Protein AF-A0A817GBL3-F1 (afdb_monomer_lite)

Radius of gyration: 27.26 Å; chains: 1; bounding box: 68×47×98 Å

Foldseek 3Di:
DLVPDLALAQVVLLVVLVVCVVCVVVDDDQLVSLLLSCLRQVNLVSSLVSLVVNLVVVVVVVVVCVVPPDPDDDPDDDVVVLVVLLSNLSSLLSSLVSCVSLVVLVVNLVSQVPRPPDDPLLNVLSVCVNVVVLVVSLVSLVVLCVVDPDDPPDDPNSSVVSVNVVSLLSNLVSCLQLVVLVVLQCVLCPDNDAVVNCVVDPVSVSRNVVSNLVSLLLCCLPNDPVSVVVSCSSVVVVVVLVVVVVVVDDDPCVVVSPVVNVSCLLPPLQSQLLVLLSDDPPPPCPVVSLVSSLVSLVVVVVSLVSSCVSDDPPSPSSNLVSVLVVLLSVLSNLLSVLCVVCVVLLVVLVVCVVVVPPPCPPSVVVNVVCCVPRRVVVNDQDDLASHRLSSLSSSLSSLSSSLVVVQVSNQADPDDPDPPRDHDDGDQVSLQVSLVSLLSSLSSCLNVLVLSSSVVSLVVNVVSLVSHPCSLVSLVSSLVSVLSSVVVVVVPDPDDDDPPVSVPPDNVVSVVVSVVVVVVVVVVVVVVD

Secondary structure (DSSP, 8-state):
-TTT-SS--HHHHHHHHHHHHHSTTT----HHHHHHHHHHHT-HHHHHHHHHHHHHHHHHHHHHHHHHS-S----S--HHHHHHHHHHHHHHHHHHHHHHHTT-HHHHHHHHHHSTT--HHHHHHHHHHHTT-HHHHHHHHHHHHHHS---TTT---HHHHHHHHHHHHHHHHHHHHHT-HHHHHHHHT-TT--HHHHHH-HHHHHHHHHHHHHHHHHHHHHS-HHHHHHTHHHHHHHHHHHHTTS--SS-TTHHHHHHHHHHHHHH-HHHHHHHHHH----TTTHHHHHHHHHHHHHHHHHHHHHHHHHS-TT-HHHHHHHHHTHHHHHHHHHHHHHHHHHHHHHHHHHHHHHHT-TT-HHHHHHHHHHIIIIIITT-PPPPTTTS-HHHHHHHHHHHHHHHHHHHHHTT-SSS-S-TT---PPPPHHHHHHHHHHHHHHHHHHHHTT-HHHHHHHHHHHGGGGGGSSSHHHHHHHHHHHHHHHHHHHHHH--SSS-HHHHIIIIIHHHHHHHHHHHHHHHHHHHH--

Sequence (529 aa):
MLSQSEIFYPSFVAALLDIVLAKPEQIQISAQYIIASTIASHLESVGILTVECFIRLNQQNEYKQLLNGPLKKKLKSDPDLNNQLYKKIDQWLELAKCYRSLANYDDVRGIFSQTPGLKSITLRAIEEESHTDFLLALNSYVTALEQYPLTDETSNDSILELEHEFWTQSMLNCCNQLNNWTIMSKHIFIDNTTFDTLWSNAHQLNYLMPYAIRAKLKLLISGNEKEQLEQNDLCQFFNNLSTNSNNIIITGNSETTFVKRSYIEKQYPFELATFFLYQKDFDLYLFCLFVGAKYYIQYAKEQFLLRWSTLSRLSEYGRKITIQLIQPYYELDQFLIFIEQNLPLIKSLENRYLTNNKNDTTTRDLFLERVRNDLLSQWQLPDVVRSSIQTWDDIVTNRSLFLDILDELIGGPRMTFTSRLKATEFDPLLVDYKVQSLLDMSYCALRQRNFKLALTKLNETRHRLDLCQNPLIKSIYWNEIYCDVHLKRHQIQSSTSTLSSLLSTSVAKELKKMEIKIHSLKIIDQQTA

Structure (mmCIF, N/CA/C/O backbone):
data_AF-A0A817GBL3-F1
#
_entry.id   AF-A0A817GBL3-F1
#
loop_
_atom_site.group_PDB
_atom_site.id
_atom_site.type_symbol
_atom_site.label_atom_id
_atom_site.label_alt_id
_atom_site.label_comp_id
_atom_site.label_asym_id
_atom_site.label_entity_id
_atom_site.label_seq_id
_atom_site.pdbx_PDB_ins_code
_atom_site.Cartn_x
_atom_site.Cartn_y
_atom_site.Cartn_z
_atom_site.occupancy
_atom_site.B_iso_or_equiv
_atom_site.auth_seq_id
_atom_site.auth_comp_id
_atom_site.auth_asym_id
_atom_site.auth_atom_id
_atom_site.pdbx_PDB_model_num
ATOM 1 N N . MET A 1 1 ? 1.099 -9.822 29.070 1.00 64.94 1 MET A N 1
ATOM 2 C CA . MET A 1 1 ? 1.202 -10.724 27.900 1.00 64.94 1 MET A CA 1
ATOM 3 C C . MET A 1 1 ? 1.003 -9.949 26.611 1.00 64.94 1 MET A C 1
ATOM 5 O O . MET A 1 1 ? 1.996 -9.744 25.938 1.00 64.94 1 MET A O 1
ATOM 9 N N . LEU A 1 2 ? -0.198 -9.432 26.318 1.00 68.31 2 LEU A N 1
ATOM 10 C CA . LEU A 1 2 ? -0.444 -8.642 25.095 1.00 68.31 2 LEU A CA 1
ATOM 11 C C . LEU A 1 2 ? 0.422 -7.371 24.978 1.00 68.31 2 LEU A C 1
ATOM 13 O O . LEU A 1 2 ? 0.804 -6.996 23.880 1.00 68.31 2 LEU A O 1
ATOM 17 N N . SER A 1 3 ? 0.778 -6.737 26.099 1.00 63.94 3 SER A N 1
ATOM 18 C CA . SER A 1 3 ? 1.646 -5.547 26.119 1.00 63.94 3 SER A CA 1
ATOM 19 C C . SER A 1 3 ? 3.137 -5.833 25.899 1.00 63.94 3 SER A C 1
ATOM 21 O O . SER A 1 3 ? 3.898 -4.909 25.651 1.00 63.94 3 SER A O 1
ATOM 23 N N . GLN A 1 4 ? 3.568 -7.090 26.036 1.00 65.06 4 GLN A N 1
ATOM 24 C CA . GLN A 1 4 ? 4.980 -7.499 25.963 1.00 65.06 4 GLN A CA 1
ATOM 25 C C . GLN A 1 4 ? 5.267 -8.393 24.750 1.00 65.06 4 GLN A C 1
ATOM 27 O O . GLN A 1 4 ? 6.410 -8.780 24.530 1.00 65.06 4 GLN A O 1
ATOM 32 N N . SER A 1 5 ? 4.241 -8.782 23.991 1.00 65.25 5 SER A N 1
ATOM 33 C CA . SER A 1 5 ? 4.398 -9.658 22.835 1.00 65.25 5 SER A CA 1
ATOM 34 C C . SER A 1 5 ? 4.829 -8.864 21.608 1.00 65.25 5 SER A C 1
ATOM 36 O O . SER A 1 5 ? 4.083 -8.020 21.124 1.00 65.25 5 SER A O 1
ATOM 38 N N . GLU A 1 6 ? 6.002 -9.194 21.073 1.00 60.22 6 GLU A N 1
ATOM 39 C CA . GLU A 1 6 ? 6.521 -8.637 19.815 1.00 60.22 6 GLU A CA 1
ATOM 40 C C . GLU A 1 6 ? 5.925 -9.324 18.574 1.00 60.22 6 GLU A C 1
ATOM 42 O O . GLU A 1 6 ? 5.891 -8.746 17.490 1.00 60.22 6 GLU A O 1
ATOM 47 N N . ILE A 1 7 ? 5.458 -10.571 18.727 1.00 64.19 7 ILE A N 1
ATOM 48 C CA . ILE A 1 7 ? 4.860 -11.377 17.658 1.00 64.19 7 ILE A CA 1
ATOM 49 C C . ILE A 1 7 ? 3.465 -11.816 18.097 1.00 64.19 7 ILE A C 1
ATOM 51 O O . ILE A 1 7 ? 3.302 -12.576 19.055 1.00 64.19 7 ILE A O 1
ATOM 55 N N . PHE A 1 8 ? 2.455 -11.368 17.359 1.00 70.06 8 PHE A N 1
ATOM 56 C CA . PHE A 1 8 ? 1.060 -11.716 17.600 1.00 70.06 8 PHE A CA 1
ATOM 57 C C . PHE A 1 8 ? 0.684 -12.961 16.797 1.00 70.06 8 PHE A C 1
ATOM 59 O O . PHE A 1 8 ? 0.144 -12.873 15.696 1.00 70.06 8 PHE A O 1
ATOM 66 N N . TYR A 1 9 ? 0.996 -14.141 17.342 1.00 76.50 9 TYR A N 1
ATOM 67 C CA . TYR A 1 9 ? 0.588 -15.401 16.721 1.00 76.50 9 TYR A CA 1
ATOM 68 C C . TYR A 1 9 ? -0.944 -15.558 16.795 1.00 76.50 9 TYR A C 1
ATOM 70 O O . TYR A 1 9 ? -1.479 -15.608 17.908 1.00 76.50 9 TYR A O 1
ATOM 78 N N . PRO A 1 10 ? -1.663 -15.678 15.660 1.00 77.38 10 PRO A N 1
ATOM 79 C CA . PRO A 1 10 ? -3.124 -15.594 15.655 1.00 77.38 10 PRO A CA 1
ATOM 80 C C . PRO A 1 10 ? -3.807 -16.626 16.553 1.00 77.38 10 PRO A C 1
ATOM 82 O O . PRO A 1 10 ? -4.653 -16.257 17.359 1.00 77.38 10 PRO A O 1
ATOM 85 N N . SER A 1 11 ? -3.406 -17.902 16.518 1.00 80.19 11 SER A N 1
ATOM 86 C CA . SER A 1 11 ? -4.053 -18.923 17.360 1.00 80.19 11 SER A CA 1
ATOM 87 C C . SER A 1 11 ? -3.857 -18.666 18.858 1.00 80.19 11 SER A C 1
ATOM 89 O O . SER A 1 11 ? -4.728 -18.999 19.655 1.00 80.19 11 SER A O 1
ATOM 91 N N . PHE A 1 12 ? -2.726 -18.071 19.247 1.00 84.50 12 PHE A N 1
ATOM 92 C CA . PHE A 1 12 ? -2.463 -17.724 20.642 1.00 84.50 12 PHE A CA 1
ATOM 93 C C . PHE A 1 12 ? -3.307 -16.524 21.083 1.00 84.50 12 PHE A C 1
ATOM 95 O O . PHE A 1 12 ? -3.921 -16.567 22.147 1.00 84.50 12 PHE A O 1
ATOM 102 N N . VAL A 1 13 ? -3.377 -15.481 20.248 1.00 84.62 13 VAL A N 1
ATOM 103 C CA . VAL A 1 13 ? -4.215 -14.301 20.510 1.00 84.62 13 VAL A CA 1
ATOM 104 C C . VAL A 1 13 ? -5.691 -14.696 20.571 1.00 84.62 13 VAL A C 1
ATOM 106 O O . VAL A 1 13 ? -6.369 -14.319 21.521 1.00 84.62 13 VAL A O 1
ATOM 109 N N . ALA A 1 14 ? -6.167 -15.520 19.634 1.00 84.62 14 ALA A N 1
ATOM 110 C CA . ALA A 1 14 ? -7.529 -16.048 19.636 1.00 84.62 14 ALA A CA 1
ATOM 111 C C . ALA A 1 14 ? -7.844 -16.798 20.939 1.00 84.62 14 ALA A C 1
ATOM 113 O O . ALA A 1 14 ? -8.805 -16.454 21.615 1.00 84.62 14 ALA A O 1
ATOM 114 N N . ALA A 1 15 ? -6.989 -17.741 21.353 1.00 87.38 15 ALA A N 1
ATOM 115 C CA . ALA A 1 15 ? -7.196 -18.497 22.588 1.00 87.38 15 ALA A CA 1
ATOM 116 C C . ALA A 1 15 ? -7.226 -17.599 23.838 1.00 87.38 15 ALA A C 1
ATOM 118 O O . ALA A 1 15 ? -8.017 -17.824 24.754 1.00 87.38 15 ALA A O 1
ATOM 119 N N . LEU A 1 16 ? -6.377 -16.568 23.885 1.00 87.81 16 LEU A N 1
ATOM 120 C CA . LEU A 1 16 ? -6.367 -15.609 24.988 1.00 87.81 16 LEU A CA 1
ATOM 121 C C . LEU A 1 16 ? -7.670 -14.800 25.018 1.00 87.81 16 LEU A C 1
ATOM 123 O O . LEU A 1 16 ? -8.269 -14.653 26.083 1.00 87.81 16 LEU A O 1
ATOM 127 N N . LEU A 1 17 ? -8.129 -14.314 23.864 1.00 86.12 17 LEU A N 1
ATOM 128 C CA . LEU A 1 17 ? -9.381 -13.566 23.754 1.00 86.12 17 LEU A CA 1
ATOM 129 C C . LEU A 1 17 ? -10.609 -14.437 24.038 1.00 86.12 17 LEU A C 1
ATOM 131 O O . LEU A 1 17 ? -11.543 -13.954 24.671 1.00 86.12 17 LEU A O 1
ATOM 135 N N . ASP A 1 18 ? -10.587 -15.721 23.684 1.00 87.69 18 ASP A N 1
ATOM 136 C CA . ASP A 1 18 ? -11.649 -16.670 24.029 1.00 87.69 18 ASP A CA 1
ATOM 137 C C . ASP A 1 18 ? -11.778 -16.846 25.551 1.00 87.69 18 ASP A C 1
ATOM 139 O O . ASP A 1 18 ? -12.886 -16.865 26.090 1.00 87.69 18 ASP A O 1
ATOM 143 N N . ILE A 1 19 ? -10.655 -16.908 26.281 1.00 87.31 19 ILE A N 1
ATOM 144 C CA . ILE A 1 19 ? -10.660 -16.959 27.755 1.00 87.31 19 ILE A CA 1
ATOM 145 C C . ILE A 1 19 ? -11.257 -15.673 28.340 1.00 87.31 19 ILE A C 1
ATOM 147 O O . ILE A 1 19 ? -12.038 -15.727 29.295 1.00 87.31 19 ILE A O 1
ATOM 151 N N . VAL A 1 20 ? -10.905 -14.522 27.763 1.00 87.19 20 VAL A N 1
ATOM 152 C CA . VAL A 1 20 ? -11.434 -13.214 28.171 1.00 87.19 20 VAL A CA 1
ATOM 153 C C . VAL A 1 20 ? -12.944 -13.140 27.922 1.00 87.19 20 VAL A C 1
ATOM 155 O O . VAL A 1 20 ? -13.692 -12.744 28.815 1.00 87.19 20 VAL A O 1
ATOM 158 N N . LEU A 1 21 ? -13.408 -13.597 26.756 1.00 86.25 21 LEU A N 1
ATOM 159 C CA . LEU A 1 21 ? -14.826 -13.665 26.393 1.00 86.25 21 LEU A CA 1
ATOM 160 C C . LEU A 1 21 ? -15.623 -14.639 27.266 1.00 86.25 21 LEU A C 1
ATOM 162 O O . LEU A 1 21 ? -16.797 -14.390 27.526 1.00 86.25 21 LEU A O 1
ATOM 166 N N . ALA A 1 22 ? -15.010 -15.729 27.736 1.00 86.75 22 ALA A N 1
ATOM 167 C CA . ALA A 1 22 ? -15.669 -16.693 28.615 1.00 86.75 22 ALA A CA 1
ATOM 168 C C . ALA A 1 22 ? -15.910 -16.143 30.033 1.00 86.75 22 ALA A C 1
ATOM 170 O O . ALA A 1 22 ? -16.838 -16.582 30.715 1.00 86.75 22 ALA A O 1
ATOM 171 N N . LYS A 1 23 ? -15.080 -15.198 30.498 1.00 85.00 23 LYS A N 1
ATOM 172 C CA . LYS A 1 23 ? -15.187 -14.584 31.835 1.00 85.00 23 LYS A CA 1
ATOM 173 C C . LYS A 1 23 ? -15.034 -13.057 31.789 1.00 85.00 23 LYS A C 1
ATOM 175 O O . LYS A 1 23 ? -14.144 -12.503 32.443 1.00 85.00 23 LYS A O 1
ATOM 180 N N . PRO A 1 24 ? -15.934 -12.351 31.088 1.00 76.94 24 PRO A N 1
ATOM 181 C CA . PRO A 1 24 ? -15.749 -10.936 30.798 1.00 76.94 24 PRO A CA 1
ATOM 182 C C . PRO A 1 24 ? -16.036 -10.040 32.018 1.00 76.94 24 PRO A C 1
ATOM 184 O O . PRO A 1 24 ? -15.572 -8.907 32.077 1.00 76.94 24 PRO A O 1
ATOM 187 N N . GLU A 1 25 ? -16.741 -10.551 33.036 1.00 74.25 25 GLU A N 1
ATOM 188 C CA . GLU A 1 25 ? -16.962 -9.853 34.314 1.00 74.25 25 GLU A CA 1
ATOM 189 C C . GLU A 1 25 ? -15.719 -9.838 35.222 1.00 74.25 25 GLU A C 1
ATOM 191 O O . GLU A 1 25 ? -15.603 -8.978 36.092 1.00 74.25 25 GLU A O 1
ATOM 196 N N . GLN A 1 26 ? -14.795 -10.791 35.046 1.00 75.06 26 GLN A N 1
ATOM 197 C CA . GLN A 1 26 ? -13.634 -10.977 35.928 1.00 75.06 26 GLN A CA 1
ATOM 198 C C . GLN A 1 26 ? -12.338 -10.428 35.326 1.00 75.06 26 GLN A C 1
ATOM 200 O O . GLN A 1 26 ? -11.418 -10.083 36.066 1.00 75.06 26 GLN A O 1
ATOM 205 N N . ILE A 1 27 ? -12.246 -10.365 33.995 1.00 75.38 27 ILE A N 1
ATOM 206 C CA . ILE A 1 27 ? -11.024 -10.004 33.275 1.00 75.38 27 ILE A CA 1
ATOM 207 C C . ILE A 1 27 ? -11.324 -8.809 32.371 1.00 75.38 27 ILE A C 1
ATOM 209 O O . ILE A 1 27 ? -11.826 -8.971 31.263 1.00 75.38 27 ILE A O 1
ATOM 213 N N . GLN A 1 28 ? -10.989 -7.605 32.838 1.00 75.00 28 GLN A N 1
ATOM 214 C CA . GLN A 1 28 ? -10.999 -6.398 32.012 1.00 75.00 28 GLN A CA 1
ATOM 215 C C . GLN A 1 28 ? -9.565 -6.030 31.624 1.00 75.00 28 GLN A C 1
ATOM 217 O O . GLN A 1 28 ? -8.729 -5.735 32.478 1.00 75.00 28 GLN A O 1
ATOM 222 N N . ILE A 1 29 ? -9.289 -6.064 30.323 1.00 79.75 29 ILE A N 1
ATOM 223 C CA . ILE A 1 29 ? -8.023 -5.634 29.715 1.00 79.75 29 ILE A CA 1
ATOM 224 C C . ILE A 1 29 ? -8.287 -4.294 29.014 1.00 79.75 29 ILE A C 1
ATOM 226 O O . ILE A 1 29 ? -9.420 -4.031 28.607 1.00 79.75 29 ILE A O 1
ATOM 230 N N . SER A 1 30 ? -7.277 -3.428 28.879 1.00 81.94 30 SER A N 1
ATOM 231 C CA . SER A 1 30 ? -7.446 -2.189 28.110 1.00 81.94 30 SER A CA 1
ATOM 232 C C . SER A 1 30 ? -7.744 -2.485 26.636 1.00 81.94 30 SER A C 1
ATOM 234 O O . SER A 1 30 ? -7.173 -3.406 26.040 1.00 81.94 30 SER A O 1
ATOM 236 N N . ALA A 1 31 ? -8.642 -1.689 26.050 1.00 83.00 31 ALA A N 1
ATOM 237 C CA . ALA A 1 31 ? -9.082 -1.858 24.667 1.00 83.00 31 ALA A CA 1
ATOM 238 C C . ALA A 1 31 ? -7.917 -1.704 23.683 1.00 83.00 31 ALA A C 1
ATOM 240 O O . ALA A 1 31 ? -7.783 -2.505 22.765 1.00 83.00 31 ALA A O 1
ATOM 241 N N . GLN A 1 32 ? -7.011 -0.768 23.955 1.00 83.19 32 GLN A N 1
ATOM 242 C CA . GLN A 1 32 ? -5.816 -0.504 23.159 1.00 83.19 32 GLN A CA 1
ATOM 243 C C . GLN A 1 32 ? -4.960 -1.755 22.897 1.00 83.19 32 GLN A C 1
ATOM 245 O O . GLN A 1 32 ? -4.591 -2.027 21.758 1.00 83.19 32 GLN A O 1
ATOM 250 N N . TYR A 1 33 ? -4.665 -2.574 23.918 1.00 82.94 33 TYR A N 1
ATOM 251 C CA . TYR A 1 33 ? -3.847 -3.780 23.712 1.00 82.94 33 TYR A CA 1
ATOM 252 C C . TYR A 1 33 ? -4.609 -4.880 22.968 1.00 82.94 33 TYR A C 1
ATOM 254 O O . TYR A 1 33 ? -4.011 -5.645 22.208 1.00 82.94 33 TYR A O 1
ATOM 262 N N . ILE A 1 34 ? -5.926 -4.971 23.167 1.00 85.12 34 ILE A N 1
ATOM 263 C CA . ILE A 1 34 ? -6.778 -5.909 22.430 1.00 85.12 34 ILE A CA 1
ATOM 264 C C . ILE A 1 34 ? -6.803 -5.523 20.951 1.00 85.12 34 ILE A C 1
ATOM 266 O O . ILE A 1 34 ? -6.543 -6.363 20.092 1.00 85.12 34 ILE A O 1
ATOM 270 N N . ILE A 1 35 ? -7.063 -4.256 20.639 1.00 82.94 35 ILE A N 1
ATOM 271 C CA . ILE A 1 35 ? -7.160 -3.789 19.258 1.00 82.94 35 ILE A CA 1
ATOM 272 C C . ILE A 1 35 ? -5.797 -3.829 18.564 1.00 82.94 35 ILE A C 1
ATOM 274 O O . ILE A 1 35 ? -5.694 -4.394 17.477 1.00 82.94 35 ILE A O 1
ATOM 278 N N . ALA A 1 36 ? -4.722 -3.377 19.213 1.00 79.81 36 ALA A N 1
ATOM 279 C CA . ALA A 1 36 ? -3.376 -3.475 18.646 1.00 79.81 36 ALA A CA 1
ATOM 280 C C . ALA A 1 36 ? -2.985 -4.929 18.315 1.00 79.81 36 ALA A C 1
ATOM 282 O O . ALA A 1 36 ? -2.492 -5.211 17.222 1.00 79.81 36 ALA A O 1
ATOM 283 N N . SER A 1 37 ? -3.256 -5.873 19.225 1.00 80.25 37 SER A N 1
ATOM 284 C CA . SER A 1 37 ? -2.933 -7.291 19.008 1.00 80.25 37 SER A CA 1
ATOM 285 C C . SER A 1 37 ? -3.803 -7.959 17.940 1.00 80.25 37 SER A C 1
ATOM 287 O O . SER A 1 37 ? -3.315 -8.805 17.186 1.00 80.25 37 SER A O 1
ATOM 289 N N . THR A 1 38 ? -5.077 -7.582 17.838 1.00 83.00 38 THR A N 1
ATOM 290 C CA . THR A 1 38 ? -6.023 -8.157 16.867 1.00 83.00 38 THR A CA 1
ATOM 291 C C . THR A 1 38 ? -5.820 -7.613 15.461 1.00 83.00 38 THR A C 1
ATOM 293 O O . THR A 1 38 ? -5.866 -8.397 14.517 1.00 83.00 38 THR A O 1
ATOM 296 N N . ILE A 1 39 ? -5.484 -6.328 15.313 1.00 79.81 39 ILE A N 1
ATOM 297 C CA . ILE A 1 39 ? -5.071 -5.748 14.026 1.00 79.81 39 ILE A CA 1
ATOM 298 C C . ILE A 1 39 ? -3.759 -6.388 13.556 1.00 79.81 39 ILE A C 1
ATOM 300 O O . ILE A 1 39 ? -3.644 -6.793 12.400 1.00 79.81 39 ILE A O 1
ATOM 304 N N . ALA A 1 40 ? -2.776 -6.548 14.447 1.00 77.44 40 ALA A N 1
ATOM 305 C CA . ALA A 1 40 ? -1.507 -7.177 14.084 1.00 77.44 40 ALA A CA 1
ATOM 306 C C . ALA A 1 40 ? -1.671 -8.652 13.663 1.00 77.44 40 ALA A C 1
ATOM 308 O O . ALA A 1 40 ? -0.970 -9.123 12.766 1.00 77.44 40 ALA A O 1
ATOM 309 N N . SER A 1 41 ? -2.613 -9.376 14.278 1.00 76.25 41 SER A N 1
ATOM 310 C CA . SER A 1 41 ? -2.884 -10.794 13.994 1.00 76.25 41 SER A CA 1
ATOM 311 C C . SER A 1 41 ? -3.968 -11.055 12.936 1.00 76.25 41 SER A C 1
ATOM 313 O O . SER A 1 41 ? -4.187 -12.219 12.601 1.00 76.25 41 SER A O 1
ATOM 315 N N . HIS A 1 42 ? -4.603 -10.019 12.368 1.00 74.25 42 HIS A N 1
ATOM 316 C CA . HIS A 1 42 ? -5.735 -10.126 11.420 1.00 74.25 42 HIS A CA 1
ATOM 317 C C . HIS A 1 42 ? -6.935 -10.899 11.999 1.00 74.25 42 HIS A C 1
ATOM 319 O O . HIS A 1 42 ? -7.567 -11.726 11.333 1.00 74.25 42 HIS A O 1
ATOM 325 N N . LEU A 1 43 ? -7.205 -10.664 13.287 1.00 80.88 43 LEU A N 1
ATOM 326 C CA . LEU A 1 43 ? -8.318 -11.221 14.061 1.00 80.88 43 LEU A CA 1
ATOM 327 C C . LEU A 1 43 ? -9.267 -10.116 14.543 1.00 80.88 43 LEU A C 1
ATOM 329 O O . LEU A 1 43 ? -9.782 -10.157 15.663 1.00 80.88 43 LEU A O 1
ATOM 333 N N . GLU A 1 44 ? -9.512 -9.123 13.692 1.00 82.44 44 GLU A N 1
ATOM 334 C CA . GLU A 1 44 ? -10.286 -7.921 14.011 1.00 82.44 44 GLU A CA 1
ATOM 335 C C . GLU A 1 44 ? -11.694 -8.267 14.504 1.00 82.44 44 GLU A C 1
ATOM 337 O O . GLU A 1 44 ? -12.169 -7.689 15.473 1.00 82.44 44 GLU A O 1
ATOM 342 N N . SER A 1 45 ? -12.333 -9.281 13.908 1.00 84.94 45 SER A N 1
ATOM 343 C CA . SER A 1 45 ? -13.668 -9.752 14.315 1.00 84.94 45 SER A CA 1
ATOM 344 C C . SER A 1 45 ? -13.744 -10.201 15.781 1.00 84.94 45 SER A C 1
ATOM 346 O O . SER A 1 45 ? -14.691 -9.848 16.482 1.00 84.94 45 SER A O 1
ATOM 348 N N . VAL A 1 46 ? -12.743 -10.936 16.275 1.00 84.81 46 VAL A N 1
ATOM 349 C CA . VAL A 1 46 ? -12.692 -11.376 17.680 1.00 84.81 46 VAL A CA 1
ATOM 350 C C . VAL A 1 46 ? -12.403 -10.181 18.590 1.00 84.81 46 VAL A C 1
ATOM 352 O O . VAL A 1 46 ? -13.036 -10.039 19.635 1.00 84.81 46 VAL A O 1
ATOM 355 N N . GLY A 1 47 ? -11.515 -9.277 18.162 1.00 86.19 47 GLY A N 1
ATOM 356 C CA . GLY A 1 47 ? -11.245 -8.018 18.861 1.00 86.19 47 GLY A CA 1
ATOM 357 C C . GLY A 1 47 ? -12.495 -7.159 19.035 1.00 86.19 47 GLY A C 1
ATOM 358 O O . GLY A 1 47 ? -12.820 -6.770 20.156 1.00 86.19 47 GLY A O 1
ATOM 359 N N . ILE A 1 48 ? -13.250 -6.948 17.958 1.00 88.69 48 ILE A N 1
ATOM 360 C CA . ILE A 1 48 ? -14.520 -6.210 17.959 1.00 88.69 48 ILE A CA 1
ATOM 361 C C . ILE A 1 48 ? -15.494 -6.832 18.961 1.00 88.69 48 ILE A C 1
ATOM 363 O O . ILE A 1 48 ? -15.981 -6.138 19.851 1.00 88.69 48 ILE A O 1
ATOM 367 N N . LEU A 1 49 ? -15.709 -8.149 18.889 1.00 89.00 49 LEU A N 1
ATOM 368 C CA . LEU A 1 49 ? -16.609 -8.852 19.807 1.00 89.00 49 LEU A CA 1
ATOM 369 C C . LEU A 1 49 ? -16.190 -8.692 21.274 1.00 89.00 49 LEU A C 1
ATOM 371 O O . LEU A 1 49 ? -17.042 -8.483 22.139 1.00 89.00 49 LEU A O 1
ATOM 375 N N . THR A 1 50 ? -14.890 -8.774 21.572 1.00 87.75 50 THR A N 1
ATOM 376 C CA . THR A 1 50 ? -14.392 -8.614 22.948 1.00 87.75 50 THR A CA 1
ATOM 377 C C . THR A 1 50 ? -14.650 -7.210 23.494 1.00 87.75 50 THR A C 1
ATOM 379 O O . THR A 1 50 ? -15.148 -7.070 24.613 1.00 87.75 50 THR A O 1
ATOM 382 N N . VAL A 1 51 ? -14.394 -6.172 22.693 1.00 87.94 51 VAL A N 1
ATOM 383 C CA . VAL A 1 51 ? -14.586 -4.776 23.104 1.00 87.94 51 VAL A CA 1
ATOM 384 C C . VAL A 1 51 ? -16.073 -4.432 23.205 1.00 87.94 51 VAL A C 1
ATOM 386 O O . VAL A 1 51 ? -16.486 -3.814 24.185 1.00 87.94 51 VAL A O 1
ATOM 389 N N . GLU A 1 52 ? -16.913 -4.896 22.277 1.00 88.81 52 GLU A N 1
ATOM 390 C CA . GLU A 1 52 ? -18.368 -4.722 22.371 1.00 88.81 52 GLU A CA 1
ATOM 391 C C . GLU A 1 52 ? -18.953 -5.380 23.623 1.00 88.81 52 GLU A C 1
ATOM 393 O O . GLU A 1 52 ? -19.798 -4.787 24.300 1.00 88.81 52 GLU A O 1
ATOM 398 N N . CYS A 1 53 ? -18.488 -6.585 23.968 1.00 85.06 53 CYS A N 1
ATOM 399 C CA . CYS A 1 53 ? -18.866 -7.249 25.212 1.00 85.06 53 CYS A CA 1
ATOM 400 C C . CYS A 1 53 ? -18.488 -6.401 26.433 1.00 85.06 53 CYS A C 1
ATOM 402 O O . CYS A 1 53 ? -19.317 -6.219 27.327 1.00 85.06 53 CYS A O 1
ATOM 404 N N . PHE A 1 54 ? -17.282 -5.828 26.464 1.00 85.19 54 PHE A N 1
ATOM 405 C CA . PHE A 1 54 ? -16.858 -4.943 27.551 1.00 85.19 54 PHE A CA 1
ATOM 406 C C . PHE A 1 54 ? -17.707 -3.676 27.652 1.00 85.19 54 PHE A C 1
ATOM 408 O O . PHE A 1 54 ? -18.144 -3.325 28.750 1.00 85.19 54 PHE A O 1
ATOM 415 N N . ILE A 1 55 ? -18.009 -3.030 26.526 1.00 84.88 55 ILE A N 1
ATOM 416 C CA . ILE A 1 55 ? -18.869 -1.842 26.490 1.00 84.88 55 ILE A CA 1
ATOM 417 C C . ILE A 1 55 ? -20.267 -2.178 27.024 1.00 84.88 55 ILE A C 1
ATOM 419 O O . ILE A 1 55 ? -20.790 -1.459 27.880 1.00 84.88 55 ILE A O 1
ATOM 423 N N . ARG A 1 56 ? -20.866 -3.291 26.579 1.00 85.06 56 ARG A N 1
ATOM 424 C CA . ARG A 1 56 ? -22.196 -3.732 27.037 1.00 85.06 56 ARG A CA 1
ATOM 425 C C . ARG A 1 56 ? -22.218 -4.043 28.532 1.00 85.06 56 ARG A C 1
ATOM 427 O O . ARG A 1 56 ? -23.159 -3.649 29.218 1.00 85.06 56 ARG A O 1
ATOM 434 N N . LEU A 1 57 ? -21.191 -4.712 29.053 1.00 81.31 57 LEU A N 1
ATOM 435 C CA . LEU A 1 57 ? -21.091 -5.016 30.484 1.00 81.31 57 LEU A CA 1
ATOM 436 C C . LEU A 1 57 ? -20.927 -3.752 31.327 1.00 81.31 57 LEU A C 1
ATOM 438 O O . LEU A 1 57 ? -21.582 -3.622 32.360 1.00 81.31 57 LEU A O 1
ATOM 442 N N . ASN A 1 58 ? -20.117 -2.796 30.870 1.00 77.81 58 ASN A N 1
ATOM 443 C CA . ASN A 1 58 ? -19.956 -1.513 31.551 1.00 77.81 58 ASN A CA 1
ATOM 444 C C . ASN A 1 58 ? -21.290 -0.747 31.609 1.00 77.81 58 ASN A C 1
ATOM 446 O O . ASN A 1 58 ? -21.675 -0.286 32.682 1.00 77.81 58 ASN A O 1
ATOM 450 N N . GLN A 1 59 ? -22.056 -0.717 30.512 1.00 77.19 59 GLN A N 1
ATOM 451 C CA . GLN A 1 59 ? -23.399 -0.119 30.486 1.00 77.19 59 GLN A CA 1
ATOM 452 C C . GLN A 1 59 ? -24.385 -0.827 31.433 1.00 77.19 59 GLN A C 1
ATOM 454 O O . GLN A 1 59 ? -25.153 -0.178 32.144 1.00 77.19 59 GLN A O 1
ATOM 459 N N . GLN A 1 60 ? -24.369 -2.163 31.480 1.00 73.31 60 GLN A N 1
ATOM 460 C CA . GLN A 1 60 ? -25.228 -2.930 32.389 1.00 73.31 60 GLN A CA 1
ATOM 461 C C . GLN A 1 60 ? -24.866 -2.704 33.862 1.00 73.31 60 GLN A C 1
ATOM 463 O O . GLN A 1 60 ? -25.756 -2.642 34.711 1.00 73.31 60 GLN A O 1
ATOM 468 N N . ASN A 1 61 ? -23.578 -2.563 34.173 1.00 68.31 61 ASN A N 1
ATOM 469 C CA . ASN A 1 61 ? -23.105 -2.270 35.521 1.00 68.31 61 ASN A CA 1
ATOM 470 C C . ASN A 1 61 ? -23.487 -0.850 35.960 1.00 68.31 61 ASN A C 1
ATOM 472 O O . ASN A 1 61 ? -23.954 -0.688 37.087 1.00 68.31 61 ASN A O 1
ATOM 476 N N . GLU A 1 62 ? -23.390 0.149 35.075 1.00 66.38 62 GLU A N 1
ATOM 477 C CA . GLU A 1 62 ? -23.907 1.507 35.320 1.00 66.38 62 GLU A CA 1
ATOM 478 C C . GLU A 1 62 ? -25.415 1.477 35.629 1.00 66.38 62 GLU A C 1
ATOM 480 O O . GLU A 1 62 ? -25.867 2.053 36.620 1.00 66.38 62 GLU A O 1
ATOM 485 N N . TYR A 1 63 ? -26.201 0.731 34.845 1.00 61.81 63 TYR A N 1
ATOM 486 C CA . TYR A 1 63 ? -27.648 0.611 35.052 1.00 61.81 63 TYR A CA 1
ATOM 487 C C . TYR A 1 63 ? -28.009 -0.099 36.372 1.00 61.81 63 TYR A C 1
ATOM 489 O O . TYR A 1 63 ? -28.892 0.347 37.106 1.00 61.81 63 TYR A O 1
ATOM 497 N N . LYS A 1 64 ? -27.291 -1.172 36.732 1.00 62.25 64 LYS A N 1
ATOM 498 C CA . LYS A 1 64 ? -27.464 -1.875 38.019 1.00 62.25 64 LYS A CA 1
ATOM 499 C C . LYS A 1 64 ? -27.066 -1.003 39.217 1.00 62.25 64 LYS A C 1
ATOM 501 O O . LYS A 1 64 ? -27.716 -1.078 40.258 1.00 62.25 64 LYS A O 1
ATOM 506 N N . GLN A 1 65 ? -26.039 -0.162 39.084 1.00 58.94 65 GLN A N 1
ATOM 507 C CA . GLN A 1 65 ? -25.641 0.797 40.122 1.00 58.94 65 GLN A CA 1
ATOM 508 C C . GLN A 1 65 ? -26.679 1.912 40.309 1.00 58.94 65 GLN A C 1
ATOM 510 O O . GLN A 1 65 ? -26.948 2.301 41.444 1.00 58.94 65 GLN A O 1
ATOM 515 N N . LEU A 1 66 ? -27.316 2.370 39.226 1.00 57.72 66 LEU A N 1
ATOM 516 C CA . LEU A 1 66 ? -28.416 3.342 39.278 1.00 57.72 66 LEU A CA 1
ATOM 517 C C . LEU A 1 66 ? -29.679 2.785 39.959 1.00 57.72 66 LEU A C 1
ATOM 519 O O . LEU A 1 66 ? -30.408 3.541 40.595 1.00 57.72 66 LEU A O 1
ATOM 523 N N . LEU A 1 67 ? -29.924 1.475 39.857 1.00 55.84 67 LEU A N 1
ATOM 524 C CA . LEU A 1 67 ? -31.057 0.795 40.501 1.00 55.84 67 LEU A CA 1
ATOM 525 C C . LEU A 1 67 ? -30.809 0.437 41.978 1.00 55.84 67 LEU A C 1
ATOM 527 O O . LEU A 1 67 ? -31.752 0.458 42.765 1.00 55.84 67 LEU A O 1
ATOM 531 N N . ASN A 1 68 ? -29.564 0.126 42.364 1.00 49.59 68 ASN A N 1
ATOM 532 C CA . ASN A 1 68 ? -29.232 -0.406 43.698 1.00 49.59 68 ASN A CA 1
ATOM 533 C C . ASN A 1 68 ? -28.493 0.582 44.631 1.00 49.59 68 ASN A C 1
ATOM 535 O O . ASN A 1 68 ? -28.263 0.253 45.795 1.00 49.59 68 ASN A O 1
ATOM 539 N N . GLY A 1 69 ? -28.097 1.770 44.160 1.00 41.28 69 GLY A N 1
ATOM 540 C CA . GLY A 1 69 ? -27.371 2.774 44.952 1.00 41.28 69 GLY A CA 1
ATOM 541 C C . GLY A 1 69 ? -28.266 3.901 45.497 1.00 41.28 69 GLY A C 1
ATOM 542 O O . GLY A 1 69 ? -29.196 4.332 44.813 1.00 41.28 69 GLY A O 1
ATOM 543 N N . PRO A 1 70 ? -28.011 4.444 46.707 1.00 40.09 70 PRO A N 1
ATOM 544 C CA . PRO A 1 70 ? -28.783 5.568 47.224 1.00 40.09 70 PRO A CA 1
ATOM 545 C C . PRO A 1 70 ? -28.560 6.813 46.349 1.00 40.09 70 PRO A C 1
ATOM 547 O O . PRO A 1 70 ? -27.445 7.309 46.209 1.00 40.09 70 PRO A O 1
ATOM 550 N N . LEU A 1 71 ? -29.659 7.340 45.804 1.00 48.44 71 LEU A N 1
ATOM 551 C CA . LEU A 1 71 ? -29.787 8.460 44.855 1.00 48.44 71 LEU A CA 1
ATOM 552 C C . LEU A 1 71 ? -29.251 9.839 45.315 1.00 48.44 71 LEU A C 1
ATOM 554 O O . LEU A 1 71 ? -29.667 10.868 44.783 1.00 48.44 71 LEU A O 1
ATOM 558 N N . LYS A 1 72 ? -28.357 9.941 46.307 1.00 45.78 72 LYS A N 1
ATOM 559 C CA . LYS A 1 72 ? -27.913 11.245 46.828 1.00 45.78 72 LYS A CA 1
ATOM 560 C C . LYS A 1 72 ? -26.410 11.309 47.114 1.00 45.78 72 LYS A C 1
ATOM 562 O O . LYS A 1 72 ? -25.928 10.673 48.042 1.00 45.78 72 LYS A O 1
ATOM 567 N N . LYS A 1 73 ? -25.767 12.249 46.401 1.00 39.22 73 LYS A N 1
ATOM 568 C CA . LYS A 1 73 ? -24.431 12.863 46.592 1.00 39.22 73 LYS A CA 1
ATOM 569 C C . LYS A 1 73 ? -23.238 12.222 45.865 1.00 39.22 73 LYS A C 1
ATOM 571 O O . LYS A 1 73 ? -22.329 11.722 46.509 1.00 39.22 73 LYS A O 1
ATOM 576 N N . LYS A 1 74 ? -23.154 12.433 44.548 1.00 42.53 74 LYS A N 1
ATOM 577 C CA . LYS A 1 74 ? -21.883 12.728 43.849 1.00 42.53 74 LYS A CA 1
ATOM 578 C C . LYS A 1 74 ? -22.114 13.775 42.751 1.00 42.53 74 LYS A C 1
ATOM 580 O O . LYS A 1 74 ? -21.950 13.538 41.567 1.00 42.53 74 LYS A O 1
ATOM 585 N N . LEU A 1 75 ? -22.585 14.948 43.170 1.00 42.44 75 LEU A N 1
ATOM 586 C CA . LEU A 1 75 ? -22.627 16.167 42.359 1.00 42.44 75 LEU A CA 1
ATOM 587 C C . LEU A 1 75 ? -21.626 17.129 42.992 1.00 42.44 75 LEU A C 1
ATOM 589 O O . LEU A 1 75 ? -22.005 17.915 43.858 1.00 42.44 75 LEU A O 1
ATOM 593 N N . LYS A 1 76 ? -20.344 16.952 42.652 1.00 37.62 76 LYS A N 1
ATOM 594 C CA . LYS A 1 76 ? -19.234 17.909 42.814 1.00 37.62 76 LYS A CA 1
ATOM 595 C C . LYS A 1 76 ? -17.940 17.232 42.349 1.00 37.62 76 LYS A C 1
ATOM 597 O O . LYS A 1 76 ? -17.428 16.389 43.066 1.00 37.62 76 LYS A O 1
ATOM 602 N N . SER A 1 77 ? -17.478 17.589 41.146 1.00 42.59 77 SER A N 1
ATOM 603 C CA . SER A 1 77 ? -16.063 17.560 40.726 1.00 42.59 77 SER A CA 1
ATOM 604 C C . SER A 1 77 ? -15.212 16.398 41.274 1.00 42.59 77 SER A C 1
ATOM 6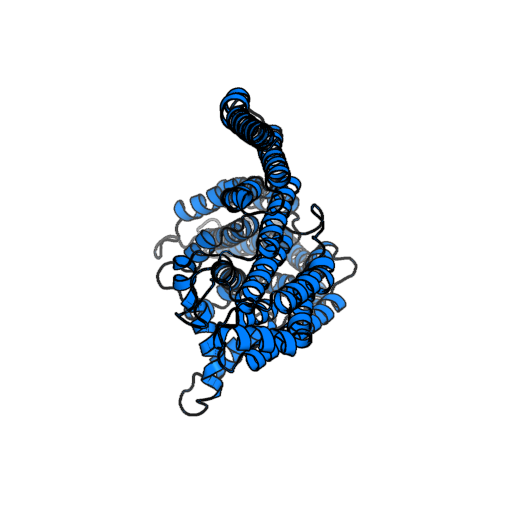06 O O . SER A 1 77 ? -14.274 16.639 42.030 1.00 42.59 77 SER A O 1
ATOM 608 N N . ASP A 1 78 ? -15.538 15.156 40.902 1.00 41.44 78 ASP A N 1
ATOM 609 C CA . ASP A 1 78 ? -14.688 13.991 41.182 1.00 41.44 78 ASP A CA 1
ATOM 610 C C . ASP A 1 78 ? -13.801 13.717 39.944 1.00 41.44 78 ASP A C 1
ATOM 612 O O . ASP A 1 78 ? -14.349 13.513 38.855 1.00 41.44 78 ASP A O 1
ATOM 616 N N . PRO A 1 79 ? -12.458 13.656 40.070 1.00 51.94 79 PRO A N 1
ATOM 617 C CA . PRO A 1 79 ? -11.553 13.257 38.979 1.00 51.94 79 PRO A CA 1
ATOM 618 C C . PRO A 1 79 ? -11.845 11.841 38.440 1.00 51.94 79 PRO A C 1
ATOM 620 O O . PRO A 1 79 ? -11.492 11.515 37.308 1.00 51.94 79 PRO A O 1
ATOM 623 N N . ASP A 1 80 ? -12.570 11.022 39.206 1.00 55.62 80 ASP A N 1
ATOM 624 C CA . ASP A 1 80 ? -13.046 9.701 38.792 1.00 55.62 80 ASP A CA 1
ATOM 625 C C . ASP A 1 80 ? -14.064 9.745 37.639 1.00 55.62 80 ASP A C 1
ATOM 627 O O . ASP A 1 80 ? -14.099 8.811 36.840 1.00 55.62 80 ASP A O 1
ATOM 631 N N . LEU A 1 81 ? -14.865 10.813 37.500 1.00 57.50 81 LEU A N 1
ATOM 632 C CA . LEU A 1 81 ? -15.860 10.919 36.422 1.00 57.50 81 LEU A CA 1
ATOM 633 C C . LEU A 1 81 ? -15.191 11.180 35.064 1.00 57.50 81 LEU A C 1
ATOM 635 O O . LEU A 1 81 ? -15.556 10.563 34.065 1.00 57.50 81 LEU A O 1
ATOM 639 N N . ASN A 1 82 ? -14.167 12.040 35.040 1.00 60.28 82 ASN A N 1
ATOM 640 C CA . ASN A 1 82 ? -13.352 12.270 33.844 1.00 60.28 82 ASN A CA 1
ATOM 641 C C . ASN A 1 82 ? -12.570 11.009 33.463 1.00 60.28 82 ASN A C 1
ATOM 643 O O . ASN A 1 82 ? -12.503 10.673 32.287 1.00 60.28 82 ASN A O 1
ATOM 647 N N . ASN A 1 83 ? -12.067 10.252 34.442 1.00 65.69 83 ASN A N 1
ATOM 648 C CA . ASN A 1 83 ? -11.413 8.967 34.186 1.00 65.69 83 ASN A CA 1
ATOM 649 C C . ASN A 1 83 ? -12.381 7.893 33.655 1.00 65.69 83 ASN A C 1
ATOM 651 O O . ASN A 1 83 ? -11.993 7.070 32.826 1.00 65.69 83 ASN A O 1
ATOM 655 N N . GLN A 1 84 ? -13.639 7.879 34.107 1.00 68.25 84 GLN A N 1
ATOM 656 C CA . GLN A 1 84 ? -14.674 6.980 33.579 1.00 68.25 84 GLN A CA 1
ATOM 657 C C . GLN A 1 84 ? -15.095 7.363 32.155 1.00 68.25 84 GLN A C 1
ATOM 659 O O . GLN A 1 84 ? -15.194 6.489 31.293 1.00 68.25 84 GLN A O 1
ATOM 664 N N . LEU A 1 85 ? -15.283 8.659 31.886 1.00 67.75 85 LEU A N 1
ATOM 665 C CA . LEU A 1 85 ? -15.556 9.175 30.542 1.00 67.75 85 LEU A CA 1
ATOM 666 C C . LEU A 1 85 ? -14.395 8.891 29.587 1.00 67.75 85 LEU A C 1
ATOM 668 O O . LEU A 1 85 ? -14.630 8.392 28.491 1.00 67.75 85 LEU A O 1
ATOM 672 N N . TYR A 1 86 ? -13.158 9.111 30.029 1.00 71.69 86 TYR A N 1
ATOM 673 C CA . TYR A 1 86 ? -11.954 8.788 29.271 1.00 71.69 86 TYR A CA 1
ATOM 674 C C . TYR A 1 86 ? -11.897 7.304 28.899 1.00 71.69 86 TYR A C 1
ATOM 676 O O . TYR A 1 86 ? -11.777 6.983 27.726 1.00 71.69 86 TYR A O 1
ATOM 684 N N . LYS A 1 87 ? -12.083 6.386 29.860 1.00 75.69 87 LYS A N 1
ATOM 685 C CA . LYS A 1 87 ? -12.096 4.936 29.580 1.00 75.69 87 LYS A CA 1
ATOM 686 C C . LYS A 1 87 ? -13.198 4.525 28.606 1.00 75.69 87 LYS A C 1
ATOM 688 O O . LYS A 1 87 ? -13.003 3.613 27.809 1.00 75.69 87 LYS A O 1
ATOM 693 N N . LYS A 1 88 ? -14.364 5.171 28.683 1.00 78.38 88 LYS A N 1
ATOM 694 C CA . LYS A 1 88 ? -15.472 4.920 27.759 1.00 78.38 88 LYS A CA 1
ATOM 695 C C . LYS A 1 88 ? -15.115 5.393 26.352 1.00 78.38 88 LYS A C 1
ATOM 697 O O . LYS A 1 88 ? -15.318 4.646 25.403 1.00 78.38 88 LYS A O 1
ATOM 702 N N . ILE A 1 89 ? -14.572 6.601 26.226 1.00 78.69 89 ILE A N 1
ATOM 703 C CA . ILE A 1 89 ? -14.165 7.179 24.942 1.00 78.69 89 ILE A CA 1
ATOM 704 C C . ILE A 1 89 ? -13.005 6.387 24.334 1.00 78.69 89 ILE A C 1
ATOM 706 O O . ILE A 1 89 ? -13.074 6.074 23.155 1.00 78.69 89 ILE A O 1
ATOM 710 N N . ASP A 1 90 ? -12.018 5.975 25.130 1.00 82.06 90 ASP A N 1
ATOM 711 C CA . ASP A 1 90 ? -10.920 5.091 24.719 1.00 82.06 90 ASP A CA 1
ATOM 712 C C . ASP A 1 90 ? -11.450 3.777 24.122 1.00 82.06 90 ASP A C 1
ATOM 714 O O . ASP A 1 90 ? -11.119 3.425 22.995 1.00 82.06 90 ASP A O 1
ATOM 718 N N . GLN A 1 91 ? -12.381 3.096 24.805 1.00 85.62 91 GLN A N 1
ATOM 719 C CA . GLN A 1 91 ? -13.005 1.868 24.290 1.00 85.62 91 GLN A CA 1
ATOM 720 C C . GLN A 1 91 ? -13.732 2.081 22.955 1.00 85.62 91 GLN A C 1
ATOM 722 O O . GLN A 1 91 ? -13.612 1.249 22.056 1.00 85.62 91 GLN A O 1
ATOM 727 N N . TRP A 1 92 ? -14.481 3.179 22.815 1.00 87.81 92 TRP A N 1
ATOM 728 C CA . TRP A 1 92 ? -15.186 3.507 21.573 1.00 87.81 92 TRP A CA 1
ATOM 729 C C . TRP A 1 92 ? -14.238 3.913 20.445 1.00 87.81 92 TRP A C 1
ATOM 731 O O . TRP A 1 92 ? -14.454 3.521 19.301 1.00 87.81 92 TRP A O 1
ATOM 741 N N . LEU A 1 93 ? -13.183 4.665 20.753 1.00 83.81 93 LEU A N 1
ATOM 742 C CA . LEU A 1 93 ? -12.192 5.109 19.781 1.00 83.81 93 LEU A CA 1
ATOM 743 C C . LEU A 1 93 ? -11.364 3.926 19.268 1.00 83.81 93 LEU A C 1
ATOM 745 O O . LEU A 1 93 ? -11.186 3.783 18.062 1.00 83.81 93 LEU A O 1
ATOM 749 N N . GLU A 1 94 ? -10.933 3.032 20.157 1.00 83.88 94 GLU A N 1
ATOM 750 C CA . GLU A 1 94 ? -10.254 1.786 19.793 1.00 83.88 94 GLU A CA 1
ATOM 751 C C . GLU A 1 94 ? -11.168 0.860 18.975 1.00 83.88 94 GLU A C 1
ATOM 753 O O . GLU A 1 94 ? -10.749 0.298 17.959 1.00 83.88 94 GLU A O 1
ATOM 758 N N . LEU A 1 95 ? -12.454 0.767 19.329 1.00 88.44 95 LEU A N 1
ATOM 759 C CA . LEU A 1 95 ? -13.437 0.051 18.514 1.00 88.44 95 LEU A CA 1
ATOM 760 C C . LEU A 1 95 ? -13.573 0.674 17.115 1.00 88.44 95 LEU A C 1
ATOM 762 O O . LEU A 1 95 ? -13.592 -0.045 16.115 1.00 88.44 95 LEU A O 1
ATOM 766 N N . ALA A 1 96 ? -13.606 2.006 17.023 1.00 86.06 96 ALA A N 1
ATOM 767 C CA . ALA A 1 96 ? -13.655 2.715 15.752 1.00 86.06 96 ALA A CA 1
ATOM 768 C C . ALA A 1 96 ? -12.378 2.510 14.917 1.00 86.06 96 ALA A C 1
ATOM 770 O O . ALA A 1 96 ? -12.478 2.344 13.700 1.00 86.06 96 ALA A O 1
ATOM 771 N N . LYS A 1 97 ? -11.190 2.446 15.540 1.00 85.12 97 LYS A N 1
ATOM 772 C CA . LYS A 1 97 ? -9.929 2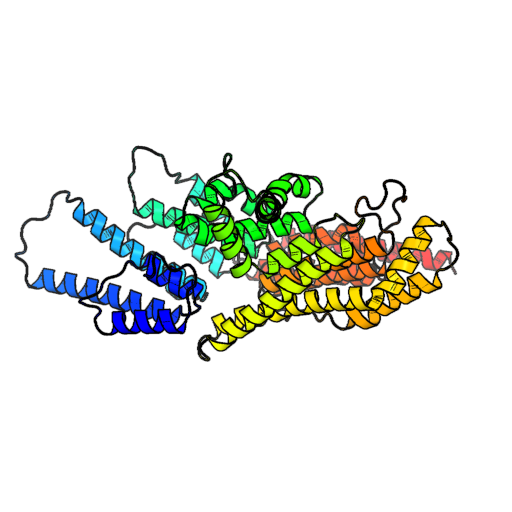.081 14.861 1.00 85.12 97 LYS A CA 1
ATOM 773 C C . LYS A 1 97 ? -10.031 0.687 14.226 1.00 85.12 97 LYS A C 1
ATOM 775 O O . LYS A 1 97 ? -9.612 0.511 13.083 1.00 85.12 97 LYS A O 1
ATOM 780 N N . CYS A 1 98 ? -10.638 -0.274 14.923 1.00 85.31 98 CYS A N 1
ATOM 781 C CA . CYS A 1 98 ? -10.832 -1.636 14.419 1.00 85.31 98 CYS A CA 1
ATOM 782 C C . CYS A 1 98 ? -11.883 -1.719 13.294 1.00 85.31 98 CYS A C 1
ATOM 784 O O . CYS A 1 98 ? -11.646 -2.331 12.258 1.00 85.31 98 CYS A O 1
ATOM 786 N N . TYR A 1 99 ? -13.026 -1.041 13.421 1.00 86.12 99 TYR A N 1
ATOM 787 C CA . TYR A 1 99 ? -14.010 -0.988 12.328 1.00 86.12 99 TYR A CA 1
ATOM 788 C C . TYR A 1 99 ? -13.465 -0.295 11.080 1.00 86.12 99 TYR A C 1
ATOM 790 O O . TYR A 1 99 ? -13.723 -0.714 9.948 1.00 86.12 99 TYR A O 1
ATOM 798 N N . 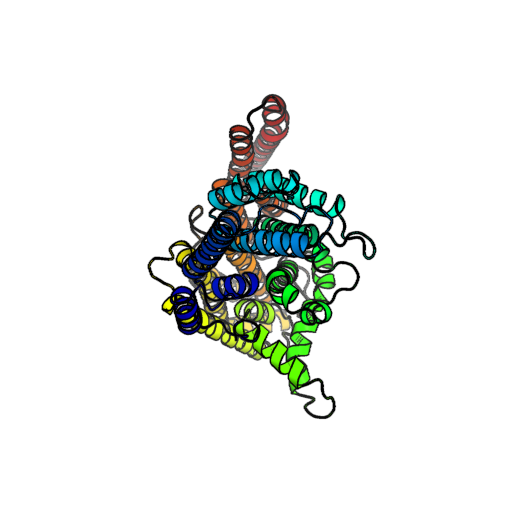ARG A 1 100 ? -12.648 0.739 11.282 1.00 83.31 100 ARG A N 1
ATOM 799 C CA . ARG A 1 100 ? -11.956 1.413 10.194 1.00 83.31 100 ARG A CA 1
ATOM 800 C C . ARG A 1 100 ? -10.935 0.513 9.511 1.00 83.31 100 ARG A C 1
ATOM 802 O O . ARG A 1 100 ? -10.819 0.593 8.291 1.00 83.31 100 ARG A O 1
ATOM 809 N N . SER A 1 101 ? -10.209 -0.333 10.248 1.00 80.25 101 SER A N 1
ATOM 810 C CA . SER A 1 101 ? -9.258 -1.255 9.618 1.00 80.25 101 SER A CA 1
ATOM 811 C C . SER A 1 101 ? -9.966 -2.205 8.652 1.00 80.25 101 SER A C 1
ATOM 813 O O . SER A 1 101 ? -9.394 -2.480 7.607 1.00 80.25 101 SER A O 1
ATOM 815 N N . LEU A 1 102 ? -11.221 -2.589 8.925 1.00 79.56 102 LEU A N 1
ATOM 816 C CA . LEU A 1 102 ? -12.098 -3.370 8.037 1.00 79.56 102 LEU A CA 1
ATOM 817 C C . LEU A 1 102 ? -12.785 -2.555 6.921 1.00 79.56 102 LEU A C 1
ATOM 819 O O . LEU A 1 102 ? -13.533 -3.123 6.129 1.00 79.56 102 LEU A O 1
ATOM 823 N N . ALA A 1 103 ? -12.539 -1.243 6.846 1.00 75.00 103 ALA A N 1
ATOM 824 C CA . ALA A 1 103 ? -13.209 -0.291 5.956 1.00 75.00 103 ALA A CA 1
ATOM 825 C C . ALA A 1 103 ? -14.738 -0.166 6.163 1.00 75.00 103 ALA A C 1
ATOM 827 O O . ALA A 1 103 ? -15.451 0.301 5.270 1.00 75.00 103 ALA A O 1
ATOM 828 N N . ASN A 1 104 ? -15.246 -0.508 7.353 1.00 80.88 104 ASN A N 1
ATOM 829 C CA . ASN A 1 104 ? -16.653 -0.330 7.726 1.00 80.88 104 ASN A CA 1
ATOM 830 C C . ASN A 1 104 ? -16.898 1.095 8.244 1.00 80.88 104 ASN A C 1
ATOM 832 O O . ASN A 1 104 ? -17.054 1.336 9.441 1.00 80.88 104 ASN A O 1
ATOM 836 N N . TYR A 1 105 ? -16.913 2.068 7.333 1.00 79.88 105 TYR A N 1
ATOM 837 C CA . TYR A 1 105 ? -17.060 3.480 7.700 1.00 79.88 105 TYR A CA 1
ATOM 838 C C . TYR A 1 105 ? -18.448 3.847 8.251 1.00 79.88 105 TYR A C 1
ATOM 840 O O . TYR A 1 105 ? -18.558 4.846 8.960 1.00 79.88 105 TYR A O 1
ATOM 848 N N . ASP A 1 106 ? -19.487 3.054 7.975 1.00 83.69 106 ASP A N 1
ATOM 849 C CA . ASP A 1 106 ? -20.836 3.279 8.513 1.00 83.69 106 ASP A CA 1
ATOM 850 C C . ASP A 1 106 ? -20.867 3.108 10.039 1.00 83.69 106 ASP A C 1
ATOM 852 O O . ASP A 1 106 ? -21.381 3.973 10.752 1.00 83.69 106 ASP A O 1
ATOM 856 N N . ASP A 1 107 ? -20.228 2.051 10.549 1.00 86.19 107 ASP A N 1
ATOM 857 C CA . ASP A 1 107 ? -20.111 1.794 11.988 1.00 86.19 107 ASP A CA 1
ATOM 858 C C . ASP A 1 107 ? -19.237 2.857 12.665 1.00 86.19 107 ASP A C 1
ATOM 860 O O . ASP A 1 107 ? -19.588 3.378 13.725 1.00 86.19 107 ASP A O 1
ATOM 864 N N . VAL A 1 108 ? -18.138 3.262 12.015 1.00 84.81 108 VAL A N 1
ATOM 865 C CA . VAL A 1 108 ? -17.272 4.354 12.491 1.00 84.81 108 VAL A CA 1
ATOM 866 C C . VAL A 1 108 ? -18.073 5.654 12.617 1.00 84.81 108 VAL A C 1
ATOM 868 O O . VAL A 1 108 ? -18.075 6.273 13.679 1.00 84.81 108 VAL A O 1
ATOM 871 N N . ARG A 1 109 ? -18.820 6.048 11.578 1.00 83.19 109 ARG A N 1
ATOM 872 C CA . ARG A 1 109 ? -19.711 7.224 11.614 1.00 83.19 109 ARG A CA 1
ATOM 873 C C . ARG A 1 109 ? -20.726 7.112 12.758 1.00 83.19 109 ARG A C 1
ATOM 875 O O . ARG A 1 109 ? -20.925 8.080 13.492 1.00 83.19 109 ARG A O 1
ATOM 882 N N . GLY A 1 110 ? -21.319 5.931 12.947 1.00 84.81 110 GLY A N 1
ATOM 883 C CA . GLY A 1 110 ? -22.226 5.638 14.056 1.00 84.81 110 GLY A CA 1
ATOM 884 C C . GLY A 1 110 ? -21.594 5.921 15.421 1.00 84.81 110 GLY A C 1
ATOM 885 O O . GLY A 1 110 ? -22.159 6.681 16.209 1.00 84.81 110 GLY A O 1
ATOM 886 N N . ILE A 1 111 ? -20.389 5.400 15.666 1.00 85.25 111 ILE A N 1
ATOM 887 C CA . ILE A 1 111 ? -19.652 5.586 16.925 1.00 85.25 111 ILE A CA 1
ATOM 888 C C . ILE A 1 111 ? -19.344 7.067 17.175 1.00 85.25 111 ILE A C 1
ATOM 890 O O . ILE A 1 111 ? -19.657 7.592 18.248 1.00 85.25 111 ILE A O 1
ATOM 894 N N . PHE A 1 112 ? -18.782 7.767 16.187 1.00 82.38 112 PHE A N 1
ATOM 895 C CA . PHE A 1 112 ? -18.418 9.180 16.334 1.00 82.38 112 PHE A CA 1
ATOM 896 C C . PHE A 1 112 ? -19.648 10.089 16.502 1.00 82.38 112 PHE A C 1
ATOM 898 O O . PHE A 1 112 ? -19.568 11.095 17.200 1.00 82.38 112 PHE A O 1
ATOM 905 N N . SER A 1 113 ? -20.803 9.730 15.927 1.00 80.50 113 SER A N 1
ATOM 906 C CA . SER A 1 113 ? -22.048 10.500 16.090 1.00 80.50 113 SER A CA 1
ATOM 907 C C . SER A 1 113 ? -22.664 10.379 17.490 1.00 80.50 113 SER A C 1
ATOM 909 O O . SER A 1 113 ? -23.341 11.295 17.954 1.00 80.50 113 SER A O 1
ATOM 911 N N . GLN A 1 114 ? -22.434 9.250 18.166 1.00 80.56 114 GLN A N 1
ATOM 912 C CA . GLN A 1 114 ? -23.026 8.934 19.468 1.00 80.56 114 GLN A CA 1
ATOM 913 C C . GLN A 1 114 ? -22.096 9.244 20.646 1.00 80.56 114 GLN A C 1
ATOM 915 O O . GLN A 1 114 ? -22.554 9.286 21.789 1.00 80.56 114 GLN A O 1
ATOM 920 N N . THR A 1 115 ? -20.803 9.456 20.392 1.00 75.75 115 THR A N 1
ATOM 921 C CA . THR A 1 115 ? -19.806 9.685 21.442 1.00 75.75 115 THR A CA 1
ATOM 922 C C . THR A 1 115 ? -19.775 11.168 21.842 1.00 75.75 115 THR A C 1
ATOM 924 O O . THR A 1 115 ? -19.389 12.015 21.035 1.00 75.75 115 THR A O 1
ATOM 927 N N . PRO A 1 116 ? -20.175 11.526 23.078 1.00 65.75 116 PRO A N 1
ATOM 928 C CA . PRO A 1 116 ? -20.179 12.917 23.519 1.00 65.75 116 PRO A CA 1
ATOM 929 C C . PRO A 1 116 ? -18.748 13.424 23.752 1.00 65.75 116 PRO A C 1
ATOM 931 O O . PRO A 1 116 ? -17.938 12.731 24.362 1.00 65.75 116 PRO A O 1
ATOM 934 N N . GLY A 1 117 ? -18.458 14.657 23.323 1.00 68.50 117 GLY A N 1
ATOM 935 C CA . GLY A 1 117 ? -17.185 15.348 23.593 1.00 68.50 117 GLY A CA 1
ATOM 936 C C . GLY A 1 117 ? -16.247 15.508 22.391 1.00 68.50 117 GLY A C 1
ATOM 937 O O . GLY A 1 117 ? -15.311 16.297 22.478 1.00 68.50 117 GLY A O 1
ATOM 938 N N . LEU A 1 118 ? -16.523 14.834 21.271 1.00 75.94 118 LEU A N 1
ATOM 939 C CA . LEU A 1 118 ? -15.712 14.912 20.050 1.00 75.94 118 LEU A CA 1
ATOM 940 C C . LEU A 1 118 ? -16.025 16.171 19.229 1.00 75.94 118 LEU A C 1
ATOM 942 O O . LEU A 1 118 ? -17.147 16.691 19.244 1.00 75.94 118 LEU A O 1
ATOM 946 N N . LYS A 1 119 ? -15.030 16.678 18.498 1.00 83.06 119 LYS A N 1
ATOM 947 C CA . LYS A 1 119 ? -15.176 17.872 17.655 1.00 83.06 119 LYS A CA 1
ATOM 948 C C . LYS A 1 119 ? -15.961 17.542 16.387 1.00 83.06 119 LYS A C 1
ATOM 950 O O . LYS A 1 119 ? -15.772 16.497 15.771 1.00 83.06 119 LYS A O 1
ATOM 955 N N . SER A 1 120 ? -16.774 18.485 15.910 1.00 83.50 120 SER A N 1
ATOM 956 C CA . SER A 1 120 ? -17.548 18.329 14.666 1.00 83.50 120 SER A CA 1
ATOM 957 C C . SER A 1 120 ? -16.676 18.198 13.411 1.00 83.50 120 SER A C 1
ATOM 959 O O . SER A 1 120 ? -17.108 17.612 12.419 1.00 83.50 120 SER A O 1
ATOM 961 N N . ILE A 1 121 ? -15.436 18.700 13.456 1.00 87.25 121 ILE A N 1
ATOM 962 C CA . ILE A 1 121 ? -14.473 18.573 12.355 1.00 87.25 121 ILE A CA 1
ATOM 963 C C . ILE A 1 121 ? -14.106 17.110 12.073 1.00 87.25 121 ILE A C 1
ATOM 965 O O . ILE A 1 121 ? -13.836 16.758 10.929 1.00 87.25 121 ILE A O 1
ATOM 969 N N . THR A 1 122 ? -14.167 16.243 13.088 1.00 86.44 122 THR A N 1
ATOM 970 C CA . THR A 1 122 ? -13.835 14.816 12.957 1.00 86.44 122 THR A CA 1
ATOM 971 C C . THR A 1 122 ? -14.869 14.072 12.135 1.00 86.44 122 THR A C 1
ATOM 973 O O . THR A 1 122 ? -14.513 13.364 11.198 1.00 86.44 122 THR A O 1
ATOM 976 N N . LEU A 1 123 ? -16.150 14.309 12.426 1.00 86.62 123 LEU A N 1
ATOM 977 C CA . LEU A 1 123 ? -17.274 13.759 11.678 1.00 86.62 123 LEU A CA 1
ATOM 978 C C . LEU A 1 123 ? -17.216 14.199 10.220 1.00 86.62 123 LEU A C 1
ATOM 980 O O . LEU A 1 123 ? -17.300 13.360 9.328 1.00 86.62 123 LEU A O 1
ATOM 984 N N . ARG A 1 124 ? -16.969 15.491 9.981 1.00 88.88 124 ARG A N 1
ATOM 985 C CA . ARG A 1 124 ? -16.789 16.016 8.627 1.00 88.88 124 ARG A CA 1
ATOM 986 C C . ARG A 1 124 ? -15.635 15.328 7.888 1.00 88.88 124 ARG A C 1
ATOM 988 O O . ARG A 1 124 ? -15.799 14.937 6.738 1.00 88.88 124 ARG A O 1
ATOM 995 N N . ALA A 1 125 ? -14.483 15.153 8.534 1.00 89.94 125 ALA A N 1
ATOM 996 C CA . ALA A 1 125 ? -13.332 14.507 7.907 1.00 89.94 125 ALA A CA 1
ATOM 997 C C . ALA A 1 125 ? -13.602 13.022 7.580 1.00 89.94 125 ALA A C 1
ATOM 999 O O . ALA A 1 125 ? -13.224 12.545 6.510 1.00 89.94 125 ALA A O 1
ATOM 1000 N N . ILE A 1 126 ? -14.322 12.305 8.452 1.00 88.25 126 ILE A N 1
ATOM 1001 C CA . ILE A 1 126 ? -14.744 10.911 8.218 1.00 88.25 126 ILE A CA 1
ATOM 1002 C C . ILE A 1 126 ? -15.755 10.826 7.062 1.00 88.25 126 ILE A C 1
ATOM 1004 O O . ILE A 1 126 ? -15.715 9.885 6.260 1.00 88.25 126 ILE A O 1
ATOM 1008 N N . GLU A 1 127 ? -16.664 11.797 6.945 1.00 88.00 127 GLU A N 1
ATOM 1009 C CA . GLU A 1 127 ? -17.591 11.893 5.814 1.00 88.00 127 GLU A CA 1
ATOM 1010 C C . GLU A 1 127 ? -16.842 12.066 4.490 1.00 88.00 127 GLU A C 1
ATOM 1012 O O . GLU A 1 127 ? -17.111 11.346 3.528 1.00 88.00 127 GLU A O 1
ATOM 1017 N N . GLU A 1 128 ? -15.859 12.963 4.461 1.00 88.69 128 GLU A N 1
ATOM 1018 C CA . GLU A 1 128 ? -15.003 13.198 3.296 1.00 88.69 128 GLU A CA 1
ATOM 1019 C C . GLU A 1 128 ? -14.193 11.934 2.922 1.00 88.69 128 GLU A C 1
ATOM 1021 O O . GLU A 1 128 ? -14.162 11.549 1.749 1.00 88.69 128 GLU A O 1
ATOM 1026 N N . GLU A 1 129 ? -13.620 11.223 3.905 1.00 88.12 129 GLU A N 1
ATOM 1027 C CA . GLU A 1 129 ? -12.852 9.984 3.684 1.00 88.12 129 GLU A CA 1
ATOM 1028 C C . GLU A 1 129 ? -13.713 8.856 3.098 1.00 88.12 129 GLU A C 1
ATOM 1030 O O . GLU A 1 129 ? -13.330 8.198 2.130 1.00 88.12 129 GLU A O 1
ATOM 1035 N N . SER A 1 130 ? -14.909 8.651 3.644 1.00 86.25 130 SER A N 1
ATOM 1036 C CA . SER A 1 130 ? -15.839 7.617 3.167 1.00 86.25 130 SER A CA 1
ATOM 1037 C C . SER A 1 130 ? -16.438 7.929 1.790 1.00 86.25 130 SER A C 1
ATOM 1039 O O . SER A 1 130 ? -16.794 7.010 1.052 1.00 86.25 130 SER A O 1
ATOM 1041 N N . HIS A 1 131 ? -16.475 9.201 1.382 1.00 85.12 131 HIS A N 1
ATOM 1042 C CA . HIS A 1 131 ? -16.758 9.597 -0.000 1.00 85.12 131 HIS A CA 1
ATOM 1043 C C . HIS A 1 131 ? -15.554 9.463 -0.945 1.00 85.12 131 HIS A C 1
ATOM 1045 O O . HIS A 1 131 ? -15.672 9.818 -2.120 1.00 85.12 131 HIS A O 1
ATOM 1051 N N . THR A 1 132 ? -14.423 8.912 -0.486 1.00 84.06 132 THR A N 1
ATOM 1052 C CA . THR A 1 132 ? -13.158 8.751 -1.230 1.00 84.06 132 THR A CA 1
ATOM 1053 C C . THR A 1 132 ? -12.493 10.069 -1.654 1.00 84.06 132 THR A C 1
ATOM 1055 O O . THR A 1 132 ? -11.565 10.061 -2.466 1.00 84.06 132 THR A O 1
ATOM 1058 N N . ASP A 1 133 ? -12.906 11.211 -1.083 1.00 87.38 133 ASP A N 1
ATOM 1059 C CA . ASP A 1 133 ? -12.225 12.497 -1.282 1.00 87.38 133 ASP A CA 1
ATOM 1060 C C . ASP A 1 133 ? -11.130 12.686 -0.227 1.00 87.38 133 ASP A C 1
ATOM 1062 O O . ASP A 1 133 ? -11.223 13.485 0.708 1.00 87.38 133 ASP A O 1
ATOM 1066 N N . PHE A 1 134 ? -10.051 11.920 -0.396 1.00 89.75 134 PHE A N 1
ATOM 1067 C CA . PHE A 1 134 ? -8.917 11.931 0.525 1.00 89.75 134 PHE A CA 1
ATOM 1068 C C . PHE A 1 134 ? -8.207 13.288 0.602 1.00 89.75 134 PHE A C 1
ATOM 1070 O O . PHE A 1 134 ? -7.509 13.545 1.577 1.00 89.75 134 PHE A O 1
ATOM 1077 N N . LEU A 1 135 ? -8.351 14.164 -0.403 1.00 89.62 135 LEU A N 1
ATOM 1078 C CA . LEU A 1 135 ? -7.722 15.488 -0.377 1.00 89.62 135 LEU A CA 1
ATOM 1079 C C . LEU A 1 135 ? -8.452 16.427 0.582 1.00 89.62 135 LEU A C 1
ATOM 1081 O O . LEU A 1 135 ? -7.800 17.132 1.349 1.00 89.62 135 LEU A O 1
ATOM 1085 N N . LEU A 1 136 ? -9.786 16.455 0.518 1.00 90.00 136 LEU A N 1
ATOM 1086 C CA . LEU A 1 136 ? -10.578 17.236 1.465 1.00 90.00 136 LEU A CA 1
ATOM 1087 C C . LEU A 1 136 ? -10.401 16.692 2.881 1.00 90.00 136 LEU A C 1
ATOM 1089 O O . LEU A 1 136 ? -10.059 17.472 3.767 1.00 90.00 136 LEU A O 1
ATOM 1093 N N . ALA A 1 137 ? -10.472 15.366 3.048 1.00 91.38 137 ALA A N 1
ATOM 1094 C CA . ALA A 1 137 ? -10.258 14.723 4.341 1.00 91.38 137 ALA A CA 1
ATOM 1095 C C . ALA A 1 137 ? -8.880 15.067 4.932 1.00 91.38 137 ALA A C 1
ATOM 1097 O O . ALA A 1 137 ? -8.788 15.458 6.094 1.00 91.38 137 ALA A O 1
ATOM 1098 N N . LEU A 1 138 ? -7.811 15.003 4.124 1.00 91.62 138 LEU A N 1
ATOM 1099 C CA . LEU A 1 138 ? -6.462 15.397 4.543 1.00 91.62 138 LEU A CA 1
ATOM 1100 C C . LEU A 1 138 ? -6.433 16.841 5.054 1.00 91.62 138 LEU A C 1
ATOM 1102 O O . LEU A 1 138 ? -5.907 17.093 6.134 1.00 91.62 138 LEU A O 1
ATOM 1106 N N . ASN A 1 139 ? -7.004 17.777 4.293 1.00 92.50 139 ASN A N 1
ATOM 1107 C CA . ASN A 1 139 ? -7.037 19.182 4.689 1.00 92.50 139 ASN A CA 1
ATOM 1108 C C . ASN A 1 139 ? -7.823 19.362 5.991 1.00 92.50 139 ASN A C 1
ATOM 1110 O O . ASN A 1 139 ? -7.356 20.070 6.874 1.00 92.50 139 ASN A O 1
ATOM 1114 N N . SER A 1 140 ? -8.966 18.689 6.137 1.00 92.38 140 SER A N 1
ATOM 1115 C CA . SER A 1 140 ? -9.773 18.716 7.357 1.00 92.38 140 SER A CA 1
ATOM 1116 C C . SER A 1 140 ? -8.985 18.199 8.568 1.00 92.38 140 SER A C 1
ATOM 1118 O O . SER A 1 140 ? -8.969 18.867 9.602 1.00 92.38 140 SER A O 1
ATOM 1120 N N . TYR A 1 141 ? -8.247 17.089 8.443 1.00 91.88 141 TYR A N 1
ATOM 1121 C CA . TYR A 1 141 ? -7.395 16.576 9.525 1.00 91.88 141 TYR A CA 1
ATOM 1122 C C . TYR A 1 141 ? -6.226 17.506 9.861 1.00 91.88 141 TYR A C 1
ATOM 1124 O O . TYR A 1 141 ? -5.978 17.757 11.036 1.00 91.88 141 TYR A O 1
ATOM 1132 N N . VAL A 1 142 ? -5.540 18.064 8.860 1.00 89.81 142 VAL A N 1
ATOM 1133 C CA . VAL A 1 142 ? -4.460 19.040 9.091 1.00 89.81 142 VAL A CA 1
ATOM 1134 C C . VAL A 1 142 ? -5.009 20.287 9.781 1.00 89.81 142 VAL A C 1
ATOM 1136 O O . VAL A 1 142 ? -4.447 20.727 10.778 1.00 89.81 142 VAL A O 1
ATOM 1139 N N . THR A 1 143 ? -6.159 20.805 9.339 1.00 89.94 143 THR A N 1
ATOM 1140 C CA . THR A 1 143 ? -6.790 21.952 10.005 1.00 89.94 143 THR A CA 1
ATOM 1141 C C . THR A 1 143 ? -7.220 21.636 11.436 1.00 89.94 143 THR A C 1
ATOM 1143 O O . THR A 1 143 ? -7.151 22.518 12.283 1.00 89.94 143 THR A O 1
ATOM 1146 N N . ALA A 1 144 ? -7.618 20.395 11.736 1.00 88.44 144 ALA A N 1
ATOM 1147 C CA . ALA A 1 144 ? -7.931 19.979 13.100 1.00 88.44 144 ALA A CA 1
ATOM 1148 C C . ALA A 1 144 ? -6.678 19.989 13.994 1.00 88.44 144 ALA A C 1
ATOM 1150 O O . ALA A 1 144 ? -6.727 20.528 15.098 1.00 88.44 144 ALA A O 1
ATOM 1151 N N . LEU A 1 145 ? -5.552 19.475 13.486 1.00 86.94 145 LEU A N 1
ATOM 1152 C CA . LEU A 1 145 ? -4.260 19.481 14.183 1.00 86.94 145 LEU A CA 1
ATOM 1153 C C . LEU A 1 145 ? -3.739 20.910 14.428 1.00 86.94 145 LEU A C 1
ATOM 1155 O O . LEU A 1 145 ? -3.226 21.204 15.502 1.00 86.94 145 LEU A O 1
ATOM 1159 N N . GLU A 1 146 ? -3.906 21.816 13.461 1.00 87.31 146 GLU A N 1
ATOM 1160 C CA . GLU A 1 146 ? -3.483 23.220 13.586 1.00 87.31 146 GLU A CA 1
ATOM 1161 C C . GLU A 1 146 ? -4.382 24.044 14.521 1.00 87.31 146 GLU A C 1
ATOM 1163 O O . GLU A 1 146 ? -3.900 24.924 15.233 1.00 87.31 146 GLU A O 1
ATOM 1168 N N . GLN A 1 147 ? -5.695 23.792 14.514 1.00 86.31 147 GLN A N 1
ATOM 1169 C CA . GLN A 1 147 ? -6.658 24.527 15.341 1.00 86.31 147 GLN A CA 1
ATOM 1170 C C . GLN A 1 147 ? -6.635 24.096 16.809 1.00 86.31 147 GLN A C 1
ATOM 1172 O O . GLN A 1 147 ? -6.964 24.901 17.681 1.00 86.31 147 GLN A O 1
ATOM 1177 N N . TYR A 1 148 ? -6.262 22.844 17.079 1.00 83.12 148 TYR A N 1
ATOM 1178 C CA . TYR A 1 148 ? -6.240 22.264 18.419 1.00 83.12 148 TYR A CA 1
ATOM 1179 C C . TYR A 1 148 ? -4.868 21.642 18.741 1.00 83.12 148 TYR A C 1
ATOM 1181 O O . TYR A 1 148 ? -4.779 20.423 18.910 1.00 83.12 148 TYR A O 1
ATOM 1189 N N . PRO A 1 149 ? -3.791 22.448 18.836 1.00 78.31 149 PRO A N 1
ATOM 1190 C CA . PRO A 1 149 ? -2.482 21.939 19.220 1.00 78.31 149 PRO A CA 1
ATOM 1191 C C . PRO A 1 149 ? -2.480 21.498 20.689 1.00 78.31 149 PRO A C 1
ATOM 1193 O O . PRO A 1 149 ? -3.086 22.143 21.550 1.00 78.31 149 PRO A O 1
ATOM 1196 N N . LEU A 1 150 ? -1.754 20.419 20.983 1.00 73.81 150 LEU A N 1
ATOM 1197 C CA . LEU A 1 150 ? -1.460 19.997 22.352 1.00 73.81 150 LEU A CA 1
ATOM 1198 C C . LEU A 1 150 ? -0.513 21.036 22.980 1.00 73.81 150 LEU A C 1
ATOM 1200 O O . LEU A 1 150 ? 0.669 21.075 22.657 1.00 73.81 150 LEU A O 1
ATOM 1204 N N . THR A 1 151 ? -1.029 21.935 23.823 1.00 57.47 151 THR A N 1
ATOM 1205 C CA . THR A 1 151 ? -0.189 22.866 24.596 1.00 57.47 151 THR A CA 1
ATOM 1206 C C . THR A 1 151 ? 0.274 22.208 25.892 1.00 57.47 151 THR A C 1
ATOM 1208 O O . THR A 1 151 ? -0.567 21.761 26.672 1.00 57.47 151 THR A O 1
ATOM 1211 N N . ASP A 1 152 ? 1.585 22.225 26.144 1.00 54.38 152 ASP A N 1
ATOM 1212 C CA . ASP A 1 152 ? 2.266 21.372 27.132 1.00 54.38 152 ASP A CA 1
ATOM 1213 C C . ASP A 1 152 ? 1.873 21.536 28.614 1.00 54.38 152 ASP A C 1
ATOM 1215 O O . ASP A 1 152 ? 2.245 20.672 29.399 1.00 54.38 152 ASP A O 1
ATOM 1219 N N . GLU A 1 153 ? 1.131 22.563 29.061 1.00 49.38 153 GLU A N 1
ATOM 1220 C CA . GLU A 1 153 ? 1.034 22.797 30.521 1.00 49.38 153 GLU A CA 1
ATOM 1221 C C . GLU A 1 153 ? -0.335 23.132 31.145 1.00 49.38 153 GLU A C 1
ATOM 1223 O O . GLU A 1 153 ? -0.392 23.280 32.365 1.00 49.38 153 GLU A O 1
ATOM 1228 N N . THR A 1 154 ? -1.467 23.225 30.425 1.00 47.34 154 THR A N 1
ATOM 1229 C CA . THR A 1 154 ? -2.730 23.659 31.099 1.00 47.34 154 THR A CA 1
ATOM 1230 C C . THR A 1 154 ? -4.052 23.001 30.696 1.00 47.34 154 THR A C 1
ATOM 1232 O O . THR A 1 154 ? -5.069 23.282 31.333 1.00 47.34 154 THR A O 1
ATOM 1235 N N . SER A 1 155 ? -4.084 22.066 29.748 1.00 45.84 155 SER A N 1
ATOM 1236 C CA . SER A 1 155 ? -5.323 21.364 29.379 1.00 45.84 155 SER A CA 1
ATOM 1237 C C . SER A 1 155 ? -5.096 19.860 29.266 1.00 45.84 155 SER A C 1
ATOM 1239 O O . SER A 1 155 ? -4.917 19.334 28.173 1.00 45.84 155 SER A O 1
ATOM 1241 N N . ASN A 1 156 ? -5.145 19.172 30.412 1.00 50.88 156 ASN A N 1
ATOM 1242 C CA . ASN A 1 156 ? -5.232 17.709 30.527 1.00 50.88 156 ASN A CA 1
ATOM 1243 C C . ASN A 1 156 ? -6.592 17.183 30.012 1.00 50.88 156 ASN A C 1
ATOM 1245 O O . ASN A 1 156 ? -7.291 16.453 30.719 1.00 50.88 156 ASN A O 1
ATOM 1249 N N . ASP A 1 157 ? -7.011 17.575 28.809 1.00 64.56 157 ASP A N 1
ATOM 1250 C CA . ASP A 1 157 ? -8.122 16.915 28.131 1.00 64.56 157 ASP A CA 1
ATOM 1251 C C . ASP A 1 157 ? -7.569 15.639 27.502 1.00 64.56 157 ASP A C 1
ATOM 1253 O O . ASP A 1 157 ? -7.211 15.589 26.331 1.00 64.56 157 ASP A O 1
ATOM 1257 N N . SER A 1 158 ? -7.521 14.576 28.298 1.00 70.19 158 SER A N 1
ATOM 1258 C CA . SER A 1 158 ? -7.106 13.242 27.854 1.00 70.19 158 SER A CA 1
ATOM 1259 C C . SER A 1 158 ? -7.932 12.731 26.656 1.00 70.19 158 SER A C 1
ATOM 1261 O O . SER A 1 158 ? -7.467 11.930 25.852 1.00 70.19 158 SER A O 1
ATOM 1263 N N . ILE A 1 159 ? -9.149 13.253 26.473 1.00 75.44 159 ILE A N 1
ATOM 1264 C CA . ILE A 1 159 ? -9.999 13.022 25.295 1.00 75.44 159 ILE A CA 1
ATOM 1265 C C . ILE A 1 159 ? -9.396 13.647 24.026 1.00 75.44 159 ILE A C 1
ATOM 1267 O O . ILE A 1 159 ? -9.459 13.037 22.960 1.00 75.44 159 ILE A O 1
ATOM 1271 N N . LEU A 1 160 ? -8.798 14.837 24.134 1.00 79.38 160 LEU A N 1
ATOM 1272 C CA . LEU A 1 160 ? -8.165 15.525 23.010 1.00 79.38 160 LEU A CA 1
ATOM 1273 C C . LEU A 1 160 ? -6.912 14.778 22.538 1.00 79.38 160 LEU A C 1
ATOM 1275 O O . LEU A 1 160 ? -6.673 14.709 21.339 1.00 79.38 160 LEU A O 1
ATOM 1279 N N . GLU A 1 161 ? -6.148 14.169 23.448 1.00 80.12 161 GLU A N 1
ATOM 1280 C CA . GLU A 1 161 ? -4.990 13.334 23.091 1.00 80.12 161 GLU A CA 1
ATOM 1281 C C . GLU A 1 161 ? -5.398 12.133 22.222 1.00 80.12 161 GLU A C 1
ATOM 1283 O O . GLU A 1 161 ? -4.787 11.877 21.182 1.00 80.12 161 GLU A O 1
ATOM 1288 N N . LEU A 1 162 ? -6.474 11.438 22.607 1.00 77.44 162 LEU A N 1
ATOM 1289 C CA . LEU A 1 162 ? -7.040 10.318 21.846 1.00 77.44 162 LEU A CA 1
ATOM 1290 C C . LEU A 1 162 ? -7.542 10.758 20.462 1.00 77.44 162 LEU A C 1
ATOM 1292 O O . LEU A 1 162 ? -7.339 10.072 19.457 1.00 77.44 162 LEU A O 1
ATOM 1296 N N . GLU A 1 163 ? -8.187 11.922 20.400 1.00 83.62 163 GLU A N 1
ATOM 1297 C CA . GLU A 1 163 ? -8.695 12.500 19.157 1.00 83.62 163 GLU A CA 1
ATOM 1298 C C . GLU A 1 163 ? -7.549 12.945 18.228 1.00 83.62 163 GLU A C 1
ATOM 1300 O O . GLU A 1 163 ? -7.588 12.691 17.024 1.00 83.62 163 GLU A O 1
ATOM 1305 N N . HIS A 1 164 ? -6.482 13.517 18.788 1.00 86.06 164 HIS A N 1
ATOM 1306 C CA . HIS A 1 164 ? -5.281 13.930 18.065 1.00 86.06 164 HIS A CA 1
ATOM 1307 C C . HIS A 1 164 ? -4.502 12.732 17.501 1.00 86.06 164 HIS A C 1
ATOM 1309 O O . HIS A 1 164 ? -4.009 12.775 16.367 1.00 86.06 164 HIS A O 1
ATOM 1315 N N . GLU A 1 165 ? -4.414 11.631 18.251 1.00 82.94 165 GLU A N 1
ATOM 1316 C CA . GLU A 1 165 ? -3.858 10.374 17.745 1.00 82.94 165 GLU A CA 1
ATOM 1317 C C . GLU A 1 165 ? -4.689 9.848 16.568 1.00 82.94 165 GLU A C 1
ATOM 1319 O O . GLU A 1 165 ? -4.144 9.508 15.513 1.00 82.94 165 GLU A O 1
ATOM 1324 N N . PHE A 1 166 ? -6.019 9.856 16.709 1.00 84.88 166 PHE A N 1
ATOM 1325 C CA . PHE A 1 166 ? -6.920 9.474 15.630 1.00 84.88 166 PHE A CA 1
ATOM 1326 C C . PHE A 1 166 ? -6.737 10.364 14.392 1.00 84.88 166 PHE A C 1
ATOM 1328 O O . PHE A 1 166 ? -6.656 9.838 13.278 1.00 84.88 166 PHE A O 1
ATOM 1335 N N . TRP A 1 167 ? -6.612 11.687 14.540 1.00 89.50 167 TRP A N 1
ATOM 1336 C CA . TRP A 1 167 ? -6.335 12.599 13.419 1.00 89.50 167 TRP A CA 1
ATOM 1337 C C . TRP A 1 167 ? -5.006 12.298 12.751 1.00 89.50 167 TRP A C 1
ATOM 1339 O O . TRP A 1 167 ? -4.957 12.198 11.527 1.00 89.50 167 TRP A O 1
ATOM 1349 N N . THR A 1 168 ? -3.956 12.079 13.540 1.00 88.38 168 THR A N 1
ATOM 1350 C CA . THR A 1 168 ? -2.629 11.726 13.027 1.00 88.38 168 THR A CA 1
ATOM 1351 C C . THR A 1 168 ? -2.700 10.448 12.195 1.00 88.38 168 THR A C 1
ATOM 1353 O O . THR A 1 168 ? -2.318 10.453 11.026 1.00 88.38 168 THR A O 1
ATOM 1356 N N . GLN A 1 169 ? -3.266 9.366 12.735 1.00 87.38 169 GLN A N 1
ATOM 1357 C CA . GLN A 1 169 ? -3.404 8.103 12.003 1.00 87.38 169 GLN A CA 1
ATOM 1358 C C . GLN A 1 169 ? -4.261 8.266 10.736 1.00 87.38 169 GLN A C 1
ATOM 1360 O O . GLN A 1 169 ? -3.948 7.693 9.689 1.00 87.38 169 GLN A O 1
ATOM 1365 N N . SER A 1 170 ? -5.317 9.081 10.809 1.00 87.38 170 SER A N 1
ATOM 1366 C CA . SER A 1 170 ? -6.202 9.349 9.673 1.00 87.38 170 SER A CA 1
ATOM 1367 C C . SER A 1 170 ? -5.516 10.105 8.549 1.00 87.38 170 SER A C 1
ATOM 1369 O O . SER A 1 170 ? -5.641 9.745 7.377 1.00 87.38 170 SER A O 1
ATOM 1371 N N . MET A 1 171 ? -4.771 11.141 8.914 1.00 91.06 171 MET A N 1
ATOM 1372 C CA . MET A 1 171 ? -3.988 11.953 8.001 1.00 91.06 171 MET A CA 1
ATOM 1373 C C . MET A 1 171 ? -2.932 11.095 7.297 1.00 91.06 171 MET A C 1
ATOM 1375 O O . MET A 1 171 ? -2.804 11.172 6.076 1.00 91.06 171 MET A O 1
ATOM 1379 N N . LEU A 1 172 ? -2.225 10.229 8.032 1.00 91.00 172 LEU A N 1
ATOM 1380 C CA . LEU A 1 172 ? -1.236 9.310 7.457 1.00 91.00 172 LEU A CA 1
ATOM 1381 C C . LEU A 1 172 ? -1.872 8.331 6.461 1.00 91.00 172 LEU A C 1
ATOM 1383 O O . LEU A 1 172 ? -1.342 8.145 5.364 1.00 91.00 172 LEU A O 1
ATOM 1387 N N . ASN A 1 173 ? -3.043 7.771 6.784 1.00 89.12 173 ASN A N 1
ATOM 1388 C CA . ASN A 1 173 ? -3.785 6.937 5.839 1.00 89.12 173 ASN A CA 1
ATOM 1389 C C . ASN A 1 173 ? -4.170 7.730 4.577 1.00 89.12 173 ASN A C 1
ATOM 1391 O O . ASN A 1 173 ? -3.909 7.268 3.469 1.00 89.12 173 ASN A O 1
ATOM 1395 N N . CYS A 1 174 ? -4.701 8.951 4.713 1.00 91.88 174 CYS A N 1
ATOM 1396 C CA . CYS A 1 174 ? -5.041 9.806 3.567 1.00 91.88 174 CYS A CA 1
ATOM 1397 C C . CYS A 1 174 ? -3.815 10.116 2.692 1.00 91.88 174 CYS A C 1
ATOM 1399 O O . CYS A 1 174 ? -3.891 10.026 1.465 1.00 91.88 174 CYS A O 1
ATOM 1401 N N . CYS A 1 175 ? -2.662 10.415 3.298 1.00 91.50 175 CYS A N 1
ATOM 1402 C CA . CYS A 1 175 ? -1.400 10.595 2.578 1.00 91.50 175 CYS A CA 1
ATOM 1403 C C . CYS A 1 175 ? -0.995 9.338 1.797 1.00 91.50 175 CYS A C 1
ATOM 1405 O O . CYS A 1 175 ? -0.596 9.450 0.636 1.00 91.50 175 CYS A O 1
ATOM 1407 N N . ASN A 1 176 ? -1.139 8.155 2.401 1.00 91.94 176 ASN A N 1
ATOM 1408 C CA . ASN A 1 176 ? -0.851 6.871 1.763 1.00 91.94 176 ASN A CA 1
ATOM 1409 C C . ASN A 1 176 ? -1.825 6.550 0.612 1.00 91.94 176 ASN A C 1
ATOM 1411 O O . ASN A 1 176 ? -1.423 5.931 -0.364 1.00 91.94 176 ASN A O 1
ATOM 1415 N N . GLN A 1 177 ? -3.087 6.988 0.684 1.00 91.00 177 GLN A N 1
ATOM 1416 C CA . GLN A 1 177 ? -4.057 6.864 -0.419 1.00 91.00 177 GLN A CA 1
ATOM 1417 C C . GLN A 1 177 ? -3.778 7.851 -1.569 1.00 91.00 177 GLN A C 1
ATOM 1419 O O . GLN A 1 177 ? -4.148 7.598 -2.713 1.00 91.00 177 GLN A O 1
ATOM 1424 N N . LEU A 1 178 ? -3.157 9.000 -1.283 1.00 91.38 178 LEU A N 1
ATOM 1425 C CA . LEU A 1 178 ? -2.829 10.047 -2.263 1.00 91.38 178 LEU A CA 1
ATOM 1426 C C . LEU A 1 178 ? -1.398 9.952 -2.819 1.00 91.38 178 LEU A C 1
ATOM 1428 O O . LEU A 1 178 ? -1.021 10.777 -3.655 1.00 91.38 178 LEU A O 1
ATOM 1432 N N . ASN A 1 179 ? -0.601 8.992 -2.344 1.00 90.62 179 ASN A N 1
ATOM 1433 C CA . ASN A 1 179 ? 0.840 8.857 -2.588 1.00 90.62 179 ASN A CA 1
ATOM 1434 C C . ASN A 1 179 ? 1.615 10.152 -2.301 1.00 90.62 179 ASN A C 1
ATOM 1436 O O . ASN A 1 179 ? 2.567 10.504 -3.001 1.00 90.62 179 ASN A O 1
ATOM 1440 N N . ASN A 1 180 ? 1.187 10.891 -1.274 1.00 88.88 180 ASN A N 1
ATOM 1441 C CA . ASN A 1 180 ? 1.819 12.142 -0.881 1.00 88.88 180 ASN A CA 1
ATOM 1442 C C . ASN A 1 180 ? 2.882 11.900 0.193 1.00 88.88 180 ASN A C 1
ATOM 1444 O O . ASN A 1 180 ? 2.691 12.171 1.381 1.00 88.88 180 ASN A O 1
ATOM 1448 N N . TRP A 1 181 ? 4.012 11.356 -0.247 1.00 89.38 181 TRP A N 1
ATOM 1449 C CA . TRP A 1 181 ? 5.086 10.924 0.642 1.00 89.38 181 TRP A CA 1
ATOM 1450 C C . TRP A 1 181 ? 5.813 12.090 1.326 1.00 89.38 181 TRP A C 1
ATOM 1452 O O . TRP A 1 181 ? 6.281 11.938 2.452 1.00 89.38 181 TRP A O 1
ATOM 1462 N N . THR A 1 182 ? 5.872 13.267 0.691 1.00 86.31 182 THR A N 1
ATOM 1463 C CA . THR A 1 182 ? 6.571 14.445 1.237 1.00 86.31 182 THR A CA 1
ATOM 1464 C C . THR A 1 182 ? 5.842 15.031 2.441 1.00 86.31 182 THR A C 1
ATOM 1466 O O . THR A 1 182 ? 6.470 15.278 3.468 1.00 86.31 182 THR A O 1
ATOM 1469 N N . ILE A 1 183 ? 4.519 15.209 2.350 1.00 85.19 183 ILE A N 1
ATOM 1470 C CA . ILE A 1 183 ? 3.699 15.662 3.483 1.00 85.19 183 ILE A CA 1
ATOM 1471 C C . ILE A 1 183 ? 3.750 14.624 4.606 1.00 85.19 183 ILE A C 1
ATOM 1473 O O . ILE A 1 183 ? 3.974 14.983 5.759 1.00 85.19 183 ILE A O 1
ATOM 1477 N N . MET A 1 184 ? 3.638 13.335 4.266 1.00 87.50 184 MET A N 1
ATOM 1478 C CA . MET A 1 184 ? 3.705 12.257 5.253 1.00 87.50 184 MET A CA 1
ATOM 1479 C C . MET A 1 184 ? 5.027 12.260 6.028 1.00 87.50 184 MET A C 1
ATOM 1481 O O . MET A 1 184 ? 5.018 12.244 7.255 1.00 87.50 184 MET A O 1
ATOM 1485 N N . SER A 1 185 ? 6.162 12.348 5.327 1.00 84.25 185 SER A N 1
ATOM 1486 C CA . SER A 1 185 ? 7.478 12.403 5.968 1.00 84.25 185 SER A CA 1
ATOM 1487 C C . SER A 1 185 ? 7.638 13.650 6.837 1.00 84.25 185 SER A C 1
ATOM 1489 O O . SER A 1 185 ? 8.161 13.551 7.941 1.00 84.25 185 SER A O 1
ATOM 1491 N N . LYS A 1 186 ? 7.179 14.820 6.375 1.00 85.44 186 LYS A N 1
ATOM 1492 C CA . LYS A 1 186 ? 7.291 16.070 7.141 1.00 85.44 186 LYS A CA 1
ATOM 1493 C C . LYS A 1 186 ? 6.514 16.030 8.454 1.00 85.44 186 LYS A C 1
ATOM 1495 O O . LYS A 1 186 ? 7.031 16.503 9.453 1.00 85.44 186 LYS A O 1
ATOM 1500 N N . HIS A 1 187 ? 5.310 15.455 8.460 1.00 82.62 187 HIS A N 1
ATOM 1501 C CA . HIS A 1 187 ? 4.506 15.356 9.680 1.00 82.62 187 HIS A CA 1
ATOM 1502 C C . HIS A 1 187 ? 5.007 14.297 10.668 1.00 82.62 187 HIS A C 1
ATOM 1504 O O . HIS A 1 187 ? 4.812 14.458 11.867 1.00 82.62 187 HIS A O 1
ATOM 1510 N N . ILE A 1 188 ? 5.628 13.213 10.193 1.00 80.81 188 ILE A N 1
ATOM 1511 C CA . ILE A 1 188 ? 6.215 12.204 11.089 1.00 80.81 188 ILE A CA 1
ATOM 1512 C C . ILE A 1 188 ? 7.502 12.739 11.723 1.00 80.81 188 ILE A C 1
ATOM 1514 O O . ILE A 1 188 ? 7.736 12.520 12.907 1.00 80.81 188 ILE A O 1
ATOM 1518 N N . PHE A 1 189 ? 8.322 13.435 10.932 1.00 77.75 189 PHE A N 1
ATOM 1519 C CA . PHE A 1 189 ? 9.647 13.903 11.332 1.00 77.75 189 PHE A CA 1
ATOM 1520 C C . PHE A 1 189 ? 9.671 15.405 11.671 1.00 77.75 189 PHE A C 1
ATOM 1522 O O . PHE A 1 189 ? 10.540 16.141 11.199 1.00 77.75 189 PHE A O 1
ATOM 1529 N N . ILE A 1 190 ? 8.696 15.879 12.456 1.00 72.06 190 ILE A N 1
ATOM 1530 C CA . ILE A 1 190 ? 8.667 17.269 12.947 1.00 72.06 190 ILE A CA 1
ATOM 1531 C C . ILE A 1 190 ? 9.809 17.457 13.968 1.00 72.06 190 ILE A C 1
ATOM 1533 O O . ILE A 1 190 ? 10.038 16.582 14.805 1.00 72.06 190 ILE A O 1
ATOM 1537 N N . ASP A 1 191 ? 10.542 18.571 13.865 1.00 52.31 191 ASP A N 1
ATOM 1538 C CA . ASP A 1 191 ? 11.539 19.075 14.826 1.00 52.31 191 ASP A CA 1
ATOM 1539 C C . ASP A 1 191 ? 12.542 18.039 15.387 1.00 52.31 191 ASP A C 1
ATOM 1541 O O . ASP A 1 191 ? 12.517 17.680 16.562 1.00 52.31 191 ASP A O 1
ATOM 1545 N N . ASN A 1 192 ? 13.497 17.600 14.553 1.00 55.25 192 ASN A N 1
ATOM 1546 C CA . ASN A 1 192 ? 14.645 16.743 14.922 1.00 55.25 192 ASN A CA 1
ATOM 1547 C C . ASN A 1 192 ? 14.304 15.340 15.455 1.00 55.25 192 ASN A C 1
ATOM 1549 O O . ASN A 1 192 ? 15.170 14.661 16.017 1.00 55.25 192 ASN A O 1
ATOM 1553 N N . THR A 1 193 ? 13.076 14.869 15.261 1.00 64.56 193 THR A N 1
ATOM 1554 C CA . THR A 1 193 ? 12.740 13.467 15.514 1.00 64.56 193 THR A CA 1
ATOM 1555 C C . THR A 1 193 ? 13.517 12.563 14.552 1.00 64.56 193 THR A C 1
ATOM 1557 O O . THR A 1 193 ? 13.555 12.778 13.342 1.00 64.56 193 THR A O 1
ATOM 1560 N N . THR A 1 194 ? 14.187 11.549 15.094 1.00 73.00 194 THR A N 1
ATOM 1561 C CA . THR A 1 194 ? 14.937 10.543 14.333 1.00 73.00 194 THR A CA 1
ATOM 1562 C C . THR A 1 194 ? 14.262 9.181 14.473 1.00 73.00 194 THR A C 1
ATOM 1564 O O . THR A 1 194 ? 13.383 8.976 15.313 1.00 73.00 194 THR A O 1
ATOM 1567 N N . PHE A 1 195 ? 14.682 8.192 13.682 1.00 76.19 195 PHE A N 1
ATOM 1568 C CA . PHE A 1 195 ? 14.208 6.816 13.875 1.00 76.19 195 PHE A CA 1
ATOM 1569 C C . PHE A 1 195 ? 14.467 6.289 15.298 1.00 76.19 195 PHE A C 1
ATOM 1571 O O . PHE A 1 195 ? 13.695 5.473 15.797 1.00 76.19 195 PHE A O 1
ATOM 1578 N N . ASP A 1 196 ? 15.494 6.790 15.989 1.00 74.88 196 ASP A N 1
ATOM 1579 C CA . ASP A 1 196 ? 15.786 6.412 17.373 1.00 74.88 196 ASP A CA 1
ATOM 1580 C C . ASP A 1 196 ? 14.830 7.051 18.392 1.00 74.88 196 ASP A C 1
ATOM 1582 O O . ASP A 1 196 ? 14.463 6.402 19.378 1.00 74.88 196 ASP A O 1
ATOM 1586 N N . THR A 1 197 ? 14.358 8.281 18.153 1.00 77.88 197 THR A N 1
ATOM 1587 C CA . THR A 1 197 ? 13.320 8.887 19.005 1.00 77.88 197 THR A CA 1
ATOM 1588 C C . THR A 1 197 ? 11.981 8.178 18.815 1.00 77.88 197 THR A C 1
ATOM 1590 O O . THR A 1 197 ? 11.302 7.898 19.799 1.00 77.88 197 THR A O 1
ATOM 1593 N N . LEU A 1 198 ? 11.645 7.793 17.576 1.00 77.19 198 LEU A N 1
ATOM 1594 C CA . LEU A 1 198 ? 10.458 6.979 17.279 1.00 77.19 198 LEU A CA 1
ATOM 1595 C C . LEU A 1 198 ? 10.525 5.600 17.948 1.00 77.19 198 LEU A C 1
ATOM 1597 O O . LEU A 1 198 ? 9.518 5.105 18.446 1.00 77.19 198 LEU A O 1
ATOM 1601 N N . TRP A 1 199 ? 11.716 4.999 18.010 1.00 75.00 199 TRP A N 1
ATOM 1602 C CA . TRP A 1 199 ? 11.922 3.720 18.691 1.00 75.00 199 TRP A CA 1
ATOM 1603 C C . TRP A 1 199 ? 11.697 3.794 20.203 1.00 75.00 199 TRP A C 1
ATOM 1605 O O . TRP A 1 199 ? 11.298 2.813 20.828 1.00 75.00 199 TRP A O 1
ATOM 1615 N N . SER A 1 200 ? 11.961 4.954 20.801 1.00 75.31 200 SER A N 1
ATOM 1616 C CA . SER A 1 200 ? 11.887 5.133 22.252 1.00 75.31 200 SER A CA 1
ATOM 1617 C C . SER A 1 200 ? 10.448 5.108 22.780 1.00 75.31 200 SER A C 1
ATOM 1619 O O . SER A 1 200 ? 10.234 4.797 23.951 1.00 75.31 200 SER A O 1
ATOM 1621 N N . ASN A 1 201 ? 9.451 5.381 21.931 1.00 76.12 201 ASN A N 1
ATOM 1622 C CA . ASN A 1 201 ? 8.041 5.346 22.302 1.00 76.12 201 ASN A CA 1
ATOM 1623 C C . ASN A 1 201 ? 7.327 4.144 21.660 1.00 76.12 201 ASN A C 1
ATOM 1625 O O . ASN A 1 201 ? 6.940 4.179 20.494 1.00 76.12 201 ASN A O 1
ATOM 1629 N N . ALA A 1 202 ? 7.098 3.092 22.453 1.00 69.75 202 ALA A N 1
ATOM 1630 C CA . ALA A 1 202 ? 6.472 1.846 21.997 1.00 69.75 202 ALA A CA 1
ATOM 1631 C C . ALA A 1 202 ? 5.068 2.040 21.395 1.00 69.75 202 ALA A C 1
ATOM 1633 O O . ALA A 1 202 ? 4.672 1.301 20.496 1.00 69.75 202 ALA A O 1
ATOM 1634 N N . HIS A 1 203 ? 4.314 3.035 21.869 1.00 68.50 203 HIS A N 1
ATOM 1635 C CA . HIS A 1 203 ? 2.981 3.313 21.347 1.00 68.50 203 HIS A CA 1
ATOM 1636 C C . HIS A 1 203 ? 3.047 3.932 19.944 1.00 68.50 203 HIS A C 1
ATOM 1638 O O . HIS A 1 203 ? 2.397 3.456 19.015 1.00 68.50 203 HIS A O 1
ATOM 1644 N N . GLN A 1 204 ? 3.903 4.942 19.776 1.00 72.62 204 GLN A N 1
ATOM 1645 C CA . GLN A 1 204 ? 4.158 5.599 18.491 1.00 72.62 204 GLN A CA 1
ATOM 1646 C C . GLN A 1 204 ? 4.805 4.661 17.470 1.00 72.62 204 GLN A C 1
ATOM 1648 O O . GLN A 1 204 ? 4.485 4.731 16.284 1.00 72.62 204 GLN A O 1
ATOM 1653 N N . LEU A 1 205 ? 5.658 3.741 17.926 1.00 76.62 205 LEU A N 1
ATOM 1654 C CA . LEU A 1 205 ? 6.325 2.760 17.075 1.00 76.62 205 LEU A CA 1
ATOM 1655 C C . LEU A 1 205 ? 5.328 1.930 16.251 1.00 76.62 205 LEU A C 1
ATOM 1657 O O . LEU A 1 205 ? 5.560 1.701 15.067 1.00 76.62 205 LEU A O 1
ATOM 1661 N N . ASN A 1 206 ? 4.205 1.511 16.839 1.00 74.56 206 ASN A N 1
ATOM 1662 C CA . ASN A 1 206 ? 3.262 0.616 16.166 1.00 74.56 206 ASN A CA 1
ATOM 1663 C C . ASN A 1 206 ? 2.516 1.286 15.008 1.00 74.56 206 ASN A C 1
ATOM 1665 O O . ASN A 1 206 ? 2.321 0.657 13.969 1.00 74.56 206 ASN A O 1
ATOM 1669 N N . TYR A 1 207 ? 2.102 2.547 15.166 1.00 76.81 207 TYR A N 1
ATOM 1670 C CA . TYR A 1 207 ? 1.306 3.226 14.143 1.00 76.81 207 TYR A CA 1
ATOM 1671 C C . TYR A 1 207 ? 2.121 4.160 13.245 1.00 76.81 207 TYR A C 1
ATOM 1673 O O . TYR A 1 207 ? 1.756 4.296 12.085 1.00 76.81 207 TYR A O 1
ATOM 1681 N N . LEU A 1 208 ? 3.221 4.773 13.707 1.00 83.81 208 LEU A N 1
ATOM 1682 C CA . LEU A 1 208 ? 4.038 5.679 12.881 1.00 83.81 208 LEU A CA 1
ATOM 1683 C C . LEU A 1 208 ? 5.073 4.940 12.033 1.00 83.81 208 LEU A C 1
ATOM 1685 O O . LEU A 1 208 ? 5.283 5.310 10.878 1.00 83.81 208 LEU A O 1
ATOM 1689 N N . MET A 1 209 ? 5.720 3.901 12.574 1.00 86.19 209 MET A N 1
ATOM 1690 C CA . MET A 1 209 ? 6.850 3.238 11.908 1.00 86.19 209 MET A CA 1
ATOM 1691 C C . MET A 1 209 ? 6.511 2.651 10.527 1.00 86.19 209 MET A C 1
ATOM 1693 O O . MET A 1 209 ? 7.302 2.876 9.605 1.00 86.19 209 MET A O 1
ATOM 1697 N N . PRO A 1 210 ? 5.352 1.982 10.319 1.00 87.19 210 PRO A N 1
ATOM 1698 C CA . PRO A 1 210 ? 4.984 1.487 8.993 1.00 87.19 210 PRO A CA 1
ATOM 1699 C C . PRO A 1 210 ? 4.918 2.611 7.949 1.00 87.19 210 PRO A C 1
ATOM 1701 O O . PRO A 1 210 ? 5.442 2.473 6.843 1.00 87.19 210 PRO A O 1
ATOM 1704 N N . TYR A 1 211 ? 4.323 3.757 8.305 1.00 87.88 211 TYR A N 1
ATOM 1705 C CA . TYR A 1 211 ? 4.237 4.913 7.411 1.00 87.88 211 TYR A CA 1
ATOM 1706 C C . TYR A 1 211 ? 5.594 5.601 7.236 1.00 87.88 211 TYR A C 1
ATOM 1708 O O . TYR A 1 211 ? 5.915 6.019 6.127 1.00 87.88 211 TYR A O 1
ATOM 1716 N N . ALA A 1 212 ? 6.415 5.685 8.284 1.00 87.44 212 ALA A N 1
ATOM 1717 C CA . ALA A 1 212 ? 7.731 6.316 8.231 1.00 87.44 212 ALA A CA 1
ATOM 1718 C C . ALA A 1 212 ? 8.668 5.602 7.246 1.00 87.44 212 ALA A C 1
ATOM 1720 O O . ALA A 1 212 ? 9.226 6.238 6.346 1.00 87.44 212 ALA A O 1
ATOM 1721 N N . ILE A 1 213 ? 8.794 4.275 7.378 1.00 88.75 213 ILE A N 1
ATOM 1722 C CA . ILE A 1 213 ? 9.613 3.449 6.479 1.00 88.75 213 ILE A CA 1
ATOM 1723 C C . ILE A 1 213 ? 9.070 3.546 5.054 1.00 88.75 213 ILE A C 1
ATOM 1725 O O . ILE A 1 213 ? 9.830 3.828 4.127 1.00 88.75 213 ILE A O 1
ATOM 1729 N N . ARG A 1 214 ? 7.752 3.379 4.875 1.00 90.81 214 ARG A N 1
ATOM 1730 C CA . ARG A 1 214 ? 7.116 3.436 3.555 1.00 90.81 214 ARG A CA 1
ATOM 1731 C C . ARG A 1 214 ? 7.317 4.793 2.876 1.00 90.81 214 ARG A C 1
ATOM 1733 O O . ARG A 1 214 ? 7.735 4.817 1.724 1.00 90.81 214 ARG A O 1
ATOM 1740 N N . ALA A 1 215 ? 7.084 5.912 3.568 1.00 88.75 215 ALA A N 1
ATOM 1741 C CA . ALA A 1 215 ? 7.288 7.259 3.025 1.00 88.75 215 ALA A CA 1
ATOM 1742 C C . ALA A 1 215 ? 8.724 7.467 2.543 1.00 88.75 215 ALA A C 1
ATOM 1744 O O . ALA A 1 215 ? 8.938 7.846 1.390 1.00 88.75 215 ALA A O 1
ATOM 1745 N N . LYS A 1 216 ? 9.703 7.208 3.421 1.00 87.88 216 LYS A N 1
ATOM 1746 C CA . LYS A 1 216 ? 11.113 7.437 3.102 1.00 87.88 216 LYS A CA 1
ATOM 1747 C C . LYS A 1 216 ? 11.587 6.514 1.982 1.00 87.88 216 LYS A C 1
ATOM 1749 O O . LYS A 1 216 ? 12.236 6.991 1.058 1.00 87.88 216 LYS A O 1
ATOM 1754 N N . LEU A 1 217 ? 11.205 5.233 1.994 1.00 88.06 217 LEU A N 1
ATOM 1755 C CA . LEU A 1 217 ? 11.554 4.291 0.926 1.00 88.06 217 LEU A CA 1
ATOM 1756 C C . LEU A 1 217 ? 10.961 4.717 -0.425 1.00 88.06 217 LEU A C 1
ATOM 1758 O O . LEU A 1 217 ? 11.655 4.720 -1.439 1.00 88.06 217 LEU A O 1
ATOM 1762 N N . LYS A 1 218 ? 9.693 5.138 -0.452 1.00 89.69 218 LYS A N 1
ATOM 1763 C CA . LYS A 1 218 ? 9.038 5.599 -1.684 1.00 89.69 218 LYS A CA 1
ATOM 1764 C C . LYS A 1 218 ? 9.653 6.888 -2.222 1.00 89.69 218 LYS A C 1
ATOM 1766 O O . LYS A 1 218 ? 9.816 7.008 -3.435 1.00 89.69 218 LYS A O 1
ATOM 1771 N N 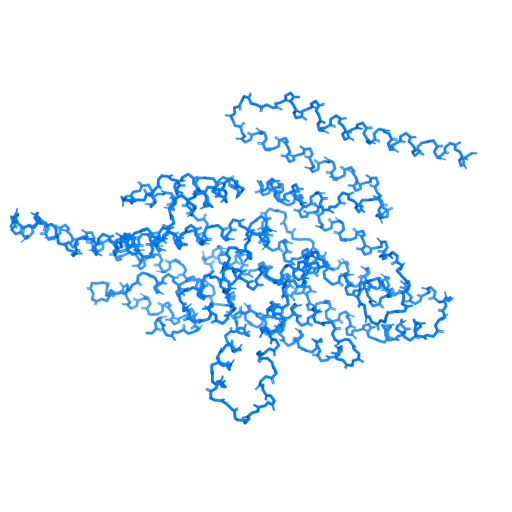. LEU A 1 219 ? 10.046 7.815 -1.345 1.00 86.94 219 LEU A N 1
ATOM 1772 C CA . LEU A 1 219 ? 10.802 9.015 -1.721 1.00 86.94 219 LEU A CA 1
ATOM 1773 C C . LEU A 1 219 ? 12.212 8.686 -2.223 1.00 86.94 219 LEU A C 1
ATOM 1775 O O . LEU A 1 219 ? 12.666 9.320 -3.167 1.00 86.94 219 LEU A O 1
ATOM 1779 N N . LEU A 1 220 ? 12.889 7.679 -1.669 1.00 83.12 220 LEU A N 1
ATOM 1780 C CA . LEU A 1 220 ? 14.181 7.230 -2.200 1.00 83.12 220 LEU A CA 1
ATOM 1781 C C . LEU A 1 220 ? 14.044 6.694 -3.632 1.00 83.12 220 LEU A C 1
ATOM 1783 O O . LEU A 1 220 ? 14.840 7.042 -4.502 1.00 83.12 220 LEU A O 1
ATOM 1787 N N . ILE A 1 221 ? 13.003 5.901 -3.897 1.00 81.44 221 ILE A N 1
ATOM 1788 C CA . ILE A 1 221 ? 12.783 5.287 -5.213 1.00 81.44 221 ILE A CA 1
ATOM 1789 C C . ILE A 1 221 ? 12.280 6.310 -6.244 1.00 81.44 221 ILE A C 1
ATOM 1791 O O . ILE A 1 221 ? 12.786 6.367 -7.362 1.00 81.44 221 ILE A O 1
ATOM 1795 N N . SER A 1 222 ? 11.267 7.107 -5.889 1.00 79.19 222 SER A N 1
ATOM 1796 C CA . SER A 1 222 ? 10.526 7.959 -6.838 1.00 79.19 222 SER A CA 1
ATOM 1797 C C . SER A 1 222 ? 10.832 9.455 -6.728 1.00 79.19 222 SER A C 1
ATOM 1799 O O . SER A 1 222 ? 10.404 10.217 -7.593 1.00 79.19 222 SER A O 1
ATOM 1801 N N . GLY A 1 223 ? 11.511 9.890 -5.666 1.00 68.25 223 GLY A N 1
ATOM 1802 C CA . GLY A 1 223 ? 11.745 11.301 -5.373 1.00 68.25 223 GLY A CA 1
ATOM 1803 C C . GLY A 1 223 ? 12.780 11.960 -6.280 1.00 68.25 223 GLY A C 1
ATOM 1804 O O . GLY A 1 223 ? 13.566 11.312 -6.974 1.00 68.25 223 GLY A O 1
ATOM 1805 N N . ASN A 1 224 ? 12.775 13.290 -6.257 1.00 67.75 224 ASN A N 1
ATOM 1806 C CA . ASN A 1 224 ? 13.783 14.108 -6.930 1.00 67.75 224 ASN A CA 1
ATOM 1807 C C . ASN A 1 224 ? 15.152 13.960 -6.243 1.00 67.75 224 ASN A C 1
ATOM 1809 O O . ASN A 1 224 ? 15.211 13.635 -5.064 1.00 67.75 224 ASN A O 1
ATOM 1813 N N . GLU A 1 225 ? 16.259 14.288 -6.921 1.00 65.94 225 GLU A N 1
ATOM 1814 C CA . GLU A 1 225 ? 17.620 14.153 -6.353 1.00 65.94 225 GLU A CA 1
ATOM 1815 C C . GLU A 1 225 ? 17.771 14.811 -4.969 1.00 65.94 225 GLU A C 1
ATOM 1817 O O . GLU A 1 225 ? 18.402 14.255 -4.074 1.00 65.94 225 GLU A O 1
ATOM 1822 N N . LYS A 1 226 ? 17.135 15.970 -4.756 1.00 68.50 226 LYS A N 1
ATOM 1823 C CA . LYS A 1 226 ? 17.112 16.651 -3.451 1.00 68.50 226 LYS A CA 1
ATOM 1824 C C . LYS A 1 226 ? 16.362 15.852 -2.384 1.00 68.50 226 LYS A C 1
ATOM 1826 O O . LYS A 1 226 ? 16.863 15.688 -1.281 1.00 68.50 226 LYS A O 1
ATOM 1831 N N . GLU A 1 227 ? 15.190 15.328 -2.730 1.00 68.94 227 GLU A N 1
ATOM 1832 C CA . GLU A 1 227 ? 14.366 14.522 -1.823 1.00 68.94 227 GLU A CA 1
ATOM 1833 C C . GLU A 1 227 ? 15.066 13.201 -1.483 1.00 68.94 227 GLU A C 1
ATOM 1835 O O . GLU A 1 227 ? 15.020 12.765 -0.339 1.00 68.94 227 GLU A O 1
ATOM 1840 N N . GLN A 1 228 ? 15.774 12.600 -2.445 1.00 70.62 228 GLN A N 1
ATOM 1841 C CA . GLN A 1 228 ? 16.596 11.408 -2.229 1.00 70.62 228 GLN A CA 1
ATOM 1842 C C . GLN A 1 228 ? 17.739 11.678 -1.242 1.00 70.62 228 GLN A C 1
ATOM 1844 O O . GLN A 1 228 ? 17.965 10.871 -0.342 1.00 70.62 228 GLN A O 1
ATOM 1849 N N . LEU A 1 229 ? 18.430 12.818 -1.372 1.00 68.00 229 LEU A N 1
ATOM 1850 C CA . LEU A 1 229 ? 19.501 13.217 -0.451 1.00 68.00 229 LEU A CA 1
ATOM 1851 C C . LEU A 1 229 ? 18.987 13.446 0.977 1.00 68.00 229 LEU A C 1
ATOM 1853 O O . LEU A 1 229 ? 19.640 13.029 1.932 1.00 68.00 229 LEU A O 1
ATOM 1857 N N . GLU A 1 230 ? 17.810 14.058 1.123 1.00 71.00 230 GLU A N 1
ATOM 1858 C CA . GLU A 1 230 ? 17.151 14.274 2.420 1.00 71.00 230 GLU A CA 1
ATOM 1859 C C . GLU A 1 230 ? 16.725 12.961 3.103 1.00 71.00 230 GLU A C 1
ATOM 1861 O O . GLU A 1 230 ? 16.543 12.925 4.316 1.00 71.00 230 GLU A O 1
ATOM 1866 N N . GLN A 1 231 ? 16.582 11.862 2.355 1.00 71.25 231 GLN A N 1
ATOM 1867 C CA . GLN A 1 231 ? 16.206 10.557 2.911 1.00 71.25 231 GLN A CA 1
ATOM 1868 C C . GLN A 1 231 ? 17.394 9.647 3.257 1.00 71.25 231 GLN A C 1
ATOM 1870 O O . GLN A 1 231 ? 17.181 8.496 3.651 1.00 71.25 231 GLN A O 1
ATOM 1875 N N . ASN A 1 232 ? 18.633 10.149 3.194 1.00 71.62 232 ASN A N 1
ATOM 1876 C CA . ASN A 1 232 ? 19.824 9.388 3.587 1.00 71.62 232 ASN A CA 1
ATOM 1877 C C . ASN A 1 232 ? 19.784 8.885 5.041 1.00 71.62 232 ASN A C 1
ATOM 1879 O O . ASN A 1 232 ? 20.443 7.891 5.346 1.00 71.62 232 ASN A O 1
ATOM 1883 N N . ASP A 1 233 ? 18.971 9.487 5.912 1.00 77.69 233 ASP A N 1
ATOM 1884 C CA . ASP A 1 233 ? 18.744 8.999 7.277 1.00 77.69 233 ASP A CA 1
ATOM 1885 C C . ASP A 1 233 ? 18.226 7.554 7.311 1.00 77.69 233 ASP A C 1
ATOM 1887 O O . ASP A 1 233 ? 18.610 6.787 8.190 1.00 77.69 233 ASP A O 1
ATOM 1891 N N . LEU A 1 234 ? 17.371 7.154 6.356 1.00 81.00 234 LEU A N 1
ATOM 1892 C CA . LEU A 1 234 ? 16.876 5.773 6.277 1.00 81.00 234 LEU A CA 1
ATOM 1893 C C . LEU A 1 234 ? 18.015 4.818 5.902 1.00 81.00 234 LEU A C 1
ATOM 1895 O O . LEU A 1 234 ? 18.151 3.748 6.493 1.00 81.00 234 LEU A O 1
ATOM 1899 N N . CYS A 1 235 ? 18.859 5.226 4.950 1.00 78.06 235 CYS A N 1
ATOM 1900 C CA . CYS A 1 235 ? 20.028 4.455 4.545 1.00 78.06 235 CYS A CA 1
ATOM 1901 C C . CYS A 1 235 ? 21.005 4.280 5.711 1.00 78.06 235 CYS A C 1
ATOM 1903 O O . CYS A 1 235 ? 21.482 3.174 5.952 1.00 78.06 235 CYS A O 1
ATOM 1905 N N . GLN A 1 236 ? 21.269 5.353 6.462 1.00 79.62 236 GLN A N 1
ATOM 1906 C CA . GLN A 1 236 ? 22.092 5.302 7.670 1.00 79.62 236 GLN A CA 1
ATOM 1907 C C . GLN A 1 236 ? 21.461 4.406 8.736 1.00 79.62 236 GLN A C 1
ATOM 1909 O O . GLN A 1 236 ? 22.159 3.579 9.315 1.00 79.62 236 GLN A O 1
ATOM 1914 N N . PHE A 1 237 ? 20.149 4.508 8.957 1.00 81.50 237 PHE A N 1
ATOM 1915 C CA . PHE A 1 237 ? 19.431 3.670 9.912 1.00 81.50 237 PHE A CA 1
ATOM 1916 C C . PHE A 1 237 ? 19.570 2.177 9.581 1.00 81.50 237 PHE A C 1
ATOM 1918 O O . PHE A 1 237 ? 20.020 1.408 10.429 1.00 81.50 237 PHE A O 1
ATOM 1925 N N . PHE A 1 238 ? 19.279 1.760 8.344 1.00 80.44 238 PHE A N 1
ATOM 1926 C CA . PHE A 1 238 ? 19.426 0.358 7.938 1.00 80.44 238 PHE A CA 1
ATOM 1927 C C . PHE A 1 238 ? 20.887 -0.112 7.917 1.00 80.44 238 PHE A C 1
ATOM 1929 O O . PHE A 1 238 ? 21.175 -1.228 8.351 1.00 80.44 238 PHE A O 1
ATOM 1936 N N . ASN A 1 239 ? 21.830 0.742 7.510 1.00 76.56 239 ASN A N 1
ATOM 1937 C CA . ASN A 1 239 ? 23.253 0.405 7.553 1.00 76.56 239 ASN A CA 1
ATOM 1938 C C . ASN A 1 239 ? 23.759 0.230 8.986 1.00 76.56 239 ASN A C 1
ATOM 1940 O O . ASN A 1 239 ? 24.481 -0.726 9.250 1.00 76.56 239 ASN A O 1
ATOM 1944 N N . ASN A 1 240 ? 23.336 1.073 9.928 1.00 75.62 240 ASN A N 1
ATOM 1945 C CA . ASN A 1 240 ? 23.701 0.955 11.342 1.00 75.62 240 ASN A CA 1
ATOM 1946 C C . ASN A 1 240 ? 23.163 -0.337 11.982 1.00 75.62 240 ASN A C 1
ATOM 1948 O O . ASN A 1 240 ? 23.798 -0.882 12.888 1.00 75.62 240 ASN A O 1
ATOM 1952 N N . LEU A 1 241 ? 22.033 -0.865 11.494 1.00 68.75 241 LEU A N 1
ATOM 1953 C CA . LEU A 1 241 ? 21.539 -2.193 11.883 1.00 68.75 241 LEU A CA 1
ATOM 1954 C C . LEU A 1 241 ? 22.431 -3.327 11.341 1.00 68.75 241 LEU A C 1
ATOM 1956 O O . LEU A 1 241 ? 22.509 -4.389 11.961 1.00 68.75 241 LEU A O 1
ATOM 1960 N N . SER A 1 242 ? 23.114 -3.112 10.209 1.00 64.94 242 SER A N 1
ATOM 1961 C CA . SER A 1 242 ? 23.954 -4.115 9.540 1.00 64.94 242 SER A CA 1
ATOM 1962 C C . SER A 1 242 ? 25.441 -4.065 9.925 1.00 64.94 242 SER A C 1
ATOM 1964 O O . SER A 1 242 ? 26.077 -5.113 9.962 1.00 64.94 242 SER A O 1
ATOM 1966 N N . THR A 1 243 ? 26.032 -2.893 10.179 1.00 57.00 243 THR A N 1
ATOM 1967 C CA . THR A 1 243 ? 27.490 -2.716 10.371 1.00 57.00 243 THR A CA 1
ATOM 1968 C C . THR A 1 243 ? 27.965 -3.013 11.793 1.00 57.00 243 THR A C 1
ATOM 1970 O O . THR A 1 243 ? 29.081 -3.499 11.993 1.00 57.00 243 THR A O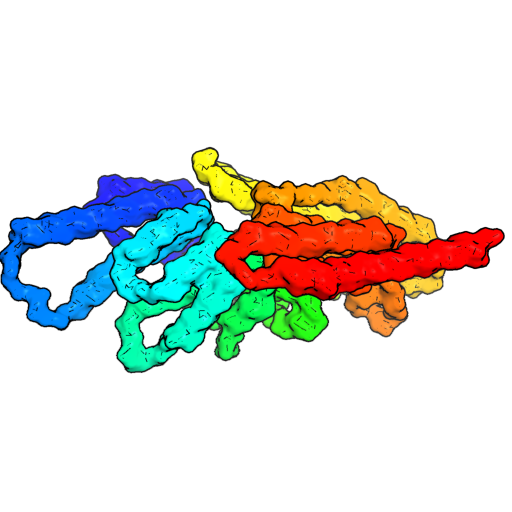 1
ATOM 1973 N N . ASN A 1 244 ? 27.109 -2.807 12.794 1.00 51.69 244 ASN A N 1
ATOM 1974 C CA . ASN A 1 244 ? 27.446 -3.047 14.200 1.00 51.69 244 ASN A CA 1
ATOM 1975 C C . ASN A 1 244 ? 27.552 -4.540 14.572 1.00 51.69 244 ASN A C 1
ATOM 1977 O O . ASN A 1 244 ? 27.848 -4.863 15.719 1.00 51.69 244 ASN A O 1
ATOM 1981 N N . SER A 1 245 ? 27.381 -5.461 13.613 1.00 45.28 245 SER A N 1
ATOM 1982 C CA . SER A 1 245 ? 27.683 -6.884 13.804 1.00 45.28 245 SER A CA 1
ATOM 1983 C C . SER A 1 245 ? 29.171 -7.217 13.709 1.00 45.28 245 SER A C 1
ATOM 1985 O O . SER A 1 245 ? 29.538 -8.321 14.083 1.00 45.28 245 SER A O 1
ATOM 1987 N N . ASN A 1 246 ? 30.025 -6.319 13.200 1.00 43.56 246 ASN A N 1
ATOM 1988 C CA . ASN A 1 246 ? 31.450 -6.620 12.986 1.00 43.56 246 ASN A CA 1
ATOM 1989 C C . ASN A 1 246 ? 32.375 -5.963 14.027 1.00 43.56 246 ASN A C 1
ATOM 1991 O O . ASN A 1 246 ? 33.501 -6.417 14.212 1.00 43.56 246 ASN A O 1
ATOM 1995 N N . ASN A 1 247 ? 31.881 -4.972 14.777 1.00 41.91 247 ASN A N 1
ATOM 1996 C CA . ASN A 1 247 ? 32.549 -4.408 15.954 1.00 41.91 247 ASN A CA 1
ATOM 1997 C C . ASN A 1 247 ? 31.923 -5.000 17.228 1.00 41.91 247 ASN A C 1
ATOM 1999 O O . ASN A 1 247 ? 31.260 -4.320 18.002 1.00 41.91 247 ASN A O 1
ATOM 2003 N N . ILE A 1 248 ? 32.109 -6.310 17.412 1.00 45.03 248 ILE A N 1
ATOM 2004 C CA . ILE A 1 248 ? 31.474 -7.142 18.458 1.00 45.03 248 ILE A CA 1
ATOM 2005 C C . ILE A 1 248 ? 31.968 -6.842 19.882 1.00 45.03 248 ILE A C 1
ATOM 2007 O O . ILE A 1 248 ? 31.448 -7.385 20.853 1.00 45.03 248 ILE A O 1
ATOM 2011 N N . ILE A 1 249 ? 32.953 -5.969 20.067 1.00 40.72 249 ILE A N 1
ATOM 2012 C CA . ILE A 1 249 ? 33.570 -5.782 21.377 1.00 40.72 249 ILE A CA 1
ATOM 2013 C C . ILE A 1 249 ? 33.542 -4.290 21.699 1.00 40.72 249 ILE A C 1
ATOM 2015 O O . ILE A 1 249 ? 34.078 -3.485 20.948 1.00 40.72 249 ILE A O 1
ATOM 2019 N N . ILE A 1 250 ? 32.983 -3.954 22.865 1.00 43.34 250 ILE A N 1
ATOM 2020 C CA . ILE A 1 250 ? 32.990 -2.629 23.508 1.00 43.34 250 ILE A CA 1
ATOM 2021 C C . ILE A 1 250 ? 31.857 -1.677 23.064 1.00 43.34 250 ILE A C 1
ATOM 2023 O O . ILE A 1 250 ? 32.107 -0.646 22.464 1.00 43.34 250 ILE A O 1
ATOM 2027 N N . THR A 1 251 ? 30.597 -1.967 23.395 1.00 38.28 251 THR A N 1
ATOM 2028 C CA . THR A 1 251 ? 29.638 -0.988 23.976 1.00 38.28 251 THR A CA 1
ATOM 2029 C C . THR A 1 251 ? 28.323 -1.704 24.308 1.00 38.28 251 THR A C 1
ATOM 2031 O O . THR A 1 251 ? 27.835 -2.514 23.528 1.00 38.28 251 THR A O 1
ATOM 2034 N N . GLY A 1 252 ? 27.731 -1.422 25.472 1.00 45.28 252 GLY A N 1
ATOM 2035 C CA . GLY A 1 252 ? 26.511 -2.072 25.988 1.00 45.28 252 GLY A CA 1
ATOM 2036 C C . GLY A 1 252 ? 25.205 -1.788 25.222 1.00 45.28 252 GLY A C 1
ATOM 2037 O O . GLY A 1 252 ? 24.134 -1.957 25.789 1.00 45.28 252 GLY A O 1
ATOM 2038 N N . ASN A 1 253 ? 25.279 -1.364 23.955 1.00 52.19 253 ASN A N 1
ATOM 2039 C CA . ASN A 1 253 ? 24.134 -1.062 23.080 1.00 52.19 253 ASN A CA 1
ATOM 2040 C C . ASN A 1 253 ? 23.834 -2.198 22.073 1.00 52.19 253 ASN A C 1
ATOM 2042 O O . ASN A 1 253 ? 23.028 -2.036 21.153 1.00 52.19 253 ASN A O 1
ATOM 2046 N N . SER A 1 254 ? 24.498 -3.349 22.210 1.00 51.81 254 SER A N 1
ATOM 2047 C CA . SER A 1 254 ? 24.374 -4.488 21.291 1.00 51.81 254 SER A CA 1
ATOM 2048 C C . SER A 1 254 ? 23.014 -5.186 21.382 1.00 51.81 254 SER A C 1
ATOM 2050 O O . SER A 1 254 ? 22.442 -5.541 20.351 1.00 51.81 254 SER A O 1
ATOM 2052 N N . GLU A 1 255 ? 22.455 -5.327 22.587 1.00 56.56 255 GLU A N 1
ATOM 2053 C CA . GLU A 1 255 ? 21.161 -5.990 22.803 1.00 56.56 255 GLU A CA 1
ATOM 2054 C C . GLU A 1 255 ? 20.006 -5.205 22.171 1.00 56.56 255 GLU A C 1
ATOM 2056 O O . GLU A 1 255 ? 19.177 -5.775 21.462 1.00 56.56 255 GLU A O 1
ATOM 2061 N N . THR A 1 256 ? 19.987 -3.879 22.330 1.00 62.88 256 THR A N 1
ATOM 2062 C CA . THR A 1 256 ? 18.940 -3.026 21.745 1.00 62.88 256 THR A CA 1
ATOM 2063 C C . THR A 1 256 ? 19.028 -2.973 20.221 1.00 62.88 256 THR A C 1
ATOM 2065 O O . THR A 1 256 ? 18.000 -2.942 19.548 1.00 62.88 256 THR A O 1
ATOM 2068 N N . THR A 1 257 ? 20.238 -3.030 19.658 1.00 66.94 257 THR A N 1
ATOM 2069 C CA . THR A 1 257 ? 20.454 -3.060 18.203 1.00 66.94 257 THR A CA 1
ATOM 2070 C C . THR A 1 257 ? 20.024 -4.396 17.594 1.00 66.94 257 THR A C 1
ATOM 2072 O O . THR A 1 257 ? 19.395 -4.414 16.536 1.00 66.94 257 THR A O 1
ATOM 2075 N N . PHE A 1 258 ? 20.288 -5.516 18.274 1.00 71.12 258 PHE A N 1
ATOM 2076 C CA . PHE A 1 258 ? 19.816 -6.833 17.842 1.00 71.12 258 PHE A CA 1
ATOM 2077 C C . PHE A 1 258 ? 18.284 -6.932 17.867 1.00 71.12 258 PHE A C 1
ATOM 2079 O O . PHE A 1 258 ? 17.688 -7.409 16.901 1.00 71.12 258 PHE A O 1
ATOM 2086 N N . VAL A 1 259 ? 17.637 -6.429 18.926 1.00 76.38 259 VAL A N 1
ATOM 2087 C CA . VAL A 1 259 ? 16.167 -6.378 19.022 1.00 76.38 259 VAL A CA 1
ATOM 2088 C C . VAL A 1 259 ? 15.581 -5.499 17.914 1.00 76.38 259 VAL A C 1
ATOM 2090 O O . VAL A 1 259 ? 14.678 -5.938 17.202 1.00 76.38 259 VAL A O 1
ATOM 2093 N N . LYS A 1 260 ? 16.152 -4.304 17.693 1.00 78.31 260 LYS A N 1
ATOM 2094 C CA . LYS A 1 260 ? 15.784 -3.411 16.580 1.00 78.31 260 LYS A CA 1
ATOM 2095 C C . LYS A 1 260 ? 15.855 -4.124 15.234 1.00 78.31 260 LYS A C 1
ATOM 2097 O O . LYS A 1 260 ? 14.892 -4.110 14.470 1.00 78.31 260 LYS A O 1
ATOM 2102 N N . ARG A 1 261 ? 16.979 -4.785 14.962 1.00 80.38 261 ARG A N 1
ATOM 2103 C CA . ARG A 1 261 ? 17.199 -5.523 13.719 1.00 80.38 261 ARG A CA 1
ATOM 2104 C C . ARG A 1 261 ? 16.189 -6.655 13.556 1.00 80.38 261 ARG A C 1
ATOM 2106 O O . ARG A 1 261 ? 15.522 -6.714 12.531 1.00 80.38 261 ARG A O 1
ATOM 2113 N N . SER A 1 262 ? 16.028 -7.503 14.572 1.00 80.75 262 SER A N 1
ATOM 2114 C CA . SER A 1 262 ? 15.104 -8.639 14.511 1.00 80.75 262 SER A CA 1
ATOM 2115 C C . SER A 1 262 ? 13.660 -8.192 14.277 1.00 80.75 262 SER A C 1
ATOM 2117 O O . SER A 1 262 ? 12.943 -8.826 13.507 1.00 80.75 262 SER A O 1
ATOM 2119 N N . TYR A 1 263 ? 13.235 -7.090 14.899 1.00 82.56 263 TYR A N 1
ATOM 2120 C CA . TYR A 1 263 ? 11.909 -6.516 14.681 1.00 82.56 263 TYR A CA 1
ATOM 2121 C C . TYR A 1 263 ? 11.720 -6.042 13.235 1.00 82.56 263 TYR A C 1
ATOM 2123 O O . TYR A 1 263 ? 10.734 -6.408 12.600 1.00 82.56 263 TYR A O 1
ATOM 2131 N N . ILE A 1 264 ? 12.672 -5.276 12.691 1.00 83.81 264 ILE A N 1
ATOM 2132 C CA . ILE A 1 264 ? 12.588 -4.761 11.318 1.00 83.81 264 ILE A CA 1
ATOM 2133 C C . ILE A 1 264 ? 12.626 -5.897 10.291 1.00 83.81 264 ILE A C 1
ATOM 2135 O O . ILE A 1 264 ? 11.799 -5.910 9.384 1.00 83.81 264 ILE A O 1
ATOM 2139 N N . GLU A 1 265 ? 13.519 -6.877 10.459 1.00 84.50 265 GLU A N 1
ATOM 2140 C CA . GLU A 1 265 ? 13.609 -8.050 9.577 1.00 84.50 265 GLU A CA 1
ATOM 2141 C C . GLU A 1 265 ? 12.307 -8.865 9.570 1.00 84.50 265 GLU A C 1
ATOM 2143 O O . GLU A 1 265 ? 11.888 -9.339 8.517 1.00 84.50 265 GLU A O 1
ATOM 2148 N N . LYS A 1 266 ? 11.639 -8.995 10.725 1.00 83.44 266 LYS A N 1
ATOM 2149 C CA . LYS A 1 266 ? 10.359 -9.710 10.848 1.00 83.44 266 LYS A CA 1
ATOM 2150 C C . LYS A 1 266 ? 9.180 -8.934 10.261 1.00 83.44 266 LYS A C 1
ATOM 2152 O O . LYS A 1 266 ? 8.334 -9.545 9.615 1.00 83.44 266 LYS A O 1
ATOM 2157 N N . GLN A 1 267 ? 9.101 -7.627 10.514 1.00 82.06 267 GLN A N 1
ATOM 2158 C CA . GLN A 1 267 ? 7.932 -6.811 10.163 1.00 82.06 267 GLN A CA 1
ATOM 2159 C C . GLN A 1 267 ? 7.973 -6.273 8.727 1.00 82.06 267 GLN A C 1
ATOM 2161 O O . GLN A 1 267 ? 6.926 -6.183 8.090 1.00 82.06 267 GLN A O 1
ATOM 2166 N N . TYR A 1 268 ? 9.161 -5.944 8.206 1.00 86.62 268 TYR A N 1
ATOM 2167 C CA . TYR A 1 268 ? 9.330 -5.253 6.917 1.00 86.62 268 TYR A CA 1
ATOM 2168 C C . TYR A 1 268 ? 10.332 -5.944 5.974 1.00 86.62 268 TYR A C 1
ATOM 2170 O O . TYR A 1 268 ? 11.256 -5.305 5.458 1.00 86.62 268 TYR A O 1
ATOM 2178 N N . PRO A 1 269 ? 10.205 -7.261 5.724 1.00 88.25 269 PRO A N 1
ATOM 2179 C CA . PRO A 1 269 ? 11.170 -7.970 4.890 1.00 88.25 269 PRO A CA 1
ATOM 2180 C C . PRO A 1 269 ? 11.125 -7.529 3.422 1.00 88.25 269 PRO A C 1
ATOM 2182 O O . PRO A 1 269 ? 12.147 -7.525 2.740 1.00 88.25 269 PRO A O 1
ATOM 2185 N N . PHE A 1 270 ? 9.961 -7.112 2.924 1.00 90.19 270 PHE A N 1
ATOM 2186 C CA . PHE A 1 270 ? 9.821 -6.666 1.541 1.00 90.19 270 PHE A CA 1
ATOM 2187 C C . PHE A 1 270 ? 10.468 -5.297 1.297 1.00 90.19 270 PHE A C 1
ATOM 2189 O O . PHE A 1 270 ? 11.167 -5.093 0.302 1.00 90.19 270 PHE A O 1
ATOM 2196 N N . GLU A 1 271 ? 10.270 -4.366 2.227 1.00 89.31 271 GLU A N 1
ATOM 2197 C CA . GLU A 1 271 ? 10.896 -3.050 2.217 1.00 89.31 271 GLU A CA 1
ATOM 2198 C C . GLU A 1 271 ? 12.419 -3.179 2.297 1.00 89.31 271 GLU A C 1
ATOM 2200 O O . GLU A 1 271 ? 13.122 -2.490 1.562 1.00 89.31 271 GLU A O 1
ATOM 2205 N N . LEU A 1 272 ? 12.930 -4.111 3.113 1.00 87.75 272 LEU A N 1
ATOM 2206 C CA . LEU A 1 272 ? 14.357 -4.435 3.171 1.00 87.75 272 LEU A CA 1
ATOM 2207 C C . LEU A 1 272 ? 14.869 -5.005 1.847 1.00 87.75 272 LEU A C 1
ATOM 2209 O O . LEU A 1 272 ? 15.890 -4.536 1.352 1.00 87.75 272 LEU A O 1
ATOM 2213 N N . ALA A 1 273 ? 14.166 -5.962 1.234 1.00 87.62 273 ALA A N 1
ATOM 2214 C CA . ALA A 1 273 ? 14.557 -6.509 -0.069 1.00 87.62 273 ALA A CA 1
ATOM 2215 C C . ALA A 1 273 ? 14.653 -5.409 -1.142 1.00 87.62 273 ALA A C 1
ATOM 2217 O O . ALA A 1 273 ? 15.622 -5.350 -1.900 1.00 87.62 273 ALA A O 1
ATOM 2218 N N . THR A 1 274 ? 13.674 -4.503 -1.161 1.00 86.38 274 THR A N 1
ATOM 2219 C CA . THR A 1 274 ? 13.640 -3.356 -2.080 1.00 86.38 274 THR A CA 1
ATOM 2220 C C . THR A 1 274 ? 14.754 -2.353 -1.772 1.00 86.38 274 THR A C 1
ATOM 2222 O O . THR A 1 274 ? 15.375 -1.810 -2.682 1.00 86.38 274 THR A O 1
ATOM 2225 N N . PHE A 1 275 ? 15.050 -2.127 -0.492 1.00 85.19 275 PHE A N 1
ATOM 2226 C CA . PHE A 1 275 ? 16.141 -1.263 -0.057 1.00 85.19 275 PHE A CA 1
ATOM 2227 C C . PHE A 1 275 ? 17.515 -1.807 -0.464 1.00 85.19 275 PHE A C 1
ATOM 2229 O O . PHE A 1 275 ? 18.311 -1.058 -1.026 1.00 85.19 275 PHE A O 1
ATOM 2236 N N . PHE A 1 276 ? 17.784 -3.100 -0.252 1.00 79.94 276 PHE A N 1
ATOM 2237 C CA . PHE A 1 276 ? 19.029 -3.733 -0.707 1.00 79.94 276 PHE A CA 1
ATOM 2238 C C . PHE A 1 276 ? 19.190 -3.659 -2.219 1.00 79.94 276 PHE A C 1
ATOM 2240 O O . PHE A 1 276 ? 20.307 -3.518 -2.706 1.00 79.94 276 PHE A O 1
ATOM 2247 N N . LEU A 1 277 ? 18.079 -3.709 -2.955 1.00 80.56 277 LEU A N 1
ATOM 2248 C CA . LEU A 1 277 ? 18.100 -3.518 -4.395 1.00 80.56 277 LEU A CA 1
ATOM 2249 C C . LEU A 1 277 ? 18.407 -2.063 -4.798 1.00 80.56 277 LEU A C 1
ATOM 2251 O O . LEU A 1 277 ? 19.011 -1.833 -5.840 1.00 80.56 277 LEU A O 1
ATOM 2255 N N . TYR A 1 278 ? 18.007 -1.084 -3.983 1.00 79.00 278 TYR A N 1
ATOM 2256 C CA . TYR A 1 278 ? 18.305 0.331 -4.212 1.00 79.00 278 TYR A CA 1
ATOM 2257 C C . TYR A 1 278 ? 19.750 0.719 -3.852 1.00 79.00 278 TYR A C 1
ATOM 2259 O O . TYR A 1 278 ? 20.281 1.654 -4.451 1.00 79.00 278 TYR A O 1
ATOM 2267 N N . GLN A 1 279 ? 20.386 0.068 -2.869 1.00 73.50 279 GLN A N 1
ATOM 2268 C CA . GLN A 1 279 ? 21.750 0.410 -2.446 1.00 73.50 279 GLN A CA 1
ATOM 2269 C C . GLN A 1 279 ? 22.761 0.215 -3.589 1.00 73.50 279 GLN A C 1
ATOM 2271 O O . GLN A 1 279 ? 22.917 -0.876 -4.124 1.00 73.50 279 GLN A O 1
ATOM 2276 N N . LYS A 1 280 ? 23.448 1.303 -3.955 1.00 59.44 280 LYS A N 1
ATOM 2277 C CA . LYS A 1 280 ? 24.175 1.479 -5.228 1.00 59.44 280 LYS A CA 1
ATOM 2278 C C . LYS A 1 280 ? 25.655 1.072 -5.207 1.00 59.44 280 LYS A C 1
ATOM 2280 O O . LYS A 1 280 ? 26.425 1.537 -6.044 1.00 59.44 280 LYS A O 1
ATOM 2285 N N . ASP A 1 281 ? 26.090 0.246 -4.262 1.00 55.47 281 ASP A N 1
ATOM 2286 C CA . ASP A 1 281 ? 27.508 -0.121 -4.164 1.00 55.47 281 ASP A CA 1
ATOM 2287 C C . ASP A 1 281 ? 27.810 -1.285 -5.131 1.00 55.47 281 ASP A C 1
ATOM 2289 O O . ASP A 1 281 ? 27.776 -2.461 -4.769 1.00 55.47 281 ASP A O 1
ATOM 2293 N N . PHE A 1 282 ? 28.048 -0.957 -6.406 1.00 50.44 282 PHE A N 1
ATOM 2294 C CA . PHE A 1 282 ? 28.077 -1.920 -7.518 1.00 50.44 282 PHE A CA 1
ATOM 2295 C C . PHE A 1 282 ? 29.442 -2.576 -7.813 1.00 50.44 282 PHE A C 1
ATOM 2297 O O . PHE A 1 282 ? 29.475 -3.604 -8.487 1.00 50.44 282 PHE A O 1
ATOM 2304 N N . ASP A 1 283 ? 30.561 -2.079 -7.279 1.00 49.88 283 ASP A N 1
ATOM 2305 C CA . ASP A 1 283 ? 31.896 -2.415 -7.822 1.00 49.88 283 ASP A CA 1
ATOM 2306 C C . ASP A 1 283 ? 32.396 -3.853 -7.547 1.00 49.88 283 ASP A C 1
ATOM 2308 O O . ASP A 1 283 ? 33.264 -4.367 -8.250 1.00 49.88 283 ASP A O 1
ATOM 2312 N N . LEU A 1 284 ? 31.861 -4.538 -6.531 1.00 43.88 284 LEU A N 1
ATOM 2313 C CA . LEU A 1 284 ? 32.191 -5.946 -6.218 1.00 43.88 284 LEU A CA 1
ATOM 2314 C C . LEU A 1 284 ? 31.063 -6.678 -5.458 1.00 43.88 284 LEU A C 1
ATOM 2316 O O . LEU A 1 284 ? 31.145 -7.878 -5.193 1.00 43.88 284 LEU A O 1
ATOM 2320 N N . TYR A 1 285 ? 29.999 -5.946 -5.113 1.00 47.28 285 TYR A N 1
ATOM 2321 C CA . TYR A 1 285 ? 28.934 -6.332 -4.186 1.00 47.28 285 TYR A CA 1
ATOM 2322 C C . TYR A 1 285 ? 27.596 -6.629 -4.872 1.00 47.28 285 TYR A C 1
ATOM 2324 O O . TYR A 1 285 ? 26.650 -7.006 -4.182 1.00 47.28 285 TYR A O 1
ATOM 2332 N N . LEU A 1 286 ? 27.525 -6.564 -6.210 1.00 53.69 286 LEU A N 1
ATOM 2333 C CA . LEU A 1 286 ? 26.339 -6.955 -6.984 1.00 53.69 286 LEU A CA 1
ATOM 2334 C C . LEU A 1 286 ? 25.841 -8.349 -6.562 1.00 53.69 286 LEU A C 1
ATOM 2336 O O . LEU A 1 286 ? 24.658 -8.550 -6.330 1.00 53.69 286 LEU A O 1
ATOM 2340 N N . PHE A 1 287 ? 26.745 -9.312 -6.365 1.00 54.62 287 PHE A N 1
ATOM 2341 C CA . PHE A 1 287 ? 26.353 -10.646 -5.906 1.00 54.62 287 PHE A CA 1
ATOM 2342 C C . PHE A 1 287 ? 25.816 -10.637 -4.464 1.00 54.62 287 PHE A C 1
ATOM 2344 O O . PHE A 1 287 ? 24.785 -11.241 -4.191 1.00 54.62 287 PHE A O 1
ATOM 2351 N N . CYS A 1 288 ? 26.463 -9.925 -3.540 1.00 48.28 288 CYS A N 1
ATOM 2352 C CA . CYS A 1 288 ? 26.069 -9.902 -2.128 1.00 48.28 288 CYS A CA 1
ATOM 2353 C C . CYS A 1 288 ? 24.741 -9.165 -1.886 1.00 48.28 288 CYS A C 1
ATOM 2355 O O . CYS A 1 288 ? 23.928 -9.629 -1.090 1.00 48.28 288 CYS A O 1
ATOM 2357 N N . LEU A 1 289 ? 24.496 -8.055 -2.588 1.00 58.31 289 LEU A N 1
ATOM 2358 C CA . LEU A 1 289 ? 23.254 -7.283 -2.481 1.00 58.31 289 LEU A CA 1
ATOM 2359 C C . LEU A 1 289 ? 22.070 -8.038 -3.095 1.00 58.31 289 LEU A C 1
ATOM 2361 O O . LEU A 1 289 ? 21.003 -8.102 -2.486 1.00 58.31 289 LEU A O 1
ATOM 2365 N N . PHE A 1 290 ? 22.279 -8.714 -4.231 1.00 67.25 290 PHE A N 1
ATOM 2366 C CA . PHE A 1 290 ? 21.271 -9.608 -4.807 1.00 67.25 290 PHE A CA 1
ATOM 2367 C C . PHE A 1 290 ? 21.008 -10.828 -3.918 1.00 67.25 290 PHE A C 1
ATOM 2369 O O . PHE A 1 290 ? 19.858 -11.237 -3.783 1.00 67.25 290 PHE A O 1
ATOM 2376 N N . VAL A 1 291 ? 22.029 -11.384 -3.254 1.00 70.81 291 VAL A N 1
ATOM 2377 C CA . VAL A 1 291 ? 21.848 -12.453 -2.256 1.00 70.81 291 VAL A CA 1
ATOM 2378 C C . VAL A 1 291 ? 21.043 -11.951 -1.053 1.00 70.81 291 VAL A C 1
ATOM 2380 O O . VAL A 1 291 ? 20.147 -12.659 -0.596 1.00 70.81 291 VAL A O 1
ATOM 2383 N N . GLY A 1 292 ? 21.297 -10.726 -0.579 1.00 75.56 292 GLY A N 1
ATOM 2384 C CA . GLY A 1 292 ? 20.507 -10.082 0.472 1.00 75.56 292 GLY A CA 1
ATOM 2385 C C . GLY A 1 292 ? 19.043 -9.903 0.064 1.00 75.56 292 GLY A C 1
ATOM 2386 O O . GLY A 1 292 ? 18.147 -10.384 0.756 1.00 75.56 292 GLY A O 1
ATOM 2387 N N . ALA A 1 293 ? 18.789 -9.298 -1.099 1.00 82.31 293 ALA A N 1
ATOM 2388 C CA . ALA A 1 293 ? 17.437 -9.139 -1.634 1.00 82.31 293 ALA A CA 1
ATOM 2389 C C . ALA A 1 293 ? 16.725 -10.495 -1.822 1.00 82.31 293 ALA A C 1
ATOM 2391 O O . ALA A 1 293 ? 15.562 -10.632 -1.443 1.00 82.31 293 ALA A O 1
ATOM 2392 N N . LYS A 1 294 ? 17.438 -11.520 -2.318 1.00 86.94 294 LYS A N 1
ATOM 2393 C CA . LYS A 1 294 ? 16.938 -12.896 -2.490 1.00 86.94 294 LYS A CA 1
ATOM 2394 C C . LYS A 1 294 ? 16.593 -13.567 -1.156 1.00 86.94 294 LYS A C 1
ATOM 2396 O O . LYS A 1 294 ? 15.587 -14.265 -1.057 1.00 86.94 294 LYS A O 1
ATOM 2401 N N . TYR A 1 295 ? 17.396 -13.339 -0.120 1.00 88.38 295 TYR A N 1
ATOM 2402 C CA . TYR A 1 295 ? 17.108 -13.830 1.226 1.00 88.38 295 TYR A CA 1
ATOM 2403 C C . TYR A 1 295 ? 15.825 -13.201 1.782 1.00 88.38 295 TYR A C 1
ATOM 2405 O O . TYR A 1 295 ? 14.907 -13.916 2.184 1.00 88.38 295 TYR A O 1
ATOM 2413 N N . TYR A 1 296 ? 15.724 -11.870 1.754 1.00 89.06 296 TYR A N 1
ATOM 2414 C CA . TYR A 1 296 ? 14.573 -11.173 2.327 1.00 89.06 296 TYR A CA 1
ATOM 2415 C C . TYR A 1 296 ? 13.278 -11.406 1.549 1.00 89.06 296 TYR A C 1
ATOM 2417 O O . TYR A 1 296 ? 12.221 -11.511 2.168 1.00 89.06 296 TYR A O 1
ATOM 2425 N N . ILE A 1 297 ? 13.332 -11.558 0.220 1.00 92.19 297 ILE A N 1
ATOM 2426 C CA . ILE A 1 297 ? 12.132 -11.893 -0.557 1.00 92.19 297 ILE A CA 1
ATOM 2427 C C . ILE A 1 297 ? 11.647 -13.315 -0.273 1.00 92.19 297 ILE A C 1
ATOM 2429 O O . ILE A 1 297 ? 10.443 -13.540 -0.148 1.00 92.19 297 ILE A O 1
ATOM 2433 N N . GLN A 1 298 ? 12.565 -14.271 -0.112 1.00 91.50 298 GLN A N 1
ATOM 2434 C CA . GLN A 1 298 ? 12.213 -15.637 0.259 1.00 91.50 298 GLN A CA 1
ATOM 2435 C C . GLN A 1 298 ? 11.585 -15.666 1.655 1.00 91.50 298 GLN A C 1
ATOM 2437 O O . GLN A 1 298 ? 10.529 -16.268 1.849 1.00 91.50 298 GLN A O 1
ATOM 2442 N N . TYR A 1 299 ? 12.167 -14.923 2.593 1.00 90.44 299 TYR A N 1
ATOM 2443 C CA . TYR A 1 299 ? 11.609 -14.758 3.927 1.00 90.44 299 TYR A CA 1
ATOM 2444 C C . TYR A 1 299 ? 10.227 -14.078 3.908 1.00 90.44 299 TYR A C 1
ATOM 2446 O O . TYR A 1 299 ? 9.304 -14.535 4.580 1.00 90.44 299 TYR A O 1
ATOM 2454 N N . ALA A 1 300 ? 10.026 -13.044 3.082 1.00 90.88 300 ALA A N 1
ATOM 2455 C CA . ALA A 1 300 ? 8.724 -12.394 2.911 1.00 90.88 300 ALA A CA 1
ATOM 2456 C C . ALA A 1 300 ? 7.655 -13.361 2.370 1.00 90.88 300 ALA A C 1
ATOM 2458 O O . ALA A 1 300 ? 6.513 -13.348 2.834 1.00 90.88 300 ALA A O 1
ATOM 2459 N N . LYS A 1 301 ? 8.016 -14.246 1.431 1.00 91.75 301 LYS A N 1
ATOM 2460 C CA . LYS A 1 301 ? 7.117 -15.295 0.920 1.00 91.75 301 LYS A CA 1
ATOM 2461 C C . LYS A 1 301 ? 6.758 -16.324 1.992 1.00 91.75 301 LYS A C 1
ATOM 2463 O O . LYS A 1 301 ? 5.601 -16.734 2.076 1.00 91.75 301 LYS A O 1
ATOM 2468 N N . GLU A 1 302 ? 7.715 -16.728 2.822 1.00 90.94 302 GLU A N 1
ATOM 2469 C CA . GLU A 1 302 ? 7.466 -17.637 3.948 1.00 90.94 302 GLU A CA 1
ATOM 2470 C C . GLU A 1 302 ? 6.532 -17.000 4.984 1.00 90.94 302 GLU A C 1
ATOM 2472 O O . GLU A 1 302 ? 5.552 -17.623 5.399 1.00 90.94 302 GLU A O 1
ATOM 2477 N N . GLN A 1 303 ? 6.756 -15.727 5.323 1.00 86.31 303 GLN A N 1
ATOM 2478 C CA . GLN A 1 303 ? 5.860 -14.959 6.193 1.00 86.31 303 GLN A CA 1
ATOM 2479 C C . GLN A 1 303 ? 4.459 -14.811 5.595 1.00 86.31 303 GLN A C 1
ATOM 2481 O O . GLN A 1 303 ? 3.460 -14.952 6.304 1.00 86.31 303 GLN A O 1
ATOM 2486 N N . PHE A 1 304 ? 4.363 -14.593 4.282 1.00 90.19 304 PHE A N 1
ATOM 2487 C CA . PHE A 1 304 ? 3.085 -14.589 3.580 1.00 90.19 304 PHE A CA 1
ATOM 2488 C C . PHE A 1 304 ? 2.355 -15.931 3.722 1.00 90.19 304 PHE A C 1
ATOM 2490 O O . PHE A 1 304 ? 1.168 -15.933 4.040 1.00 90.19 304 PHE A O 1
ATOM 2497 N N . LEU A 1 305 ? 3.034 -17.068 3.529 1.00 90.62 305 LEU A N 1
ATOM 2498 C CA . LEU A 1 305 ? 2.413 -18.392 3.658 1.00 90.62 305 LEU A CA 1
ATOM 2499 C C . LEU A 1 305 ? 1.914 -18.646 5.082 1.00 90.62 305 LEU A C 1
ATOM 2501 O O . LEU A 1 305 ? 0.789 -19.120 5.260 1.00 90.62 305 LEU A O 1
ATOM 2505 N N . LEU A 1 306 ? 2.716 -18.281 6.086 1.00 84.88 306 LEU A N 1
ATOM 2506 C CA . LEU A 1 306 ? 2.318 -18.359 7.490 1.00 84.88 306 LEU A CA 1
ATOM 2507 C C . LEU A 1 306 ? 1.065 -17.516 7.739 1.00 84.88 306 LEU A C 1
ATOM 2509 O O . LEU A 1 306 ? 0.059 -18.049 8.206 1.00 84.88 306 LEU A O 1
ATOM 2513 N N . ARG A 1 307 ? 1.078 -16.240 7.341 1.00 81.56 307 ARG A N 1
ATOM 2514 C CA . ARG A 1 307 ? -0.065 -15.327 7.491 1.00 81.56 307 ARG A CA 1
ATOM 2515 C C . ARG A 1 307 ? -1.303 -15.804 6.733 1.00 81.56 307 ARG A C 1
ATOM 2517 O O . ARG A 1 307 ? -2.410 -15.724 7.247 1.00 81.56 307 ARG A O 1
ATOM 2524 N N . TRP A 1 308 ? -1.150 -16.322 5.520 1.00 87.00 308 TRP A N 1
ATOM 2525 C CA . TRP A 1 308 ? -2.272 -16.832 4.735 1.00 87.00 308 TRP A CA 1
ATOM 2526 C C . TRP A 1 308 ? -2.906 -18.071 5.371 1.00 87.00 308 TRP A C 1
ATOM 2528 O O . TRP A 1 308 ? -4.127 -18.218 5.348 1.00 87.00 308 TRP A O 1
ATOM 2538 N N . SER A 1 309 ? -2.088 -18.949 5.960 1.00 86.62 309 SER A N 1
ATOM 2539 C CA . SER A 1 309 ? -2.562 -20.171 6.616 1.00 86.62 309 SER A CA 1
ATOM 2540 C C . SER A 1 309 ? -3.344 -19.908 7.906 1.00 86.62 309 SER A C 1
ATOM 2542 O O . SER A 1 309 ? -4.234 -20.687 8.248 1.00 86.62 309 SER A O 1
ATOM 2544 N N . THR A 1 310 ? -3.040 -18.814 8.609 1.00 80.50 310 THR A N 1
ATOM 2545 C CA . THR A 1 310 ? -3.679 -18.455 9.882 1.00 80.50 310 THR A CA 1
ATOM 2546 C C . THR A 1 310 ? -4.967 -17.655 9.708 1.00 80.50 310 THR A C 1
ATOM 2548 O O . THR A 1 310 ? -5.789 -17.617 10.624 1.00 80.50 310 THR A O 1
ATOM 2551 N N . LEU A 1 311 ? -5.172 -17.031 8.545 1.00 80.69 311 LEU A N 1
ATOM 2552 C CA . LEU A 1 311 ? -6.366 -16.242 8.267 1.00 80.69 311 LEU A CA 1
ATOM 2553 C C . LEU A 1 311 ? -7.626 -17.109 8.204 1.00 80.69 311 LEU A C 1
ATOM 2555 O O . LEU A 1 311 ? -7.706 -18.110 7.487 1.00 80.69 311 LEU A O 1
ATOM 2559 N N . SER A 1 312 ? -8.669 -16.657 8.902 1.00 78.69 312 SER A N 1
ATOM 2560 C CA . SER A 1 312 ? -9.994 -17.263 8.794 1.00 78.69 312 SER A CA 1
ATOM 2561 C C . SER A 1 312 ? -10.539 -17.128 7.373 1.00 78.69 312 SER A C 1
ATOM 2563 O O . SER A 1 312 ? -10.446 -16.073 6.742 1.00 78.69 312 SER A O 1
ATOM 2565 N N . ARG A 1 313 ? -11.203 -18.184 6.886 1.00 81.00 313 ARG A N 1
ATOM 2566 C CA . ARG A 1 313 ? -11.878 -18.177 5.577 1.00 81.00 313 ARG A CA 1
ATOM 2567 C C . ARG A 1 313 ? -12.966 -17.106 5.476 1.00 81.00 313 ARG A C 1
ATOM 2569 O O . ARG A 1 313 ? -13.244 -16.679 4.361 1.00 81.00 313 ARG A O 1
ATOM 2576 N N . LEU A 1 314 ? -13.538 -16.704 6.615 1.00 81.81 314 LEU A N 1
ATOM 2577 C CA . LEU A 1 314 ? -14.610 -15.712 6.729 1.00 81.81 314 LEU A CA 1
ATOM 2578 C C . LEU A 1 314 ? -14.097 -14.261 6.738 1.00 81.81 314 LEU A C 1
ATOM 2580 O O . LEU A 1 314 ? -14.886 -13.346 6.535 1.00 81.81 314 LEU A O 1
ATOM 2584 N N . SER A 1 315 ? -12.794 -14.032 6.952 1.00 78.31 315 SER A N 1
ATOM 2585 C CA . SER A 1 315 ? -12.207 -12.686 6.891 1.00 78.31 315 SER A CA 1
ATOM 2586 C C . SER A 1 315 ? -11.953 -12.296 5.432 1.00 78.31 315 SER A C 1
ATOM 2588 O O . SER A 1 315 ? -10.836 -12.403 4.924 1.00 78.31 315 SER A O 1
ATOM 2590 N N . GLU A 1 316 ? -13.009 -11.894 4.719 1.00 81.69 316 GLU A N 1
ATOM 2591 C CA . GLU A 1 316 ? -12.915 -11.513 3.301 1.00 81.69 316 GLU A CA 1
ATOM 2592 C C . GLU A 1 316 ? -11.918 -10.371 3.090 1.00 81.69 316 GLU A C 1
ATOM 2594 O O . GLU A 1 316 ? -11.061 -10.440 2.207 1.00 81.69 316 GLU A O 1
ATOM 2599 N N . TYR A 1 317 ? -11.986 -9.351 3.946 1.00 81.31 317 TYR A N 1
ATOM 2600 C CA . TYR A 1 317 ? -11.126 -8.179 3.871 1.00 81.31 317 TYR A CA 1
ATOM 2601 C C . TYR A 1 317 ? -9.654 -8.509 4.167 1.00 81.31 317 TYR A C 1
ATOM 2603 O O . TYR A 1 317 ? -8.779 -8.200 3.353 1.00 81.31 317 TYR A O 1
ATOM 2611 N N . GLY A 1 318 ? -9.370 -9.221 5.266 1.00 78.38 318 GLY A N 1
ATOM 2612 C CA . GLY A 1 318 ? -8.003 -9.620 5.620 1.00 78.38 318 GLY A CA 1
ATOM 2613 C C . GLY A 1 318 ? -7.359 -10.511 4.553 1.00 78.38 318 GLY A C 1
ATOM 2614 O O . GLY A 1 318 ? -6.188 -10.332 4.198 1.00 78.38 318 GLY A O 1
ATOM 2615 N N . ARG A 1 319 ? -8.138 -11.420 3.948 1.00 86.62 319 ARG A N 1
ATOM 2616 C CA . ARG A 1 319 ? -7.684 -12.239 2.812 1.00 86.62 319 ARG A CA 1
ATOM 2617 C C . ARG A 1 319 ? -7.448 -11.404 1.559 1.00 86.62 319 ARG A C 1
ATOM 2619 O O . ARG A 1 319 ? -6.445 -11.619 0.883 1.00 86.62 319 ARG A O 1
ATOM 2626 N N . LYS A 1 320 ? -8.324 -10.441 1.263 1.00 87.69 320 LYS A N 1
ATOM 2627 C CA . LYS A 1 320 ? -8.172 -9.530 0.122 1.00 87.69 320 LYS A CA 1
ATOM 2628 C C . LYS A 1 320 ? -6.895 -8.693 0.225 1.00 87.69 320 LYS A C 1
ATOM 2630 O O . LYS A 1 320 ? -6.192 -8.574 -0.771 1.00 87.69 320 LYS A O 1
ATOM 2635 N N . ILE A 1 321 ? -6.561 -8.152 1.397 1.00 84.56 321 ILE A N 1
ATOM 2636 C CA . ILE A 1 321 ? -5.297 -7.417 1.583 1.00 84.56 321 ILE A CA 1
ATOM 2637 C C . ILE A 1 321 ? -4.105 -8.358 1.434 1.00 84.56 321 ILE A C 1
ATOM 2639 O O . ILE A 1 321 ? -3.161 -8.061 0.708 1.00 84.56 321 ILE A O 1
ATOM 2643 N N . THR A 1 322 ? -4.154 -9.511 2.098 1.00 88.12 322 THR A N 1
ATOM 2644 C CA . THR A 1 322 ? -3.006 -10.423 2.149 1.00 88.12 322 THR A CA 1
ATOM 2645 C C . THR A 1 322 ? -2.676 -10.988 0.767 1.00 88.12 322 THR A C 1
ATOM 2647 O O . THR A 1 322 ? -1.510 -11.018 0.389 1.00 88.12 322 THR A O 1
ATOM 2650 N N . ILE A 1 323 ? -3.680 -11.365 -0.036 1.00 91.81 323 ILE A N 1
ATOM 2651 C CA . ILE A 1 323 ? -3.453 -11.909 -1.385 1.00 91.81 323 ILE A CA 1
ATOM 2652 C C . ILE A 1 323 ? -2.866 -10.872 -2.353 1.00 91.81 323 ILE A C 1
ATOM 2654 O O . ILE A 1 323 ? -2.125 -11.234 -3.263 1.00 91.81 323 ILE A O 1
ATOM 2658 N N . GLN A 1 324 ? -3.149 -9.583 -2.144 1.00 91.50 324 GLN A N 1
ATOM 2659 C CA . GLN A 1 324 ? -2.605 -8.507 -2.974 1.00 91.50 324 GLN A CA 1
ATOM 2660 C C . GLN A 1 324 ? -1.089 -8.321 -2.797 1.00 91.50 324 GLN A C 1
ATOM 2662 O O . GLN A 1 324 ? -0.439 -7.808 -3.705 1.00 91.50 324 GLN A O 1
ATOM 2667 N N . LEU A 1 325 ? -0.507 -8.785 -1.683 1.00 90.00 325 LEU A N 1
ATOM 2668 C CA . LEU A 1 325 ? 0.940 -8.720 -1.430 1.00 90.00 325 LEU A CA 1
ATOM 2669 C C . LEU A 1 325 ? 1.750 -9.690 -2.305 1.00 90.00 325 LEU A C 1
ATOM 2671 O O . LEU A 1 325 ? 2.935 -9.464 -2.536 1.00 90.00 325 LEU A O 1
ATOM 2675 N N . ILE A 1 326 ? 1.122 -10.752 -2.826 1.00 92.88 326 ILE A N 1
ATOM 2676 C CA . ILE A 1 326 ? 1.813 -11.799 -3.597 1.00 92.88 326 ILE A CA 1
ATOM 2677 C C . ILE A 1 326 ? 2.451 -11.231 -4.861 1.00 92.88 326 ILE A C 1
ATOM 2679 O O . ILE A 1 326 ? 3.576 -11.593 -5.196 1.00 92.88 326 ILE A O 1
ATOM 2683 N N . GLN A 1 327 ? 1.730 -10.367 -5.577 1.00 93.31 327 GLN A N 1
ATOM 2684 C CA . GLN A 1 327 ? 2.182 -9.878 -6.872 1.00 93.31 327 GLN A CA 1
ATOM 2685 C C . GLN A 1 327 ? 3.484 -9.062 -6.761 1.00 93.31 327 GLN A C 1
ATOM 2687 O O . GLN A 1 327 ? 4.444 -9.435 -7.435 1.00 93.31 327 GLN A O 1
ATOM 2692 N N . PRO A 1 328 ? 3.595 -8.042 -5.881 1.00 93.12 328 PRO A N 1
ATOM 2693 C CA . PRO A 1 328 ? 4.871 -7.373 -5.628 1.00 93.12 328 PRO A CA 1
ATOM 2694 C C . PRO A 1 328 ? 6.005 -8.337 -5.252 1.00 93.12 328 PRO A C 1
ATOM 2696 O O . PRO A 1 328 ? 7.136 -8.158 -5.701 1.00 93.12 328 PRO A O 1
ATOM 2699 N N . TYR A 1 329 ? 5.714 -9.371 -4.451 1.00 93.88 329 TYR A N 1
ATOM 2700 C CA . TYR A 1 329 ? 6.738 -10.322 -4.007 1.00 93.88 329 TYR A CA 1
ATOM 2701 C C . TYR A 1 329 ? 7.250 -11.192 -5.151 1.00 93.88 329 TYR A C 1
ATOM 2703 O O . TYR A 1 329 ? 8.442 -11.483 -5.251 1.00 93.88 329 TYR A O 1
ATOM 2711 N N . TYR A 1 330 ? 6.333 -11.621 -6.012 1.00 93.19 330 TYR A N 1
ATOM 2712 C CA . TYR A 1 330 ? 6.645 -12.459 -7.152 1.00 93.19 330 TYR A CA 1
ATOM 2713 C C . TYR A 1 330 ? 7.373 -11.677 -8.247 1.00 93.19 330 TYR A C 1
ATOM 2715 O O . TYR A 1 330 ? 8.352 -12.184 -8.778 1.00 93.19 330 TYR A O 1
ATOM 2723 N N . GLU A 1 331 ? 6.974 -10.436 -8.537 1.00 94.44 331 GLU A N 1
ATOM 2724 C CA . GLU A 1 331 ? 7.656 -9.602 -9.538 1.00 94.44 331 GLU A CA 1
ATOM 2725 C C . GLU A 1 331 ? 9.095 -9.263 -9.135 1.00 94.44 331 GLU A C 1
ATOM 2727 O O . GLU A 1 331 ? 9.985 -9.298 -9.986 1.00 94.44 331 GLU A O 1
ATOM 2732 N N . LEU A 1 332 ? 9.347 -8.997 -7.846 1.00 91.94 332 LEU A N 1
ATOM 2733 C CA . LEU A 1 332 ? 10.707 -8.787 -7.340 1.00 91.94 332 LEU A CA 1
ATOM 2734 C C . LEU A 1 332 ? 11.548 -10.059 -7.494 1.00 91.94 332 LEU A C 1
ATOM 2736 O O . LEU A 1 332 ? 12.663 -10.003 -8.002 1.00 91.94 332 LEU A O 1
ATOM 2740 N N . ASP A 1 333 ? 11.015 -11.217 -7.108 1.00 92.06 333 ASP A N 1
ATOM 2741 C CA . ASP A 1 333 ? 11.722 -12.490 -7.257 1.00 92.06 333 ASP A CA 1
ATOM 2742 C C . ASP A 1 333 ? 11.992 -12.852 -8.726 1.00 92.06 333 ASP A C 1
ATOM 2744 O O . ASP A 1 333 ? 13.104 -13.246 -9.069 1.00 92.06 333 ASP A O 1
ATOM 2748 N N . GLN A 1 334 ? 11.014 -12.649 -9.613 1.00 92.44 334 GLN A N 1
ATOM 2749 C CA . GLN A 1 334 ? 11.188 -12.810 -11.058 1.00 92.44 334 GLN A CA 1
ATOM 2750 C C . GLN A 1 334 ? 12.290 -11.903 -11.597 1.00 92.44 334 GLN A C 1
ATOM 2752 O O . GLN A 1 334 ? 13.118 -12.351 -12.387 1.00 92.44 334 GLN A O 1
ATOM 2757 N N . PHE A 1 335 ? 12.322 -10.644 -11.157 1.00 92.19 335 PHE A N 1
ATOM 2758 C CA . PHE A 1 335 ? 13.373 -9.711 -11.533 1.00 92.19 335 PHE A CA 1
ATOM 2759 C C . PHE A 1 335 ? 14.755 -10.209 -11.083 1.00 92.19 335 PHE A C 1
ATOM 2761 O O . PHE A 1 335 ? 15.682 -10.249 -11.891 1.00 92.19 335 PHE A O 1
ATOM 2768 N N . LEU A 1 336 ? 14.895 -10.665 -9.833 1.00 89.69 336 LEU A N 1
ATOM 2769 C CA . LEU A 1 336 ? 16.158 -11.219 -9.331 1.00 89.69 336 LEU A CA 1
ATOM 2770 C C . LEU A 1 336 ? 16.598 -12.461 -10.124 1.00 89.69 336 LEU A C 1
ATOM 2772 O O . LEU A 1 336 ? 17.761 -12.550 -10.521 1.00 89.69 336 LEU A O 1
ATOM 2776 N N . ILE A 1 337 ? 15.675 -13.389 -10.401 1.00 90.31 337 ILE A N 1
ATOM 2777 C CA . ILE A 1 337 ? 15.939 -14.591 -11.209 1.00 90.31 337 ILE A CA 1
ATOM 2778 C C . ILE A 1 337 ? 16.359 -14.205 -12.634 1.00 90.31 337 ILE A C 1
ATOM 2780 O O . ILE A 1 337 ? 17.308 -14.777 -13.172 1.00 90.31 337 ILE A O 1
ATOM 2784 N N . PHE A 1 338 ? 15.694 -13.218 -13.240 1.00 90.50 338 PHE A N 1
ATOM 2785 C CA . PHE A 1 338 ? 16.026 -12.725 -14.575 1.00 90.50 338 PHE A CA 1
ATOM 2786 C C . PHE A 1 338 ? 17.451 -12.163 -14.634 1.00 90.50 338 PHE A C 1
ATOM 2788 O O . PHE A 1 338 ? 18.201 -12.489 -15.558 1.00 90.50 338 PHE A O 1
ATOM 2795 N N . ILE A 1 339 ? 17.853 -11.355 -13.647 1.00 86.06 339 ILE A N 1
ATOM 2796 C CA . ILE A 1 339 ? 19.219 -10.822 -13.572 1.00 86.06 339 ILE A CA 1
ATOM 2797 C C . ILE A 1 339 ? 20.240 -11.953 -13.386 1.00 86.06 339 ILE A C 1
ATOM 2799 O O . ILE A 1 339 ? 21.255 -11.977 -14.082 1.00 86.06 339 ILE A O 1
ATOM 2803 N N . GLU A 1 340 ? 19.957 -12.925 -12.514 1.00 85.06 340 GLU A N 1
ATOM 2804 C CA . GLU A 1 340 ? 20.828 -14.083 -12.267 1.00 85.06 340 GLU A CA 1
ATOM 2805 C C . GLU A 1 340 ? 21.061 -14.907 -13.548 1.00 85.06 340 GLU A C 1
ATOM 2807 O O . GLU A 1 340 ? 22.202 -15.224 -13.893 1.00 85.06 340 GLU A O 1
ATOM 2812 N N . GLN A 1 341 ? 20.001 -15.186 -14.310 1.00 87.75 341 GLN A N 1
ATOM 2813 C CA . GLN A 1 341 ? 20.077 -15.946 -15.564 1.00 87.75 341 GLN A CA 1
ATOM 2814 C C . GLN A 1 341 ? 20.795 -15.188 -16.690 1.00 87.75 341 GLN A C 1
ATOM 2816 O O . GLN A 1 341 ? 21.440 -15.803 -17.544 1.00 87.75 341 GLN A O 1
ATOM 2821 N N . ASN A 1 342 ? 20.708 -13.855 -16.700 1.00 85.31 342 ASN A N 1
ATOM 2822 C CA . ASN A 1 342 ? 21.314 -13.008 -17.728 1.00 85.31 342 ASN A CA 1
ATOM 2823 C C . ASN A 1 342 ? 22.676 -12.422 -17.325 1.00 85.31 342 ASN A C 1
ATOM 2825 O O . ASN A 1 342 ? 23.262 -11.656 -18.091 1.00 85.31 342 ASN A O 1
ATOM 2829 N N . LEU A 1 343 ? 23.237 -12.834 -16.184 1.00 81.38 343 LEU A N 1
ATOM 2830 C CA . LEU A 1 343 ? 24.523 -12.350 -15.677 1.00 81.38 343 LEU A CA 1
ATOM 2831 C C . LEU A 1 343 ? 25.681 -12.433 -16.699 1.00 81.38 343 LEU A C 1
ATOM 2833 O O . LEU A 1 343 ? 26.450 -11.474 -16.789 1.00 81.38 343 LEU A O 1
ATOM 2837 N N . PRO A 1 344 ? 25.836 -13.502 -17.512 1.00 81.38 344 PRO A N 1
ATOM 2838 C CA . PRO A 1 344 ? 26.890 -13.554 -18.529 1.00 81.38 344 PRO A CA 1
ATOM 2839 C C . PRO A 1 344 ? 26.731 -12.478 -19.613 1.00 81.38 344 PRO A C 1
ATOM 2841 O O . PRO A 1 344 ? 27.719 -11.889 -20.052 1.00 81.38 344 PRO A O 1
ATOM 2844 N N . LEU A 1 345 ? 25.488 -12.192 -20.021 1.00 79.69 345 LEU A N 1
ATOM 2845 C CA . LEU A 1 345 ? 25.186 -11.141 -20.994 1.00 79.69 345 LEU A CA 1
ATOM 2846 C C . LEU A 1 345 ? 25.424 -9.755 -20.399 1.00 79.69 345 LEU A C 1
ATOM 2848 O O . LEU A 1 345 ? 26.019 -8.913 -21.066 1.00 79.69 345 LEU A O 1
ATOM 2852 N N . ILE A 1 346 ? 25.038 -9.543 -19.142 1.00 77.81 346 ILE A N 1
ATOM 2853 C CA . ILE A 1 346 ? 25.287 -8.293 -18.414 1.00 77.81 346 ILE A CA 1
ATOM 2854 C C . ILE A 1 346 ? 26.796 -8.027 -18.312 1.00 77.81 346 ILE A C 1
ATOM 2856 O O . ILE A 1 346 ? 27.255 -6.959 -18.703 1.00 77.81 346 ILE A O 1
ATOM 2860 N N . LYS A 1 347 ? 27.601 -9.027 -17.933 1.00 76.19 347 LYS A N 1
ATOM 2861 C CA . LYS A 1 347 ? 29.072 -8.901 -17.919 1.00 76.19 347 LYS A CA 1
ATOM 2862 C C . LYS A 1 347 ? 29.648 -8.595 -19.303 1.00 76.19 347 LYS A C 1
ATOM 2864 O O . LYS A 1 347 ? 30.629 -7.867 -19.427 1.00 76.19 347 LYS A O 1
ATOM 2869 N N . SER A 1 348 ? 29.048 -9.137 -20.366 1.00 74.62 348 SER A N 1
ATOM 2870 C CA . SER A 1 348 ? 29.449 -8.812 -21.740 1.00 74.62 348 SER A CA 1
ATOM 2871 C C . SER A 1 348 ? 29.070 -7.381 -22.151 1.00 74.62 348 SER A C 1
ATOM 2873 O O . SER A 1 348 ? 29.805 -6.754 -22.906 1.00 74.62 348 SER A O 1
ATOM 2875 N N . LEU A 1 349 ? 27.950 -6.838 -21.657 1.00 71.94 349 LEU A N 1
ATOM 2876 C CA . LEU A 1 349 ? 27.553 -5.433 -21.822 1.00 71.94 349 LEU A CA 1
ATOM 2877 C C . LEU A 1 349 ? 28.532 -4.506 -21.088 1.00 71.94 349 LEU A C 1
ATOM 2879 O O . LEU A 1 349 ? 29.072 -3.584 -21.692 1.00 71.94 349 LEU A O 1
ATOM 2883 N N . GLU A 1 350 ? 28.831 -4.805 -19.827 1.00 68.81 350 GLU A N 1
ATOM 2884 C CA . GLU A 1 350 ? 29.737 -4.029 -18.974 1.00 68.81 350 GLU A CA 1
ATOM 2885 C C . GLU A 1 350 ? 31.165 -3.968 -19.545 1.00 68.81 350 GLU A C 1
ATOM 2887 O O . GLU A 1 350 ? 31.723 -2.887 -19.752 1.00 68.81 350 GLU A O 1
ATOM 2892 N N . ASN A 1 351 ? 31.726 -5.119 -19.932 1.00 63.81 351 ASN A N 1
ATOM 2893 C CA . ASN A 1 351 ? 33.047 -5.193 -20.561 1.00 63.81 351 ASN A CA 1
ATOM 2894 C C . ASN A 1 351 ? 33.123 -4.408 -21.887 1.00 63.81 351 ASN A C 1
ATOM 2896 O O . ASN A 1 351 ? 34.196 -3.924 -22.256 1.00 63.81 351 ASN A O 1
ATOM 2900 N N . ARG A 1 352 ? 32.006 -4.237 -22.610 1.00 63.66 352 ARG A N 1
ATOM 2901 C CA . ARG A 1 352 ? 31.945 -3.419 -23.837 1.00 63.66 352 ARG A CA 1
ATOM 2902 C C . ARG A 1 352 ? 31.982 -1.925 -23.550 1.00 63.66 352 ARG A C 1
ATOM 2904 O O . ARG A 1 352 ? 32.687 -1.201 -24.254 1.00 63.66 352 ARG A O 1
ATOM 2911 N N . TYR A 1 353 ? 31.288 -1.473 -22.505 1.00 57.75 353 TYR A N 1
ATOM 2912 C CA . TYR A 1 353 ? 31.367 -0.082 -22.052 1.00 57.75 353 TYR A CA 1
ATOM 2913 C C . TYR A 1 353 ? 32.784 0.290 -21.611 1.00 57.75 353 TYR A C 1
ATOM 2915 O O . TYR A 1 353 ? 33.262 1.377 -21.932 1.00 57.75 353 TYR A O 1
ATOM 2923 N N . LEU A 1 354 ? 33.496 -0.645 -20.977 1.00 57.34 354 LEU A N 1
ATOM 2924 C CA . LEU A 1 354 ? 34.895 -0.466 -20.582 1.00 57.34 354 LEU A CA 1
ATOM 2925 C C . LEU A 1 354 ? 35.877 -0.473 -21.774 1.00 57.34 354 LEU A C 1
ATOM 2927 O O . LEU A 1 354 ? 36.941 0.137 -21.687 1.00 57.34 354 LEU A O 1
ATOM 2931 N N . THR A 1 355 ? 35.533 -1.121 -22.896 1.00 56.31 355 THR A N 1
ATOM 2932 C CA . THR A 1 355 ? 36.422 -1.299 -24.068 1.00 56.31 355 THR A CA 1
ATOM 2933 C C . THR A 1 355 ? 36.093 -0.410 -25.278 1.00 56.31 355 THR A C 1
ATOM 2935 O O . THR A 1 355 ? 36.813 -0.457 -26.273 1.00 56.31 355 THR A O 1
ATOM 2938 N N . ASN A 1 356 ? 35.073 0.459 -25.200 1.00 54.91 356 ASN A N 1
ATOM 2939 C CA . ASN A 1 356 ? 34.704 1.442 -26.239 1.00 54.91 356 ASN A CA 1
ATOM 2940 C C . ASN A 1 356 ? 34.351 0.845 -27.628 1.00 54.91 356 ASN A C 1
ATOM 2942 O O . ASN A 1 356 ? 34.379 1.552 -28.641 1.00 54.91 356 ASN A O 1
ATOM 2946 N N . ASN A 1 357 ? 33.972 -0.435 -27.694 1.00 55.53 357 ASN A N 1
ATOM 2947 C CA . ASN A 1 357 ? 33.545 -1.099 -28.930 1.00 55.53 357 ASN A CA 1
ATOM 2948 C C . ASN A 1 357 ? 32.077 -0.769 -29.260 1.00 55.53 357 ASN A C 1
ATOM 2950 O O . ASN A 1 357 ? 31.153 -1.430 -28.794 1.00 55.53 357 ASN A O 1
ATOM 2954 N N . LYS A 1 358 ? 31.858 0.256 -30.095 1.00 56.03 358 LYS A N 1
ATOM 2955 C CA . LYS A 1 358 ? 30.526 0.777 -30.476 1.00 56.03 358 LYS A CA 1
ATOM 2956 C C . LYS A 1 358 ? 29.752 -0.055 -31.517 1.00 56.03 358 LYS A C 1
ATOM 2958 O O . LYS A 1 358 ? 28.649 0.337 -31.881 1.00 56.03 358 LYS A O 1
ATOM 2963 N N . ASN A 1 359 ? 30.305 -1.165 -32.009 1.00 53.00 359 ASN A N 1
ATOM 2964 C CA . ASN A 1 359 ? 29.822 -1.810 -33.239 1.00 53.00 359 ASN A CA 1
ATOM 2965 C C . ASN A 1 359 ? 28.923 -3.050 -33.033 1.00 53.00 359 ASN A C 1
ATOM 2967 O O . ASN A 1 359 ? 28.367 -3.533 -34.013 1.00 53.00 359 ASN A O 1
ATOM 2971 N N . ASP A 1 360 ? 28.723 -3.538 -31.801 1.00 59.00 360 ASP A N 1
ATOM 2972 C CA . ASP A 1 360 ? 27.852 -4.697 -31.521 1.00 59.00 360 ASP A CA 1
ATOM 2973 C C . ASP A 1 360 ? 26.485 -4.267 -30.957 1.00 59.00 360 ASP A C 1
ATOM 2975 O O . ASP A 1 360 ? 26.220 -4.377 -29.755 1.00 59.00 360 ASP A O 1
ATOM 2979 N N . THR A 1 361 ? 25.590 -3.784 -31.825 1.00 64.56 361 THR A N 1
ATOM 2980 C CA . THR A 1 361 ? 24.168 -3.561 -31.482 1.00 64.56 361 THR A CA 1
ATOM 2981 C C . THR A 1 361 ? 23.466 -4.874 -31.119 1.00 64.56 361 THR A C 1
ATOM 2983 O O . THR A 1 361 ? 22.657 -4.920 -30.199 1.00 64.56 361 THR A O 1
ATOM 2986 N N . THR A 1 362 ? 23.895 -5.975 -31.735 1.00 74.00 362 THR A N 1
ATOM 2987 C CA . THR A 1 362 ? 23.327 -7.328 -31.625 1.00 74.00 362 THR A CA 1
ATOM 2988 C C . THR A 1 362 ? 23.139 -7.831 -30.193 1.00 74.00 362 THR A C 1
ATOM 2990 O O . THR A 1 362 ? 22.118 -8.425 -29.871 1.00 74.00 362 THR A O 1
ATOM 2993 N N . THR A 1 363 ? 24.100 -7.595 -29.303 1.00 74.75 363 THR A N 1
ATOM 2994 C CA . THR A 1 363 ? 24.066 -8.088 -27.914 1.00 74.75 363 THR A CA 1
ATOM 2995 C C . THR A 1 363 ? 23.238 -7.197 -26.988 1.00 74.75 363 THR A C 1
ATOM 2997 O O . THR A 1 363 ? 22.671 -7.697 -26.018 1.00 74.75 363 THR A O 1
ATOM 3000 N N . ARG A 1 364 ? 23.136 -5.890 -27.278 1.00 77.25 364 ARG A N 1
ATOM 3001 C CA . ARG A 1 364 ? 22.175 -4.996 -26.607 1.00 77.25 364 ARG A CA 1
ATOM 3002 C C . ARG A 1 364 ? 20.754 -5.338 -27.047 1.00 77.25 364 ARG A C 1
ATOM 3004 O O . ARG A 1 364 ? 19.887 -5.498 -26.194 1.00 77.25 364 ARG A O 1
ATOM 3011 N N . ASP A 1 365 ? 20.548 -5.507 -28.348 1.00 81.62 365 ASP A N 1
ATOM 3012 C CA . ASP A 1 365 ? 19.253 -5.857 -28.928 1.00 81.62 365 ASP A CA 1
ATOM 3013 C C . ASP A 1 365 ? 18.770 -7.218 -28.404 1.00 81.62 365 ASP A C 1
ATOM 3015 O O . ASP A 1 365 ? 17.627 -7.333 -27.973 1.00 81.62 365 ASP A O 1
ATOM 3019 N N . LEU A 1 366 ? 19.665 -8.211 -28.307 1.00 85.31 366 LEU A N 1
ATOM 3020 C CA . LEU A 1 366 ? 19.372 -9.512 -27.697 1.00 85.31 366 LEU A CA 1
ATOM 3021 C C . LEU A 1 366 ? 18.975 -9.393 -26.217 1.00 85.31 366 LEU A C 1
ATOM 3023 O O . LEU A 1 366 ? 18.065 -10.084 -25.763 1.00 85.31 366 LEU A O 1
ATOM 3027 N N . PHE A 1 367 ? 19.650 -8.537 -25.443 1.00 85.75 367 PHE A N 1
ATOM 3028 C CA . PHE A 1 367 ? 19.285 -8.311 -24.042 1.00 85.75 367 PHE A CA 1
ATOM 3029 C C . PHE A 1 367 ? 17.907 -7.647 -23.924 1.00 85.75 367 PHE A C 1
ATOM 3031 O O . PHE A 1 367 ? 17.080 -8.103 -23.140 1.00 85.75 367 PHE A O 1
ATOM 3038 N N . LEU A 1 368 ? 17.624 -6.627 -24.739 1.00 86.25 368 LEU A N 1
ATOM 3039 C CA . LEU A 1 368 ? 16.319 -5.960 -24.780 1.00 86.25 368 LEU A CA 1
ATOM 3040 C C . LEU A 1 368 ? 15.196 -6.895 -25.252 1.00 86.25 368 LEU A C 1
ATOM 3042 O O . LEU A 1 368 ? 14.075 -6.816 -24.747 1.00 86.25 368 LEU A O 1
ATOM 3046 N N . GLU A 1 369 ? 15.490 -7.808 -26.178 1.00 87.69 369 GLU A N 1
ATOM 3047 C CA . GLU A 1 369 ? 14.562 -8.854 -26.606 1.00 87.69 369 GLU A CA 1
ATOM 3048 C C . GLU A 1 369 ? 14.228 -9.806 -25.449 1.00 87.69 369 GLU A C 1
ATOM 3050 O O . GLU A 1 369 ? 13.052 -10.080 -25.210 1.00 87.69 369 GLU A O 1
ATOM 3055 N N . ARG A 1 370 ? 15.227 -10.231 -24.662 1.00 89.50 370 ARG A N 1
ATOM 3056 C CA . ARG A 1 370 ? 15.001 -11.027 -23.442 1.00 89.50 370 ARG A CA 1
ATOM 3057 C C . ARG A 1 370 ? 14.223 -10.260 -22.383 1.00 89.50 370 ARG A C 1
ATOM 3059 O O . ARG A 1 370 ? 13.295 -10.808 -21.803 1.00 89.50 370 ARG A O 1
ATOM 3066 N N . VAL A 1 371 ? 14.532 -8.982 -22.157 1.00 89.56 371 VAL A N 1
ATOM 3067 C CA . VAL A 1 371 ? 13.746 -8.131 -21.247 1.00 89.56 371 VAL A CA 1
ATOM 3068 C C . VAL A 1 371 ? 12.278 -8.117 -21.681 1.00 89.56 371 VAL A C 1
ATOM 3070 O O . VAL A 1 371 ? 11.390 -8.329 -20.859 1.00 89.56 371 VAL A O 1
ATOM 3073 N N . ARG A 1 372 ? 12.000 -7.931 -22.976 1.00 90.00 372 ARG A N 1
ATOM 3074 C CA . ARG A 1 372 ? 10.629 -7.926 -23.502 1.00 90.00 372 ARG A CA 1
ATOM 3075 C C . ARG A 1 372 ? 9.933 -9.279 -23.334 1.00 90.00 372 ARG A C 1
ATOM 3077 O O . ARG A 1 372 ? 8.804 -9.318 -22.849 1.00 90.00 372 ARG A O 1
ATOM 3084 N N . ASN A 1 373 ? 10.584 -10.356 -23.762 1.00 89.81 373 ASN A N 1
ATOM 3085 C CA . ASN A 1 373 ? 9.955 -11.668 -23.893 1.00 89.81 373 ASN A CA 1
ATOM 3086 C C . ASN A 1 373 ? 9.908 -12.442 -22.574 1.00 89.81 373 ASN A C 1
ATOM 3088 O O . ASN A 1 373 ? 8.918 -13.128 -22.330 1.00 89.81 373 ASN A O 1
ATOM 3092 N N . ASP A 1 374 ? 10.919 -12.301 -21.720 1.00 89.50 374 ASP A N 1
ATOM 3093 C CA . ASP A 1 374 ? 11.071 -13.121 -20.516 1.00 89.50 374 ASP A CA 1
ATOM 3094 C C . ASP A 1 374 ? 10.650 -12.381 -19.242 1.00 89.50 374 ASP A C 1
ATOM 3096 O O . ASP A 1 374 ? 10.215 -13.028 -18.296 1.00 89.50 374 ASP A O 1
ATOM 3100 N N . LEU A 1 375 ? 10.745 -11.045 -19.201 1.00 91.00 375 LEU A N 1
ATOM 3101 C CA . LEU A 1 375 ? 10.398 -10.255 -18.012 1.00 91.00 375 LEU A CA 1
ATOM 3102 C C . LEU A 1 375 ? 9.093 -9.470 -18.202 1.00 91.00 375 LEU A C 1
ATOM 3104 O O . LEU A 1 375 ? 8.111 -9.702 -17.500 1.00 91.00 375 LEU A O 1
ATOM 3108 N N . LEU A 1 376 ? 9.051 -8.562 -19.180 1.00 91.06 376 LEU A N 1
ATOM 3109 C CA . LEU A 1 376 ? 7.927 -7.634 -19.352 1.00 91.06 376 LEU A CA 1
ATOM 3110 C C . LEU A 1 376 ? 6.633 -8.332 -19.789 1.00 91.06 376 LEU A C 1
ATOM 3112 O O . LEU A 1 376 ? 5.552 -7.902 -19.398 1.00 91.06 376 LEU A O 1
ATOM 3116 N N . SER A 1 377 ? 6.728 -9.429 -20.545 1.00 88.88 377 SER A N 1
ATOM 3117 C CA . SER A 1 377 ? 5.569 -10.249 -20.929 1.00 88.88 377 SER A CA 1
ATOM 3118 C C . SER A 1 377 ? 4.869 -10.905 -19.725 1.00 88.88 377 SER A C 1
ATOM 3120 O O . SER A 1 377 ? 3.663 -11.163 -19.765 1.00 88.88 377 SER A O 1
ATOM 3122 N N . GLN A 1 378 ? 5.614 -11.163 -18.645 1.00 89.12 378 GLN A N 1
ATOM 3123 C CA . GLN A 1 378 ? 5.117 -11.831 -17.442 1.00 89.12 378 GLN A CA 1
ATOM 3124 C C . GLN A 1 378 ? 4.464 -10.843 -16.466 1.00 89.12 378 GLN A C 1
ATOM 3126 O O . GLN A 1 378 ? 3.598 -11.227 -15.678 1.00 89.12 378 GLN A O 1
ATOM 3131 N N . TRP A 1 379 ? 4.836 -9.565 -16.539 1.00 91.38 379 TRP A N 1
ATOM 3132 C CA . TRP A 1 379 ? 4.340 -8.498 -15.674 1.00 91.38 379 TRP A CA 1
ATOM 3133 C C . TRP A 1 379 ? 2.924 -8.048 -16.048 1.00 91.38 379 TRP A C 1
ATOM 3135 O O . TRP A 1 379 ? 2.706 -7.063 -16.754 1.00 91.38 379 TRP A O 1
ATOM 3145 N N . GLN A 1 380 ? 1.933 -8.751 -15.510 1.00 89.31 380 GLN A N 1
ATOM 3146 C CA . GLN A 1 380 ? 0.518 -8.417 -15.682 1.00 89.31 380 GLN A CA 1
ATOM 3147 C C . GLN A 1 380 ? 0.106 -7.238 -14.799 1.00 89.31 380 GLN A C 1
ATOM 3149 O O . GLN A 1 380 ? 0.587 -7.091 -13.679 1.00 89.31 380 GLN A O 1
ATOM 3154 N N . LEU A 1 381 ? -0.778 -6.365 -15.276 1.00 88.06 381 LEU A N 1
ATOM 3155 C CA . LEU A 1 381 ? -1.296 -5.278 -14.443 1.00 88.06 381 LEU A CA 1
ATOM 3156 C C . LEU A 1 381 ? -2.299 -5.816 -13.409 1.00 88.06 381 LEU A C 1
ATOM 3158 O O . LEU A 1 381 ? -3.020 -6.773 -13.704 1.00 88.06 381 LEU A O 1
ATOM 3162 N N . PRO A 1 382 ? -2.378 -5.211 -12.210 1.00 91.31 382 PRO A N 1
ATOM 3163 C CA . PRO A 1 382 ? -3.424 -5.547 -11.253 1.00 91.31 382 PRO A CA 1
ATOM 3164 C C . PRO A 1 382 ? -4.815 -5.228 -11.805 1.00 91.31 382 PRO A C 1
ATOM 3166 O O . PRO A 1 382 ? -4.977 -4.473 -12.763 1.00 91.31 382 PRO A O 1
ATOM 3169 N N . ASP A 1 383 ? -5.852 -5.752 -11.156 1.00 91.88 383 ASP A N 1
ATOM 3170 C CA . ASP A 1 383 ? -7.218 -5.358 -11.486 1.00 91.88 383 ASP A CA 1
ATOM 3171 C C . ASP A 1 383 ? -7.487 -3.905 -11.059 1.00 91.88 383 ASP A C 1
ATOM 3173 O O . ASP A 1 383 ? -7.162 -3.473 -9.949 1.00 91.88 383 ASP A O 1
ATOM 3177 N N . VAL A 1 384 ? -8.112 -3.148 -11.956 1.00 89.94 384 VAL A N 1
ATOM 3178 C CA . VAL A 1 384 ? -8.336 -1.702 -11.830 1.00 89.94 384 VAL A CA 1
ATOM 3179 C C . VAL A 1 384 ? -9.317 -1.356 -10.696 1.00 89.94 384 VAL A C 1
ATOM 3181 O O . VAL A 1 384 ? -9.250 -0.275 -10.114 1.00 89.94 384 VAL A O 1
ATOM 3184 N N . VAL A 1 385 ? -10.235 -2.265 -10.354 1.00 86.38 385 VAL A N 1
ATOM 3185 C CA . VAL A 1 385 ? -11.300 -2.022 -9.366 1.00 86.38 385 VAL A CA 1
ATOM 3186 C C . VAL A 1 385 ? -11.070 -2.814 -8.080 1.00 86.38 385 VAL A C 1
ATOM 3188 O O . VAL A 1 385 ? -11.368 -2.335 -6.988 1.00 86.38 385 VAL A O 1
ATOM 3191 N N . ARG A 1 386 ? -10.569 -4.047 -8.186 1.00 86.81 386 ARG A N 1
ATOM 3192 C CA . ARG A 1 386 ? -10.449 -4.971 -7.052 1.00 86.81 386 ARG A CA 1
ATOM 3193 C C . ARG A 1 386 ? -9.174 -4.761 -6.246 1.00 86.81 386 ARG A C 1
ATOM 3195 O O . ARG A 1 386 ? -9.216 -4.964 -5.028 1.00 86.81 386 ARG A O 1
ATOM 3202 N N . SER A 1 387 ? -8.072 -4.393 -6.895 1.00 90.44 387 SER A N 1
ATOM 3203 C CA . SER A 1 387 ? -6.789 -4.174 -6.225 1.00 90.44 387 SER A CA 1
ATOM 3204 C C . SER A 1 387 ? -6.763 -2.818 -5.533 1.00 90.44 387 SER A C 1
ATOM 3206 O O . SER A 1 387 ? -7.265 -1.836 -6.072 1.00 90.44 387 SER A O 1
ATOM 3208 N N . SER A 1 388 ? -6.181 -2.751 -4.336 1.00 90.12 388 SER A N 1
ATOM 3209 C CA . SER A 1 388 ? -6.040 -1.484 -3.617 1.00 90.12 388 SER A CA 1
ATOM 3210 C C . SER A 1 388 ? -5.083 -0.536 -4.343 1.00 90.12 388 SER A C 1
ATOM 3212 O O . SER A 1 388 ? -4.195 -0.970 -5.086 1.00 90.12 388 SER A O 1
ATOM 3214 N N . ILE A 1 389 ? -5.233 0.767 -4.108 1.00 91.75 389 ILE A N 1
ATOM 3215 C CA . ILE A 1 389 ? -4.323 1.758 -4.682 1.00 91.75 389 ILE A CA 1
ATOM 3216 C C . ILE A 1 389 ? -2.890 1.598 -4.156 1.00 91.75 389 ILE A C 1
ATOM 3218 O O . ILE A 1 389 ? -1.941 1.872 -4.885 1.00 91.75 389 ILE A O 1
ATOM 3222 N N . GLN A 1 390 ? -2.725 1.080 -2.932 1.00 91.19 390 GLN A N 1
ATOM 3223 C CA . GLN A 1 390 ? -1.420 0.757 -2.353 1.00 91.19 390 GLN A CA 1
ATOM 3224 C C . GLN A 1 390 ? -0.712 -0.326 -3.163 1.00 91.19 390 GLN A C 1
ATOM 3226 O O . GLN A 1 390 ? 0.467 -0.182 -3.468 1.00 91.19 390 GLN A O 1
ATOM 3231 N N . THR A 1 391 ? -1.433 -1.378 -3.559 1.00 92.69 391 THR A N 1
ATOM 3232 C CA . THR A 1 391 ? -0.884 -2.453 -4.397 1.00 92.69 391 THR A CA 1
ATOM 3233 C C . THR A 1 391 ? -0.466 -1.935 -5.766 1.00 92.69 391 THR A C 1
ATOM 3235 O O . THR A 1 391 ? 0.607 -2.281 -6.253 1.00 92.69 391 THR A O 1
ATOM 3238 N N . TRP A 1 392 ? -1.286 -1.073 -6.372 1.00 94.38 392 TRP A N 1
ATOM 3239 C CA . TRP A 1 392 ? -0.933 -0.400 -7.621 1.00 94.38 392 TRP A CA 1
ATOM 3240 C C . TRP A 1 392 ? 0.323 0.461 -7.471 1.00 94.38 392 TRP A C 1
ATOM 3242 O O . TRP A 1 392 ? 1.220 0.369 -8.305 1.00 94.38 392 TRP A O 1
ATOM 3252 N N . ASP A 1 393 ? 0.418 1.257 -6.405 1.00 93.69 393 ASP A N 1
ATOM 3253 C CA . ASP A 1 393 ? 1.608 2.058 -6.124 1.00 93.69 393 ASP A CA 1
ATOM 3254 C C . ASP A 1 393 ? 2.851 1.187 -5.914 1.00 93.69 393 ASP A C 1
ATOM 3256 O O . ASP A 1 393 ? 3.885 1.459 -6.516 1.00 93.69 393 ASP A O 1
ATOM 3260 N N . ASP A 1 394 ? 2.760 0.114 -5.126 1.00 92.50 394 ASP A N 1
ATOM 3261 C CA . ASP A 1 394 ? 3.858 -0.835 -4.906 1.00 92.50 394 ASP A CA 1
ATOM 3262 C C . ASP A 1 394 ? 4.363 -1.421 -6.218 1.00 92.50 394 ASP A C 1
ATOM 3264 O O . ASP A 1 394 ? 5.553 -1.347 -6.505 1.00 92.50 394 ASP A O 1
ATOM 3268 N N . ILE A 1 395 ? 3.466 -1.901 -7.071 1.00 93.75 395 ILE A N 1
ATOM 3269 C CA . ILE A 1 395 ? 3.845 -2.506 -8.348 1.00 93.75 395 ILE A CA 1
ATOM 3270 C C . ILE A 1 395 ? 4.458 -1.471 -9.291 1.00 93.75 395 ILE A C 1
ATOM 3272 O O . ILE A 1 395 ? 5.528 -1.703 -9.847 1.00 93.75 395 ILE A O 1
ATOM 3276 N N . VAL A 1 396 ? 3.830 -0.307 -9.458 1.00 92.88 396 VAL A N 1
ATOM 3277 C CA . VAL A 1 396 ? 4.296 0.712 -10.413 1.00 92.88 396 VAL A CA 1
ATOM 3278 C C . VAL A 1 396 ? 5.630 1.320 -9.979 1.00 92.88 396 VAL A C 1
ATOM 3280 O O . VAL A 1 396 ? 6.528 1.487 -10.806 1.00 92.88 396 VAL A O 1
ATOM 3283 N N . THR A 1 397 ? 5.795 1.614 -8.687 1.00 90.81 397 THR A N 1
ATOM 3284 C CA . THR A 1 397 ? 7.057 2.155 -8.153 1.00 90.81 397 THR A CA 1
ATOM 3285 C C . THR A 1 397 ? 8.187 1.128 -8.209 1.00 90.81 397 THR A C 1
ATOM 3287 O O . THR A 1 397 ? 9.284 1.469 -8.653 1.00 90.81 397 THR A O 1
ATOM 3290 N N . ASN A 1 398 ? 7.925 -0.136 -7.863 1.00 91.12 398 ASN A N 1
ATOM 3291 C CA . ASN A 1 398 ? 8.933 -1.196 -7.930 1.00 91.12 398 ASN A CA 1
ATOM 3292 C C . ASN A 1 398 ? 9.329 -1.515 -9.371 1.00 91.12 398 ASN A C 1
ATOM 3294 O O . ASN A 1 398 ? 10.515 -1.610 -9.669 1.00 91.12 398 ASN A O 1
ATOM 3298 N N . ARG A 1 399 ? 8.370 -1.585 -10.303 1.00 92.62 399 ARG A N 1
ATOM 3299 C CA . ARG A 1 399 ? 8.680 -1.713 -11.734 1.00 92.62 399 ARG A CA 1
ATOM 3300 C C . ARG A 1 399 ? 9.515 -0.545 -12.232 1.00 92.62 399 ARG A C 1
ATOM 3302 O O . ARG A 1 399 ? 10.447 -0.765 -12.996 1.00 92.62 399 ARG A O 1
ATOM 3309 N N . SER A 1 400 ? 9.228 0.685 -11.796 1.00 89.25 400 SER A N 1
ATOM 3310 C CA . SER A 1 400 ? 10.075 1.829 -12.145 1.00 89.25 400 SER A CA 1
ATOM 3311 C C . SER A 1 400 ? 11.514 1.613 -11.679 1.00 89.25 400 SER A C 1
ATOM 3313 O O . SER A 1 400 ? 12.415 1.811 -12.490 1.00 89.25 400 SER A O 1
ATOM 3315 N N . LEU A 1 401 ? 11.718 1.151 -10.438 1.00 87.25 401 LEU A N 1
ATOM 3316 C CA . LEU A 1 401 ? 13.040 0.813 -9.898 1.00 87.25 401 LEU A CA 1
ATOM 3317 C C . LEU A 1 401 ? 13.729 -0.283 -10.723 1.00 87.25 401 LEU A C 1
ATOM 3319 O O . LEU A 1 401 ? 14.871 -0.113 -11.134 1.00 87.25 401 LEU A O 1
ATOM 3323 N N . PHE A 1 402 ? 13.036 -1.382 -11.024 1.00 89.38 402 PHE A N 1
ATOM 3324 C CA . PHE A 1 402 ? 13.585 -2.478 -11.830 1.00 89.38 402 PHE A CA 1
ATOM 3325 C C . PHE A 1 402 ? 14.006 -1.997 -13.220 1.00 89.38 402 PHE A C 1
ATOM 3327 O O . PHE A 1 402 ? 15.088 -2.321 -13.700 1.00 89.38 402 PHE A O 1
ATOM 3334 N N . LEU A 1 403 ? 13.169 -1.178 -13.859 1.00 88.31 403 LEU A N 1
ATOM 3335 C CA . LEU A 1 403 ? 13.455 -0.595 -15.165 1.00 88.31 403 LEU A CA 1
ATOM 3336 C C . LEU A 1 403 ? 14.567 0.466 -15.105 1.00 88.31 403 LEU A C 1
ATOM 3338 O O . LEU A 1 403 ? 15.231 0.691 -16.109 1.00 88.31 403 LEU A O 1
ATOM 3342 N N . ASP A 1 404 ? 14.753 1.158 -13.978 1.00 82.44 404 ASP A N 1
ATOM 3343 C CA . ASP A 1 404 ? 15.905 2.041 -13.749 1.00 82.44 404 ASP A CA 1
ATOM 3344 C C . ASP A 1 404 ? 17.209 1.241 -13.667 1.00 82.44 404 ASP A C 1
ATOM 3346 O O . ASP A 1 404 ? 18.176 1.599 -14.331 1.00 82.44 404 ASP A O 1
A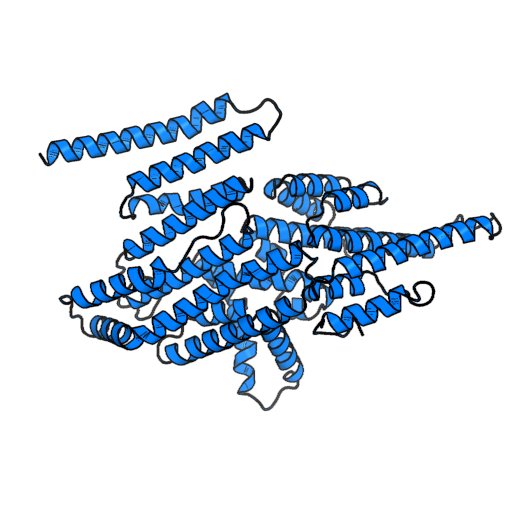TOM 3350 N N . ILE A 1 405 ? 17.203 0.121 -12.940 1.00 81.75 405 ILE A N 1
ATOM 3351 C CA . ILE A 1 405 ? 18.354 -0.788 -12.841 1.00 81.75 405 ILE A CA 1
ATOM 3352 C C . ILE A 1 405 ? 18.672 -1.402 -14.207 1.00 81.75 405 ILE A C 1
ATOM 3354 O O . ILE A 1 405 ? 19.829 -1.467 -14.605 1.00 81.75 405 ILE A O 1
ATOM 3358 N N . LEU A 1 406 ? 17.659 -1.829 -14.969 1.00 83.31 406 LEU A N 1
ATOM 3359 C CA . LEU A 1 406 ? 17.879 -2.348 -16.322 1.00 83.31 406 LEU A CA 1
ATOM 3360 C C . LEU A 1 406 ? 18.491 -1.297 -17.247 1.00 83.31 406 LEU A C 1
ATOM 3362 O O . LEU A 1 406 ? 19.378 -1.636 -18.019 1.00 83.31 406 LEU A O 1
ATOM 3366 N N . ASP A 1 407 ? 18.046 -0.043 -17.173 1.00 78.94 407 ASP A N 1
ATOM 3367 C CA . ASP A 1 407 ? 18.623 1.037 -17.979 1.00 78.94 407 ASP A CA 1
ATOM 3368 C C . ASP A 1 407 ? 20.099 1.280 -17.613 1.00 78.94 407 ASP A C 1
ATOM 3370 O O . ASP A 1 407 ? 20.943 1.400 -18.501 1.00 78.94 407 ASP A O 1
ATOM 3374 N N . GLU A 1 408 ? 20.435 1.244 -16.320 1.00 76.00 408 GLU A N 1
ATOM 3375 C CA . GLU A 1 408 ? 21.814 1.342 -15.820 1.00 76.00 408 GLU A CA 1
ATOM 3376 C C . GLU A 1 408 ? 22.705 0.204 -16.344 1.00 76.00 408 GLU A C 1
ATOM 3378 O O . GLU A 1 408 ? 23.788 0.455 -16.877 1.00 76.00 408 GLU A O 1
ATOM 3383 N N . LEU A 1 409 ? 22.223 -1.043 -16.302 1.00 75.50 409 LEU A N 1
ATOM 3384 C CA . LEU A 1 409 ? 22.954 -2.210 -16.814 1.00 75.50 409 LEU A CA 1
ATOM 3385 C C . LEU A 1 409 ? 23.226 -2.140 -18.328 1.00 75.50 409 LEU A C 1
ATOM 3387 O O . LEU A 1 409 ? 24.152 -2.784 -18.826 1.00 75.50 409 LEU A O 1
ATOM 3391 N N . ILE A 1 410 ? 22.441 -1.353 -19.072 1.00 72.75 410 ILE A N 1
ATOM 3392 C CA . ILE A 1 410 ? 22.630 -1.099 -20.506 1.00 72.75 410 ILE A CA 1
ATOM 3393 C C . ILE A 1 410 ? 23.296 0.276 -20.732 1.00 72.75 410 ILE A C 1
ATOM 3395 O O . ILE A 1 410 ? 23.270 0.790 -21.847 1.00 72.75 410 ILE A O 1
ATOM 3399 N N . GLY A 1 411 ? 23.947 0.877 -19.732 1.00 64.75 411 GLY A N 1
ATOM 3400 C CA . GLY A 1 411 ? 24.763 2.092 -19.881 1.00 64.75 411 GLY A CA 1
ATOM 3401 C C . GLY A 1 411 ? 23.994 3.420 -19.881 1.00 64.75 411 GLY A C 1
ATOM 3402 O O . GLY A 1 411 ? 24.495 4.409 -20.423 1.00 64.75 411 GLY A O 1
ATOM 3403 N N . GLY A 1 412 ? 22.787 3.440 -19.310 1.00 61.88 412 GLY A N 1
ATOM 3404 C CA . GLY A 1 412 ? 21.960 4.633 -19.132 1.00 61.88 412 GLY A CA 1
ATOM 3405 C C . GLY A 1 412 ? 22.511 5.655 -18.115 1.00 61.88 412 GLY A C 1
ATOM 3406 O O . GLY A 1 412 ? 23.488 5.398 -17.411 1.00 61.88 412 GLY A O 1
ATOM 3407 N N . PRO A 1 413 ? 21.901 6.854 -18.028 1.00 55.03 413 PRO A N 1
ATOM 3408 C CA . PRO A 1 413 ? 22.463 8.016 -17.332 1.00 55.03 413 PRO A CA 1
ATOM 3409 C C . PRO A 1 413 ? 22.243 8.035 -15.808 1.00 55.03 413 PRO A C 1
ATOM 3411 O O . PRO A 1 413 ? 22.700 8.967 -15.141 1.00 55.03 413 PRO A O 1
ATOM 3414 N N . ARG A 1 414 ? 21.541 7.056 -15.221 1.00 48.03 414 ARG A N 1
ATOM 3415 C CA . ARG A 1 414 ? 21.263 7.047 -13.777 1.00 48.03 414 ARG A CA 1
ATOM 3416 C C . ARG A 1 414 ? 22.430 6.456 -12.966 1.00 48.03 414 ARG A C 1
ATOM 3418 O O . ARG A 1 414 ? 22.479 5.270 -12.714 1.00 48.03 414 ARG A O 1
ATOM 3425 N N . MET A 1 415 ? 23.275 7.376 -12.485 1.00 43.78 415 MET A N 1
ATOM 3426 C CA . MET A 1 415 ? 24.157 7.325 -11.299 1.00 43.78 415 MET A CA 1
ATOM 3427 C C . MET A 1 415 ? 25.417 6.429 -11.312 1.00 43.78 415 MET A C 1
ATOM 3429 O O . MET A 1 415 ? 25.415 5.276 -10.922 1.00 43.78 415 MET A O 1
ATOM 3433 N N . THR A 1 416 ? 26.552 7.083 -11.597 1.00 38.97 416 THR A N 1
ATOM 3434 C CA . THR A 1 416 ? 27.889 6.868 -10.990 1.00 38.97 416 THR A CA 1
ATOM 3435 C C . THR A 1 416 ? 28.554 5.487 -11.030 1.00 38.97 416 THR A C 1
ATOM 3437 O O . THR A 1 416 ? 29.500 5.298 -10.277 1.00 38.97 416 THR A O 1
ATOM 3440 N N . PHE A 1 417 ? 28.229 4.578 -11.952 1.00 36.25 417 PHE A N 1
ATOM 3441 C CA . PHE A 1 417 ? 29.152 3.452 -12.190 1.00 36.25 417 PHE A CA 1
ATOM 3442 C C . PHE A 1 417 ? 30.495 3.926 -12.776 1.00 36.25 417 PHE A C 1
ATOM 3444 O O . PHE A 1 417 ? 31.554 3.401 -12.469 1.00 36.25 417 PHE A O 1
ATOM 3451 N N . THR A 1 418 ? 30.503 5.018 -13.544 1.00 35.41 418 THR A N 1
ATOM 3452 C CA . THR A 1 418 ? 31.710 5.811 -13.803 1.00 35.41 418 THR A CA 1
ATOM 3453 C C . THR A 1 418 ? 31.296 7.236 -14.154 1.00 35.41 418 THR A C 1
ATOM 3455 O O . THR A 1 418 ? 30.419 7.463 -14.984 1.00 35.41 418 THR A O 1
ATOM 3458 N N . SER A 1 419 ? 31.969 8.235 -13.597 1.00 34.00 419 SER A N 1
ATOM 3459 C CA . SER A 1 419 ? 31.878 9.650 -13.990 1.00 34.00 419 SER A CA 1
ATOM 3460 C C . SER A 1 419 ? 32.405 9.930 -15.418 1.00 34.00 419 SER A C 1
ATOM 3462 O O . SER A 1 419 ? 32.945 11.000 -15.695 1.00 34.00 419 SER A O 1
ATOM 3464 N N . ARG A 1 420 ? 32.293 8.964 -16.345 1.00 32.84 420 ARG A N 1
ATOM 3465 C CA . ARG A 1 420 ? 32.858 9.014 -17.705 1.00 32.84 420 ARG A CA 1
ATOM 3466 C C . ARG A 1 420 ? 31.893 8.607 -18.821 1.00 32.84 420 ARG A C 1
ATOM 3468 O O . ARG A 1 420 ? 32.289 8.670 -19.984 1.00 32.84 420 ARG A O 1
ATOM 3475 N N . LEU A 1 421 ? 30.650 8.239 -18.518 1.00 39.84 421 LEU A N 1
ATOM 3476 C CA . LEU A 1 421 ? 29.651 7.945 -19.547 1.00 39.84 421 LEU A CA 1
ATOM 3477 C C . LEU A 1 421 ? 28.813 9.197 -19.825 1.00 39.84 421 LEU A C 1
ATOM 3479 O O . LEU A 1 421 ? 28.170 9.754 -18.939 1.00 39.84 421 LEU A O 1
ATOM 3483 N N . LYS A 1 422 ? 28.868 9.684 -21.069 1.00 36.47 422 LYS A N 1
ATOM 3484 C CA . LYS A 1 422 ? 27.991 10.763 -21.537 1.00 36.47 422 LYS A CA 1
ATOM 3485 C C . LYS A 1 422 ? 26.547 10.275 -21.473 1.00 36.47 422 LYS A C 1
ATOM 3487 O O . LYS A 1 422 ? 26.266 9.180 -21.951 1.00 36.47 422 LYS A O 1
ATOM 3492 N N . ALA A 1 423 ? 25.669 11.117 -20.929 1.00 39.94 423 ALA A N 1
ATOM 3493 C CA . ALA A 1 423 ? 24.231 10.909 -20.873 1.00 39.94 423 ALA A CA 1
ATOM 3494 C C . ALA A 1 423 ? 23.682 10.539 -22.258 1.00 39.94 423 ALA A C 1
ATOM 3496 O O . ALA A 1 423 ? 23.551 11.395 -23.132 1.00 39.94 423 ALA A O 1
ATOM 3497 N N . THR A 1 424 ? 23.413 9.254 -22.464 1.00 47.78 424 THR A N 1
ATOM 3498 C CA . THR A 1 424 ? 22.515 8.810 -23.527 1.00 47.78 424 THR A CA 1
ATOM 3499 C C . THR A 1 424 ? 21.111 8.781 -22.940 1.00 47.78 424 THR A C 1
ATOM 3501 O O . THR A 1 424 ? 20.939 8.530 -21.749 1.00 47.78 424 THR A O 1
ATOM 3504 N N . GLU A 1 425 ? 20.119 9.171 -23.733 1.00 58.00 425 GLU A N 1
ATOM 3505 C CA . GLU A 1 425 ? 18.715 9.147 -23.324 1.00 58.00 425 GLU A CA 1
ATOM 3506 C C . GLU A 1 425 ? 18.310 7.709 -22.946 1.00 58.00 425 GLU A C 1
ATOM 3508 O O . GLU A 1 425 ? 18.837 6.754 -23.521 1.00 58.00 425 GLU A O 1
ATOM 3513 N N . PHE A 1 426 ? 17.412 7.560 -21.962 1.00 64.00 426 PHE A N 1
ATOM 3514 C CA . PHE A 1 426 ? 16.857 6.261 -21.550 1.00 64.00 426 PHE A CA 1
ATOM 3515 C C . PHE A 1 426 ? 16.426 5.438 -22.768 1.00 64.00 426 PHE A C 1
ATOM 3517 O O . PHE A 1 426 ? 15.883 5.999 -23.725 1.00 64.00 426 PHE A O 1
ATOM 3524 N N . ASP A 1 427 ? 16.585 4.112 -22.711 1.00 79.38 427 ASP A N 1
ATOM 3525 C CA . ASP A 1 427 ? 16.130 3.270 -23.819 1.00 79.38 427 ASP A CA 1
ATOM 3526 C C . ASP A 1 427 ? 14.616 3.474 -24.079 1.00 79.38 427 ASP A C 1
ATOM 3528 O O . ASP A 1 427 ? 13.811 3.341 -23.144 1.00 79.38 427 ASP A O 1
ATOM 3532 N N . PRO A 1 428 ? 14.198 3.778 -25.328 1.00 83.06 428 PRO A N 1
ATOM 3533 C CA . PRO A 1 428 ? 12.804 4.069 -25.649 1.00 83.06 428 PRO A CA 1
ATOM 3534 C C . PRO A 1 428 ? 11.828 2.973 -25.222 1.00 83.06 428 PRO A C 1
ATOM 3536 O O . PRO A 1 428 ? 10.701 3.292 -24.858 1.00 83.06 428 PRO A O 1
ATOM 3539 N N . LEU A 1 429 ? 12.234 1.695 -25.228 1.00 86.88 429 LEU A N 1
ATOM 3540 C CA . LEU A 1 429 ? 11.402 0.590 -24.744 1.00 86.88 429 LEU A CA 1
ATOM 3541 C C . LEU A 1 429 ? 11.093 0.752 -23.252 1.00 86.88 429 LEU A C 1
ATOM 3543 O O . LEU A 1 429 ? 9.939 0.649 -22.844 1.00 86.88 429 LEU A O 1
ATOM 3547 N N . LEU A 1 430 ? 12.111 1.019 -22.434 1.00 86.88 430 LEU A N 1
ATOM 3548 C CA . LEU A 1 430 ? 11.962 1.121 -20.980 1.00 86.88 430 LEU A CA 1
ATOM 3549 C C . LEU A 1 430 ? 11.152 2.366 -20.595 1.00 86.88 430 LEU A C 1
ATOM 3551 O O . LEU A 1 430 ? 10.307 2.305 -19.696 1.00 86.88 430 LEU A O 1
ATOM 3555 N N . VAL A 1 431 ? 11.357 3.483 -21.306 1.00 86.31 431 VAL A N 1
ATOM 3556 C CA . VAL A 1 431 ? 10.535 4.697 -21.158 1.00 86.31 431 VAL A CA 1
ATOM 3557 C C . VAL A 1 431 ? 9.078 4.402 -21.489 1.00 86.31 431 VAL A C 1
ATOM 3559 O O . VAL A 1 431 ? 8.183 4.802 -20.738 1.00 86.31 431 VAL A O 1
ATOM 3562 N N . ASP A 1 432 ? 8.837 3.670 -22.578 1.00 89.69 432 ASP A N 1
ATOM 3563 C CA . ASP A 1 432 ? 7.499 3.326 -23.037 1.00 89.69 432 ASP A CA 1
ATOM 3564 C C . ASP A 1 432 ? 6.711 2.573 -21.948 1.00 89.69 432 ASP A C 1
ATOM 3566 O O . ASP A 1 432 ? 5.606 2.994 -21.587 1.00 89.69 432 ASP A O 1
ATOM 3570 N N . TYR A 1 433 ? 7.321 1.549 -21.340 1.00 90.75 433 TYR A N 1
ATOM 3571 C CA . TYR A 1 433 ? 6.723 0.768 -20.250 1.00 90.75 433 TYR A CA 1
ATOM 3572 C C . TYR A 1 433 ? 6.503 1.574 -18.961 1.00 90.75 433 TYR A C 1
ATOM 3574 O O . TYR A 1 433 ? 5.457 1.420 -18.318 1.00 90.75 433 TYR A O 1
ATOM 3582 N N . LYS A 1 434 ? 7.438 2.460 -18.581 1.00 89.75 434 LYS A N 1
ATOM 3583 C CA . LYS A 1 434 ? 7.268 3.344 -17.408 1.00 89.75 434 LYS A CA 1
ATOM 3584 C C . LYS A 1 434 ? 6.069 4.268 -17.581 1.00 89.75 434 LYS A C 1
ATOM 3586 O O . LYS A 1 434 ? 5.237 4.380 -16.682 1.00 89.75 434 LYS A O 1
ATOM 3591 N N . VAL A 1 435 ? 5.972 4.921 -18.740 1.00 91.19 435 VAL A N 1
ATOM 3592 C CA . VAL A 1 435 ? 4.862 5.834 -19.039 1.00 91.19 435 VAL A CA 1
ATOM 3593 C C . VAL A 1 435 ? 3.541 5.072 -19.080 1.00 91.19 435 VAL A C 1
ATOM 3595 O O . VAL A 1 435 ? 2.569 5.539 -18.496 1.00 91.19 435 VAL A O 1
ATOM 3598 N N . GLN A 1 436 ? 3.510 3.889 -19.701 1.00 92.44 436 GLN A N 1
ATOM 3599 C CA . GLN A 1 436 ? 2.301 3.069 -19.761 1.00 92.44 436 GLN A CA 1
ATOM 3600 C C . GLN A 1 436 ? 1.815 2.667 -18.360 1.00 92.44 436 GLN A C 1
ATOM 3602 O O . GLN A 1 436 ? 0.659 2.906 -18.024 1.00 92.44 436 GLN A O 1
ATOM 3607 N N . SER A 1 437 ? 2.715 2.174 -17.504 1.00 92.31 437 SER A N 1
ATOM 3608 C CA . SER A 1 437 ? 2.379 1.767 -16.130 1.00 92.31 437 SER A CA 1
ATOM 3609 C C . SER A 1 437 ? 1.786 2.918 -15.303 1.00 92.31 437 SER A C 1
ATOM 3611 O O . SER A 1 437 ? 0.845 2.717 -14.537 1.00 92.31 437 SER A O 1
ATOM 3613 N N . LEU A 1 438 ? 2.300 4.141 -15.478 1.00 92.44 438 LEU A N 1
ATOM 3614 C CA . LEU A 1 438 ? 1.768 5.336 -14.815 1.00 92.44 438 LEU A CA 1
ATOM 3615 C C . LEU A 1 438 ? 0.398 5.758 -15.365 1.00 92.44 438 LEU A C 1
ATOM 3617 O O . LEU A 1 438 ? -0.463 6.158 -14.583 1.00 92.44 438 LEU A O 1
ATOM 3621 N N . LEU A 1 439 ? 0.171 5.654 -16.679 1.00 94.00 439 LEU A N 1
ATOM 3622 C CA . LEU A 1 439 ? -1.141 5.927 -17.280 1.00 94.00 439 LEU A CA 1
ATOM 3623 C C . LEU A 1 439 ? -2.200 4.940 -16.773 1.00 94.00 439 LEU A C 1
ATOM 3625 O O . LEU A 1 439 ? -3.305 5.349 -16.414 1.00 94.00 439 LEU A O 1
ATOM 3629 N N . ASP A 1 440 ? -1.851 3.660 -16.666 1.00 94.19 440 ASP A N 1
ATOM 3630 C CA . ASP A 1 440 ? -2.761 2.634 -16.154 1.00 94.19 440 ASP A CA 1
ATOM 3631 C C . ASP A 1 440 ? -3.053 2.824 -14.657 1.00 94.19 440 ASP A C 1
ATOM 3633 O O . ASP A 1 440 ? -4.195 2.674 -14.216 1.00 94.19 440 ASP A O 1
ATOM 3637 N N . MET A 1 441 ? -2.066 3.284 -13.882 1.00 94.69 441 MET A N 1
ATOM 3638 C CA . MET A 1 441 ? -2.273 3.711 -12.497 1.00 94.69 441 MET A CA 1
ATOM 3639 C C . MET A 1 441 ? -3.210 4.923 -12.391 1.00 94.69 441 MET A C 1
ATOM 3641 O O . MET A 1 441 ? -4.097 4.944 -11.535 1.00 94.69 441 MET A O 1
ATOM 3645 N N . SER A 1 442 ? -3.055 5.924 -13.264 1.00 94.19 442 SER A N 1
ATOM 3646 C CA . SER A 1 442 ? -3.969 7.071 -13.338 1.00 94.19 442 SER A CA 1
ATOM 3647 C C . SER A 1 442 ? -5.400 6.633 -13.643 1.00 94.19 442 SER A C 1
ATOM 3649 O O . SER A 1 442 ? -6.347 7.124 -13.023 1.00 94.19 442 SER A O 1
ATOM 3651 N N . TYR A 1 443 ? -5.565 5.692 -14.572 1.00 94.00 443 TYR A N 1
ATOM 3652 C CA . TYR A 1 443 ? -6.863 5.126 -14.915 1.00 94.00 443 TYR A CA 1
ATOM 3653 C C . TYR A 1 443 ? -7.477 4.328 -13.752 1.00 94.00 443 TYR A C 1
ATOM 3655 O O . TYR A 1 443 ? -8.675 4.441 -13.481 1.00 94.00 443 TYR A O 1
ATOM 3663 N N . CYS A 1 444 ? -6.659 3.587 -13.003 1.00 94.50 444 CYS A N 1
ATOM 3664 C CA . CYS A 1 444 ? -7.069 2.931 -11.765 1.00 94.50 444 CYS A CA 1
ATOM 3665 C C . CYS A 1 444 ? -7.575 3.921 -10.714 1.00 94.50 444 CYS A C 1
ATOM 3667 O O . CYS A 1 444 ? -8.714 3.802 -10.254 1.00 94.50 444 CYS A O 1
ATOM 3669 N N . ALA A 1 445 ? -6.796 4.961 -10.414 1.00 93.81 445 ALA A N 1
ATOM 3670 C CA . ALA A 1 445 ? -7.199 6.002 -9.474 1.00 93.81 445 ALA A CA 1
ATOM 3671 C C . ALA A 1 445 ? -8.530 6.664 -9.886 1.00 93.81 445 ALA A C 1
ATOM 3673 O O . ALA A 1 445 ? -9.408 6.872 -9.048 1.00 93.81 445 ALA A O 1
ATOM 3674 N N . LEU A 1 446 ? -8.734 6.908 -11.186 1.00 91.69 446 LEU A N 1
ATOM 3675 C CA . LEU A 1 446 ? -10.004 7.388 -11.739 1.00 91.69 446 LEU A CA 1
ATOM 3676 C C . LEU A 1 446 ? -11.169 6.418 -11.471 1.00 91.69 446 LEU A C 1
ATOM 3678 O O . LEU A 1 446 ? -12.255 6.850 -11.074 1.00 91.69 446 LEU A O 1
ATOM 3682 N N . ARG A 1 447 ? -10.985 5.113 -11.704 1.00 92.44 447 ARG A N 1
ATOM 3683 C CA . ARG A 1 447 ? -12.036 4.101 -11.488 1.00 92.44 447 ARG A CA 1
ATOM 3684 C C . ARG A 1 447 ? -12.386 3.931 -10.012 1.00 92.44 447 ARG A C 1
ATOM 3686 O O . ARG A 1 447 ? -13.558 3.727 -9.706 1.00 92.44 447 ARG A O 1
ATOM 3693 N N . GLN A 1 448 ? -11.412 4.108 -9.124 1.00 90.81 448 GLN A N 1
ATOM 3694 C CA . GLN A 1 448 ? -11.593 4.099 -7.670 1.00 90.81 448 GLN A CA 1
ATOM 3695 C C . GLN A 1 448 ? -12.048 5.453 -7.098 1.00 90.81 448 GLN A C 1
ATOM 3697 O O . GLN A 1 448 ? -12.106 5.607 -5.884 1.00 90.81 448 GLN A O 1
ATOM 3702 N N . ARG A 1 449 ? -12.389 6.431 -7.956 1.00 90.06 449 ARG A N 1
ATOM 3703 C CA . ARG A 1 449 ? -12.841 7.791 -7.588 1.00 90.06 449 ARG A CA 1
ATOM 3704 C C . ARG A 1 449 ? -11.813 8.635 -6.822 1.00 90.06 449 ARG A C 1
ATOM 3706 O O . ARG A 1 449 ? -12.137 9.713 -6.336 1.00 90.06 449 ARG A O 1
ATOM 3713 N N . ASN A 1 450 ? -10.545 8.232 -6.819 1.00 91.19 450 ASN A N 1
ATOM 3714 C CA . ASN A 1 450 ? -9.444 9.033 -6.298 1.00 91.19 450 ASN A CA 1
ATOM 3715 C C . ASN A 1 450 ? -8.940 10.016 -7.372 1.00 91.19 450 ASN A C 1
ATOM 3717 O O . ASN A 1 450 ? -7.897 9.839 -8.008 1.00 91.19 450 ASN A O 1
ATOM 3721 N N . PHE A 1 451 ? -9.720 11.073 -7.604 1.00 90.19 451 PHE A N 1
ATOM 3722 C CA . PHE A 1 451 ? -9.465 12.038 -8.680 1.00 90.19 451 PHE A CA 1
ATOM 3723 C C . PHE A 1 451 ? -8.164 12.822 -8.499 1.00 90.19 451 PHE A C 1
ATOM 3725 O O . PHE A 1 451 ? -7.504 13.169 -9.481 1.00 90.19 451 PHE A O 1
ATOM 3732 N N . LYS A 1 452 ? -7.785 13.119 -7.250 1.00 91.62 452 LYS A N 1
ATOM 3733 C CA . LYS A 1 452 ? -6.557 13.866 -6.966 1.00 91.62 452 LYS A CA 1
ATOM 3734 C C . LYS A 1 452 ? -5.326 13.058 -7.365 1.00 91.62 452 LYS A C 1
ATOM 3736 O O . LYS A 1 452 ? -4.474 13.612 -8.057 1.00 91.62 452 LYS A O 1
ATOM 3741 N N . LEU A 1 453 ? -5.263 11.780 -6.987 1.00 93.06 453 LEU A N 1
ATOM 3742 C CA . LEU A 1 453 ? -4.161 10.899 -7.373 1.00 93.06 453 LEU A CA 1
ATOM 3743 C C . LEU A 1 453 ? -4.109 10.674 -8.891 1.00 93.06 453 LEU A C 1
ATOM 3745 O O . LEU A 1 453 ? -3.035 10.699 -9.486 1.00 93.06 453 LEU A O 1
ATOM 3749 N N . ALA A 1 454 ? -5.265 10.515 -9.544 1.00 92.62 454 ALA A N 1
ATOM 3750 C CA . ALA A 1 454 ? -5.310 10.373 -10.999 1.00 92.62 454 ALA A CA 1
ATOM 3751 C C . ALA A 1 454 ? -4.632 11.566 -11.700 1.00 92.62 454 ALA A C 1
ATOM 3753 O O . ALA A 1 454 ? -3.780 11.376 -12.569 1.00 92.62 454 ALA A O 1
ATOM 3754 N N . LEU A 1 455 ? -4.948 12.796 -11.271 1.00 91.19 455 LEU A N 1
ATOM 3755 C CA . LEU A 1 455 ? -4.359 14.019 -11.827 1.00 91.19 455 LEU A CA 1
ATOM 3756 C C . LEU A 1 455 ? -2.866 14.165 -11.526 1.00 91.19 455 LEU A C 1
ATOM 3758 O O . LEU A 1 455 ? -2.132 14.637 -12.393 1.00 91.19 455 LEU A O 1
ATOM 3762 N N . THR A 1 456 ? -2.402 13.803 -10.326 1.00 91.50 456 THR A N 1
ATOM 3763 C CA . THR A 1 456 ? -0.968 13.891 -10.003 1.00 91.50 456 THR A CA 1
ATOM 3764 C C . THR A 1 456 ? -0.161 12.962 -10.906 1.00 91.50 456 THR A C 1
ATOM 3766 O O . THR A 1 456 ? 0.777 13.426 -11.554 1.00 91.50 456 THR A O 1
ATOM 3769 N N . LYS A 1 457 ? -0.598 11.708 -11.071 1.00 91.75 457 LYS A N 1
ATOM 3770 C CA . LYS A 1 457 ? 0.051 10.728 -11.957 1.00 91.75 457 LYS A CA 1
ATOM 3771 C C . LYS A 1 457 ? -0.032 11.088 -13.445 1.00 91.75 457 LYS A C 1
ATOM 3773 O O . LYS A 1 457 ? 0.946 10.923 -14.176 1.00 91.75 457 LYS A O 1
ATOM 3778 N N . LEU A 1 458 ? -1.127 11.703 -13.896 1.00 90.69 458 LEU A N 1
ATOM 3779 C CA . LEU A 1 458 ? -1.205 12.245 -15.259 1.00 90.69 458 LEU A CA 1
ATOM 3780 C C . LEU A 1 458 ? -0.217 13.400 -15.475 1.00 90.69 458 LEU A C 1
ATOM 3782 O O . LEU A 1 458 ? 0.429 13.482 -16.518 1.00 90.69 458 LEU A O 1
ATOM 3786 N N . ASN A 1 459 ? -0.057 14.294 -14.502 1.00 89.44 459 ASN A N 1
ATOM 3787 C CA . ASN A 1 459 ? 0.890 15.400 -14.640 1.00 89.44 459 ASN A CA 1
ATOM 3788 C C . ASN A 1 459 ? 2.348 14.911 -14.687 1.00 89.44 459 ASN A C 1
ATOM 3790 O O . ASN A 1 459 ? 3.135 15.461 -15.456 1.00 89.44 459 ASN A O 1
ATOM 3794 N N . GLU A 1 460 ? 2.688 13.851 -13.943 1.00 86.69 460 GLU A N 1
ATOM 3795 C CA . GLU A 1 460 ? 4.014 13.209 -13.978 1.00 86.69 460 GLU A CA 1
ATOM 3796 C C . GLU A 1 460 ? 4.358 12.639 -15.371 1.00 86.69 460 GLU A C 1
ATOM 3798 O O . GLU A 1 460 ? 5.512 12.692 -15.800 1.00 86.69 460 GLU A O 1
ATOM 3803 N N . THR A 1 461 ? 3.370 12.129 -16.115 1.00 87.44 461 THR A N 1
ATOM 3804 C CA . THR A 1 461 ? 3.596 11.511 -17.438 1.00 87.44 461 THR A CA 1
ATOM 3805 C C . THR A 1 461 ? 3.680 12.514 -18.586 1.00 87.44 461 THR A C 1
ATOM 3807 O O . THR A 1 461 ? 4.297 12.215 -19.609 1.00 87.44 461 THR A O 1
ATOM 3810 N N . ARG A 1 462 ? 3.129 13.725 -18.426 1.00 84.38 462 ARG A N 1
ATOM 3811 C CA . ARG A 1 462 ? 2.950 14.708 -19.511 1.00 84.38 462 ARG A CA 1
ATOM 3812 C C . ARG A 1 462 ? 4.232 15.027 -20.284 1.00 84.38 462 ARG A C 1
ATOM 3814 O O . ARG A 1 462 ? 4.206 15.080 -21.509 1.00 84.38 462 ARG A O 1
ATOM 3821 N N . HIS A 1 463 ? 5.343 15.231 -19.581 1.00 82.19 463 HIS A N 1
ATOM 3822 C CA . HIS A 1 463 ? 6.627 15.602 -20.189 1.00 82.19 463 HIS A CA 1
ATOM 3823 C C . HIS A 1 463 ? 7.344 14.431 -20.878 1.00 82.19 463 HIS A C 1
ATOM 3825 O O . HIS A 1 463 ? 8.310 14.654 -21.598 1.00 82.19 463 HIS A O 1
ATOM 3831 N N . ARG A 1 464 ? 6.891 13.190 -20.659 1.00 82.38 464 ARG A N 1
ATOM 3832 C CA . ARG A 1 464 ? 7.522 11.966 -21.181 1.00 82.38 464 ARG A CA 1
ATOM 3833 C C . ARG A 1 464 ? 6.749 11.328 -22.338 1.00 82.38 464 ARG A C 1
ATOM 3835 O O . ARG A 1 464 ? 7.233 10.369 -22.929 1.00 82.38 464 ARG A O 1
ATOM 3842 N N . LEU A 1 465 ? 5.572 11.859 -22.685 1.00 83.88 465 LEU A N 1
ATOM 3843 C CA . LEU A 1 465 ? 4.739 11.332 -23.774 1.00 83.88 465 LEU A CA 1
ATOM 3844 C C . LEU A 1 465 ? 5.448 11.391 -25.134 1.00 83.88 465 LEU A C 1
ATOM 3846 O O . LEU A 1 465 ? 5.295 10.473 -25.934 1.00 83.88 465 LEU A O 1
ATOM 3850 N N . ASP A 1 466 ? 6.239 12.438 -25.374 1.00 81.50 466 ASP A N 1
ATOM 3851 C CA . ASP A 1 466 ? 6.952 12.645 -26.642 1.00 81.50 466 ASP A CA 1
ATOM 3852 C C . ASP A 1 466 ? 8.150 11.700 -26.826 1.00 81.50 466 ASP A C 1
ATOM 3854 O O . ASP A 1 466 ? 8.609 11.513 -27.947 1.00 81.50 466 ASP A O 1
ATOM 3858 N N . LEU A 1 467 ? 8.623 11.074 -25.743 1.00 79.75 467 LEU A N 1
ATOM 3859 C CA . LEU A 1 467 ? 9.756 10.139 -25.738 1.00 79.75 467 LEU A CA 1
ATOM 3860 C C . LEU A 1 467 ? 9.330 8.678 -25.975 1.00 79.75 467 LEU A C 1
ATOM 3862 O O . LEU A 1 467 ? 10.165 7.779 -26.002 1.00 79.75 467 LEU A O 1
ATOM 3866 N N . CYS A 1 468 ? 8.026 8.418 -26.087 1.00 81.88 468 CYS A N 1
ATOM 3867 C CA . CYS A 1 468 ? 7.480 7.074 -26.264 1.00 81.88 468 CYS A CA 1
ATOM 3868 C C . CYS A 1 468 ? 7.508 6.630 -27.734 1.00 81.88 468 CYS A C 1
ATOM 3870 O O . CYS A 1 468 ? 7.487 7.461 -28.638 1.00 81.88 468 CYS A O 1
ATOM 3872 N N . GLN A 1 469 ? 7.448 5.317 -27.986 1.00 78.56 469 GLN A N 1
ATOM 3873 C CA . GLN A 1 469 ? 7.464 4.768 -29.353 1.00 78.56 469 GLN A CA 1
ATOM 3874 C C . GLN A 1 469 ? 6.216 5.171 -30.162 1.00 78.56 469 GLN A C 1
ATOM 3876 O O . GLN A 1 469 ? 6.305 5.406 -31.362 1.00 78.56 469 GLN A O 1
ATOM 3881 N N . ASN A 1 470 ? 5.061 5.300 -29.494 1.00 83.94 470 ASN A N 1
ATOM 3882 C CA . ASN A 1 470 ? 3.786 5.724 -30.087 1.00 83.94 470 ASN A CA 1
ATOM 3883 C C . ASN A 1 470 ? 3.197 6.940 -29.340 1.00 83.94 470 ASN A C 1
ATOM 3885 O O . ASN A 1 470 ? 2.227 6.799 -28.583 1.00 83.94 470 ASN A O 1
ATOM 3889 N N . PRO A 1 471 ? 3.750 8.152 -29.538 1.00 84.06 471 PRO A N 1
ATOM 3890 C CA . PRO A 1 471 ? 3.399 9.327 -28.738 1.00 84.06 471 PRO A CA 1
ATOM 3891 C C . PRO A 1 471 ? 1.939 9.763 -28.938 1.00 84.06 471 PRO A C 1
ATOM 3893 O O . PRO A 1 471 ? 1.293 10.229 -28.000 1.00 84.06 471 PRO A O 1
ATOM 3896 N N . LEU A 1 472 ? 1.382 9.571 -30.140 1.00 84.38 472 LEU A N 1
ATOM 3897 C CA . LEU A 1 472 ? -0.003 9.936 -30.454 1.00 84.38 472 LEU A CA 1
ATOM 3898 C C . LEU A 1 472 ? -1.018 9.113 -29.666 1.00 84.38 472 LEU A C 1
ATOM 3900 O O . LEU A 1 472 ? -1.868 9.689 -28.991 1.00 84.38 472 LEU A O 1
ATOM 3904 N N . ILE A 1 473 ? -0.907 7.783 -29.706 1.00 87.25 473 ILE A N 1
ATOM 3905 C CA . ILE A 1 473 ? -1.841 6.879 -29.020 1.00 87.25 473 ILE A CA 1
ATOM 3906 C C . ILE A 1 473 ? -1.820 7.154 -27.514 1.00 87.25 473 ILE A C 1
ATOM 3908 O O . ILE A 1 473 ? -2.872 7.316 -26.897 1.00 87.25 473 ILE A O 1
ATOM 3912 N N . LYS A 1 474 ? -0.626 7.315 -26.935 1.00 87.88 474 LYS A N 1
ATOM 3913 C CA . LYS A 1 474 ? -0.483 7.644 -25.512 1.00 87.88 474 LYS A CA 1
ATOM 3914 C C . LYS A 1 474 ? -1.040 9.015 -25.161 1.00 87.88 474 LYS A C 1
ATOM 3916 O O . LYS A 1 474 ? -1.647 9.165 -24.108 1.00 87.88 474 LYS A O 1
ATOM 3921 N N . SER A 1 475 ? -0.886 10.005 -26.042 1.00 87.62 475 SER A N 1
ATOM 3922 C CA . SER A 1 475 ? -1.483 11.327 -25.830 1.00 87.62 475 SER A CA 1
ATOM 3923 C C . SER A 1 475 ? -3.014 11.299 -25.874 1.00 87.62 475 SER A C 1
ATOM 3925 O O . SER A 1 475 ? -3.654 11.996 -25.090 1.00 87.62 475 SER A O 1
ATOM 3927 N N . ILE A 1 476 ? -3.608 10.464 -26.734 1.00 88.06 476 ILE A N 1
ATOM 3928 C CA . ILE A 1 476 ? -5.061 10.267 -26.790 1.00 88.06 476 ILE A CA 1
ATOM 3929 C C . ILE A 1 476 ? -5.542 9.615 -25.492 1.00 88.06 476 ILE A C 1
ATOM 3931 O O . ILE A 1 476 ? -6.449 10.148 -24.859 1.00 88.06 476 ILE A O 1
ATOM 3935 N N . TYR A 1 477 ? -4.890 8.534 -25.054 1.00 90.69 477 TYR A N 1
ATOM 3936 C CA . TYR A 1 477 ? -5.240 7.850 -23.807 1.00 90.69 477 TYR A CA 1
ATOM 3937 C C . TYR A 1 477 ? -5.083 8.765 -22.581 1.00 90.69 477 TYR A C 1
ATOM 3939 O O . TYR A 1 477 ? -5.974 8.845 -21.740 1.00 90.69 477 TYR A O 1
ATOM 3947 N N . TRP A 1 478 ? -4.004 9.552 -22.514 1.00 92.56 478 TRP A N 1
ATOM 3948 C CA . TRP A 1 478 ? -3.814 10.565 -21.470 1.00 92.56 478 TRP A CA 1
ATOM 3949 C C . TRP A 1 478 ? -4.972 11.576 -21.437 1.00 92.56 478 TRP A C 1
ATOM 3951 O O . TRP A 1 478 ? -5.508 11.877 -20.369 1.00 92.56 478 TRP A O 1
ATOM 3961 N N . ASN A 1 479 ? -5.384 12.080 -22.606 1.00 88.06 479 ASN A N 1
ATOM 3962 C CA . ASN A 1 479 ? -6.479 13.045 -22.724 1.00 88.06 479 ASN A CA 1
ATOM 3963 C C . ASN A 1 479 ? -7.834 12.439 -22.348 1.00 88.06 479 ASN A C 1
ATOM 3965 O O . ASN A 1 479 ? -8.640 13.123 -21.717 1.00 88.06 479 ASN A O 1
ATOM 3969 N N . GLU A 1 480 ? -8.079 11.178 -22.707 1.00 89.69 480 GLU A N 1
ATOM 3970 C CA . GLU A 1 480 ? -9.281 10.437 -22.321 1.00 89.69 480 GLU A CA 1
ATOM 3971 C C . GLU A 1 480 ? -9.403 10.374 -20.795 1.00 89.69 480 GLU A C 1
ATOM 3973 O O . GLU A 1 480 ? -10.394 10.853 -20.241 1.00 89.69 480 GLU A O 1
ATOM 3978 N N . ILE A 1 481 ? -8.357 9.898 -20.106 1.00 90.31 481 ILE A N 1
ATOM 3979 C CA . ILE A 1 481 ? -8.342 9.820 -18.637 1.00 90.31 481 ILE A CA 1
ATOM 3980 C C . ILE A 1 481 ? -8.520 11.218 -18.032 1.00 90.31 481 ILE A C 1
ATOM 3982 O O . ILE A 1 481 ? -9.312 11.396 -17.107 1.00 90.31 481 ILE A O 1
ATOM 3986 N N . TYR A 1 482 ? -7.815 12.226 -18.556 1.00 89.62 482 TYR A N 1
ATOM 3987 C CA . TYR A 1 482 ? -7.908 13.599 -18.060 1.00 89.62 482 TYR A CA 1
ATOM 3988 C C . TYR A 1 482 ? -9.337 14.154 -18.149 1.00 89.62 482 TYR A C 1
ATOM 3990 O O . TYR A 1 482 ? -9.839 14.724 -17.176 1.00 89.62 482 TYR A O 1
ATOM 3998 N N . CYS A 1 483 ? -10.012 13.975 -19.287 1.00 85.88 483 CYS A N 1
ATOM 3999 C CA . CYS A 1 483 ? -11.393 14.420 -19.468 1.00 85.88 483 CYS A CA 1
ATOM 4000 C C . CYS A 1 483 ? -12.346 13.669 -18.532 1.00 85.88 483 CYS A C 1
ATOM 4002 O O . CYS A 1 483 ? -13.156 14.296 -17.846 1.00 85.88 483 CYS A O 1
ATOM 4004 N N . ASP A 1 484 ? -12.204 12.347 -18.445 1.00 87.12 484 ASP A N 1
ATOM 4005 C CA . ASP A 1 484 ? -13.035 11.495 -17.596 1.00 87.12 484 ASP A CA 1
ATOM 4006 C C . ASP A 1 484 ? -12.934 11.851 -16.110 1.00 87.12 484 ASP A C 1
ATOM 4008 O O . ASP A 1 484 ? -13.946 11.839 -15.403 1.00 87.12 484 ASP A O 1
ATOM 4012 N N . VAL A 1 485 ? -11.734 12.187 -15.623 1.00 87.38 485 VAL A N 1
ATOM 4013 C CA . VAL A 1 485 ? -11.525 12.636 -14.239 1.00 87.38 485 VAL A CA 1
ATOM 4014 C C . VAL A 1 485 ? -12.395 13.846 -13.929 1.00 87.38 485 VAL A C 1
ATOM 4016 O O . VAL A 1 485 ? -13.105 13.859 -12.922 1.00 87.38 485 VAL A O 1
ATOM 4019 N N . HIS A 1 486 ? -12.369 14.856 -14.794 1.00 83.88 486 HIS A N 1
ATOM 4020 C CA . HIS A 1 486 ? -13.131 16.081 -14.578 1.00 83.88 486 HIS A CA 1
ATOM 4021 C C . HIS A 1 486 ? -14.640 15.860 -14.719 1.00 83.88 486 HIS A C 1
ATOM 4023 O O . HIS A 1 486 ? -15.407 16.366 -13.899 1.00 83.88 486 HIS A O 1
ATOM 4029 N N . LEU A 1 487 ? -15.068 15.055 -15.697 1.00 84.19 487 LEU A N 1
ATOM 4030 C CA . LEU A 1 487 ? -16.478 14.708 -15.893 1.00 84.19 487 LEU A CA 1
ATOM 4031 C C . LEU A 1 487 ? -17.055 13.955 -14.687 1.00 84.19 487 LEU A C 1
ATOM 4033 O O . LEU A 1 487 ? -18.096 14.344 -14.156 1.00 84.19 487 LEU A O 1
ATOM 4037 N N . LYS A 1 488 ? -16.375 12.904 -14.213 1.00 83.69 488 LYS A N 1
ATOM 4038 C CA . LYS A 1 488 ? -16.846 12.102 -13.072 1.00 83.69 488 LYS A CA 1
ATOM 4039 C C . LYS A 1 488 ? -16.786 12.865 -11.756 1.00 83.69 488 LYS A C 1
ATOM 4041 O O . LYS A 1 488 ? -17.694 12.727 -10.940 1.00 83.69 488 LYS A O 1
ATOM 4046 N N . ARG A 1 489 ? -15.769 13.708 -11.554 1.00 82.06 489 ARG A N 1
ATOM 4047 C CA . ARG A 1 489 ? -15.699 14.583 -10.377 1.00 82.06 489 ARG A CA 1
ATOM 4048 C C . ARG A 1 489 ? -16.897 15.533 -10.319 1.00 82.06 489 ARG A C 1
ATOM 4050 O O . ARG A 1 489 ? -17.487 15.703 -9.256 1.00 82.06 489 ARG A O 1
ATOM 4057 N N . HIS A 1 490 ? -17.298 16.095 -11.459 1.00 75.25 490 HIS A N 1
ATOM 4058 C CA . HIS A 1 490 ? -18.474 16.961 -11.539 1.00 75.25 490 HIS A CA 1
ATOM 4059 C C . HIS A 1 490 ? -19.785 16.205 -11.269 1.00 75.25 490 HIS A C 1
ATOM 4061 O O . HIS A 1 490 ? -20.685 16.756 -10.647 1.00 75.25 490 HIS A O 1
ATOM 4067 N N . GLN A 1 491 ? -19.919 14.946 -11.700 1.00 75.25 491 GLN A N 1
ATOM 4068 C CA . GLN A 1 491 ? -21.120 14.142 -11.411 1.00 75.25 491 GLN A CA 1
ATOM 4069 C C . GLN A 1 491 ? -21.365 13.947 -9.905 1.00 75.25 491 GLN A C 1
ATOM 4071 O O . GLN A 1 491 ? -22.507 13.767 -9.496 1.00 75.25 491 GLN A O 1
ATOM 4076 N N . ILE A 1 492 ? -20.306 13.983 -9.092 1.00 72.88 492 ILE A N 1
ATOM 4077 C CA . ILE A 1 492 ? -20.374 13.790 -7.637 1.00 72.88 492 ILE A CA 1
ATOM 4078 C C . ILE A 1 492 ? -20.616 15.121 -6.902 1.00 72.88 492 ILE A C 1
ATOM 4080 O O . ILE A 1 492 ? -21.251 15.135 -5.851 1.00 72.88 492 ILE A O 1
ATOM 4084 N N . GLN A 1 493 ? -20.153 16.250 -7.448 1.00 68.38 493 GLN A N 1
ATOM 4085 C CA . GLN A 1 493 ? -20.327 17.570 -6.836 1.00 68.38 493 GLN A CA 1
ATOM 4086 C C . GLN A 1 493 ? -21.705 18.168 -7.170 1.00 68.38 493 GLN A C 1
ATOM 4088 O O . GLN A 1 493 ? -21.916 18.774 -8.219 1.00 68.38 493 GLN A O 1
ATOM 4093 N N . SER A 1 494 ? -22.661 18.038 -6.252 1.00 54.12 494 SER A N 1
ATOM 4094 C CA . SER A 1 494 ? -24.010 18.594 -6.381 1.00 54.12 494 SER A CA 1
ATOM 4095 C C . SER A 1 494 ? -24.093 20.069 -5.944 1.00 54.12 494 SER A C 1
ATOM 4097 O O . SER A 1 494 ? -24.647 20.331 -4.885 1.00 54.12 494 SER A O 1
ATOM 4099 N N . SER A 1 495 ? -23.563 21.027 -6.730 1.00 51.50 495 SER A N 1
ATOM 4100 C CA . SER A 1 495 ? -24.095 22.416 -6.830 1.00 51.50 495 SER A CA 1
ATOM 4101 C C . SER A 1 495 ? -23.221 23.404 -7.637 1.00 51.50 495 SER A C 1
ATOM 4103 O O . SER A 1 495 ? -22.054 23.642 -7.327 1.00 51.50 495 SER A O 1
ATOM 4105 N N . THR A 1 496 ? -23.869 24.048 -8.618 1.00 48.66 496 THR A N 1
ATOM 4106 C CA . THR A 1 496 ? -23.745 25.449 -9.104 1.00 48.66 496 THR A CA 1
ATOM 4107 C C . THR A 1 496 ? -22.419 26.061 -9.562 1.00 48.66 496 THR A C 1
ATOM 4109 O O . THR A 1 496 ? -22.456 27.188 -10.051 1.00 48.66 496 THR A O 1
ATOM 4112 N N . SER A 1 497 ? -21.270 25.389 -9.520 1.00 50.59 497 SER A N 1
ATOM 4113 C CA . SER A 1 497 ? -20.052 25.962 -10.113 1.00 50.59 497 SER A CA 1
ATOM 4114 C C . SER A 1 497 ? -19.446 25.056 -11.182 1.00 50.59 497 SER A C 1
ATOM 4116 O O . SER A 1 497 ? -19.267 23.867 -10.964 1.00 50.59 497 SER A O 1
ATOM 4118 N N . THR A 1 498 ? -19.079 25.660 -12.319 1.00 54.09 498 THR A N 1
ATOM 4119 C CA . THR A 1 498 ? -18.036 25.205 -13.265 1.00 54.09 498 THR A CA 1
ATOM 4120 C C . THR A 1 498 ? -18.371 24.352 -14.492 1.00 54.09 498 THR A C 1
ATOM 4122 O O . THR A 1 498 ? -17.445 24.048 -15.234 1.00 54.09 498 THR A O 1
ATOM 4125 N N . LEU A 1 499 ? -19.626 24.063 -14.855 1.00 49.91 499 LEU A N 1
ATOM 4126 C CA . LEU A 1 499 ? -19.865 23.371 -16.143 1.00 49.91 499 LEU A CA 1
ATOM 4127 C C . LEU A 1 499 ? -19.363 24.215 -17.344 1.00 49.91 499 LEU A C 1
ATOM 4129 O O . LEU A 1 499 ? -18.751 23.692 -18.273 1.00 49.91 499 LEU A O 1
ATOM 4133 N N . SER A 1 500 ? -19.494 25.547 -17.269 1.00 48.91 500 SER A N 1
ATOM 4134 C CA . SER A 1 500 ? -18.961 26.482 -18.270 1.00 48.91 500 SER A CA 1
ATOM 4135 C C . SER A 1 500 ? -17.444 26.702 -18.185 1.00 48.91 500 SER A C 1
ATOM 4137 O O . SER A 1 500 ? -16.808 26.827 -19.228 1.00 48.91 500 SER A O 1
ATOM 4139 N N . SER A 1 501 ? -16.824 26.728 -16.998 1.00 50.91 501 SER A N 1
ATOM 4140 C CA . SER A 1 501 ? -15.370 26.955 -16.872 1.00 50.91 501 SER A CA 1
ATOM 4141 C C . SER A 1 501 ? -14.543 25.708 -17.207 1.00 50.91 501 SER A C 1
ATOM 4143 O O . SER A 1 501 ? -13.448 25.834 -17.760 1.00 50.91 501 SER A O 1
ATOM 4145 N N . LEU A 1 502 ? -15.090 24.516 -16.952 1.00 53.84 502 LEU A N 1
ATOM 4146 C CA . LEU A 1 502 ? -14.469 23.218 -17.221 1.00 53.84 502 LEU A CA 1
ATOM 4147 C C . LEU A 1 502 ? -14.484 22.884 -18.724 1.00 53.84 502 LEU A C 1
ATOM 4149 O O . LEU A 1 502 ? -13.460 22.490 -19.278 1.00 53.84 502 LEU A O 1
ATOM 4153 N N . LEU A 1 503 ? -15.599 23.148 -19.418 1.00 54.91 503 LEU A N 1
ATOM 4154 C CA . LEU A 1 503 ? -15.691 22.978 -20.876 1.00 54.91 503 LEU A CA 1
ATOM 4155 C C . LEU A 1 503 ? -14.933 24.060 -21.664 1.00 54.91 503 LEU A C 1
ATOM 4157 O O . LEU A 1 503 ? -14.307 23.749 -22.676 1.00 54.91 503 LEU A O 1
ATOM 4161 N N . SER A 1 504 ? -14.949 25.323 -21.217 1.00 52.28 504 SER A N 1
ATOM 4162 C CA . SER A 1 504 ? -14.379 26.430 -22.006 1.00 52.28 504 SER A CA 1
ATOM 4163 C C . SER A 1 504 ? -12.856 26.567 -21.926 1.00 52.28 504 SER A C 1
ATOM 4165 O O . SER A 1 504 ? -12.262 27.115 -22.853 1.00 52.28 504 SER A O 1
ATOM 4167 N N . THR A 1 505 ? -12.195 26.090 -20.861 1.00 52.69 505 THR A N 1
ATOM 4168 C CA . THR A 1 505 ? -10.775 26.430 -20.638 1.00 52.69 505 THR A CA 1
ATOM 4169 C C . THR A 1 505 ? -9.788 25.267 -20.662 1.00 52.69 505 THR A C 1
ATOM 4171 O O . THR A 1 505 ? -8.661 25.489 -21.104 1.00 52.69 505 THR A O 1
ATOM 4174 N N . SER A 1 506 ? -10.150 24.051 -20.238 1.00 57.38 506 SER A N 1
ATOM 4175 C CA . SER A 1 506 ? -9.202 22.924 -20.162 1.00 57.38 506 SER A CA 1
ATOM 4176 C C . SER A 1 506 ? -9.371 21.940 -21.321 1.00 57.38 506 SER A C 1
ATOM 4178 O O . SER A 1 506 ? -8.418 21.718 -22.067 1.00 57.38 506 SER A O 1
ATOM 4180 N N . VAL A 1 507 ? -10.588 21.434 -21.545 1.00 56.84 507 VAL A N 1
ATOM 4181 C CA . VAL A 1 507 ? -10.892 20.478 -22.626 1.00 56.84 507 VAL A CA 1
ATOM 4182 C C . VAL A 1 507 ? -10.681 21.123 -24.001 1.00 56.84 507 VAL A C 1
ATOM 4184 O O . VAL A 1 507 ? -9.995 20.563 -24.852 1.00 56.84 507 VAL A O 1
ATOM 4187 N N . ALA A 1 508 ? -11.162 22.356 -24.198 1.00 54.53 508 ALA A N 1
ATOM 4188 C CA . ALA A 1 508 ? -10.966 23.098 -25.444 1.00 54.53 508 ALA A CA 1
ATOM 4189 C C . ALA A 1 508 ? -9.484 23.412 -25.748 1.00 54.53 508 ALA A C 1
ATOM 4191 O O . ALA A 1 508 ? -9.077 23.389 -26.908 1.00 54.53 508 ALA A O 1
ATOM 4192 N N . LYS A 1 509 ? -8.648 23.678 -24.729 1.00 59.31 509 LYS A N 1
ATOM 4193 C CA . LYS A 1 509 ? -7.205 23.919 -24.928 1.00 59.31 509 LYS A CA 1
ATOM 4194 C C . LYS A 1 509 ? -6.454 22.649 -25.317 1.00 59.31 509 LYS A C 1
ATOM 4196 O O . LYS A 1 509 ? -5.569 22.724 -26.165 1.00 59.31 509 LYS A O 1
ATOM 4201 N N . GLU A 1 510 ? -6.775 21.510 -24.709 1.00 61.47 510 GLU A N 1
ATOM 4202 C CA . GLU A 1 510 ? -6.100 20.245 -25.024 1.00 61.47 510 GLU A CA 1
ATOM 4203 C C . GLU A 1 510 ? -6.566 19.664 -26.369 1.00 61.47 510 GLU A C 1
ATOM 4205 O O . GLU A 1 510 ? -5.729 19.226 -27.158 1.00 61.47 510 GLU A O 1
ATOM 4210 N N . LEU A 1 511 ? -7.852 19.798 -26.722 1.00 58.69 511 LEU A N 1
ATOM 4211 C CA . LEU A 1 511 ? -8.336 19.472 -28.070 1.00 58.69 511 LEU A CA 1
ATOM 4212 C C . LEU A 1 511 ? -7.657 20.332 -29.146 1.00 58.69 511 LEU A C 1
ATOM 4214 O O . LEU A 1 511 ? -7.194 19.801 -30.154 1.00 58.69 511 LEU A O 1
ATOM 4218 N N . LYS A 1 512 ? -7.497 21.640 -28.903 1.00 56.41 512 LYS A N 1
ATOM 4219 C CA . LYS A 1 512 ? -6.805 22.551 -29.830 1.00 56.41 512 LYS A CA 1
ATOM 4220 C C . LYS A 1 512 ? -5.313 22.222 -29.980 1.00 56.41 512 LYS A C 1
ATOM 4222 O O . LYS A 1 512 ? -4.761 22.365 -31.065 1.00 56.41 512 LYS A O 1
ATOM 4227 N N . LYS A 1 513 ? -4.643 21.739 -28.924 1.00 62.75 513 LYS A N 1
ATOM 4228 C CA . LYS A 1 513 ? -3.254 21.245 -29.012 1.00 62.75 513 LYS A CA 1
ATOM 4229 C C . LYS A 1 513 ? -3.148 19.953 -29.820 1.00 62.75 513 LYS A C 1
ATOM 4231 O O . LYS A 1 513 ? -2.208 19.822 -30.599 1.00 62.75 513 LYS A O 1
ATOM 4236 N N . MET A 1 514 ? -4.092 19.022 -29.664 1.00 58.84 514 MET A N 1
ATOM 4237 C CA . MET A 1 514 ? -4.138 17.815 -30.498 1.00 58.84 514 MET A CA 1
ATOM 4238 C C . MET A 1 514 ? -4.379 18.157 -31.965 1.00 58.84 514 MET A C 1
ATOM 4240 O O . MET A 1 514 ? -3.697 17.618 -32.829 1.00 58.84 514 MET A O 1
ATOM 4244 N N . GLU A 1 515 ? -5.279 19.097 -32.249 1.00 58.69 515 GLU A N 1
ATOM 4245 C CA . GLU A 1 515 ? -5.536 19.568 -33.611 1.00 58.69 515 GLU A CA 1
ATOM 4246 C C . GLU A 1 515 ? -4.273 20.160 -34.257 1.00 58.69 515 GLU A C 1
ATOM 4248 O O . GLU A 1 515 ? -3.941 19.803 -35.388 1.00 58.69 515 GLU A O 1
ATOM 4253 N N . ILE A 1 516 ? -3.510 20.971 -33.512 1.00 65.56 516 ILE A N 1
ATOM 4254 C CA . ILE A 1 516 ? -2.214 21.511 -33.954 1.00 65.56 516 ILE A CA 1
ATOM 4255 C C . ILE A 1 516 ? -1.197 20.387 -34.199 1.00 65.56 516 ILE A C 1
ATOM 4257 O O . ILE A 1 516 ? -0.518 20.402 -35.224 1.00 65.56 516 ILE A O 1
ATOM 4261 N N . LYS A 1 517 ? -1.107 19.393 -33.304 1.00 63.47 517 LYS A N 1
ATOM 4262 C CA . LYS A 1 517 ? -0.148 18.279 -33.419 1.00 63.47 517 LYS A CA 1
ATOM 4263 C C . LYS A 1 517 ? -0.477 17.354 -34.600 1.00 63.47 517 LYS A C 1
ATOM 4265 O O . LYS A 1 517 ? 0.418 16.922 -35.323 1.00 63.47 517 LYS A O 1
ATOM 4270 N N . ILE A 1 518 ? -1.764 17.109 -34.850 1.00 64.81 518 ILE A N 1
ATOM 4271 C CA . ILE A 1 518 ? -2.252 16.372 -36.025 1.00 64.81 518 ILE A CA 1
ATOM 4272 C C . ILE A 1 518 ? -1.963 17.160 -37.309 1.00 64.81 518 ILE A C 1
ATOM 4274 O O . ILE A 1 518 ? -1.518 16.575 -38.294 1.00 64.81 518 ILE A O 1
ATOM 4278 N N . HIS A 1 519 ? -2.167 18.482 -37.307 1.00 59.56 519 HIS A N 1
ATOM 4279 C CA . HIS A 1 519 ? -1.823 19.331 -38.451 1.00 59.56 519 HIS A CA 1
ATOM 4280 C C . HIS A 1 519 ? -0.318 19.340 -38.738 1.00 59.56 519 HIS A C 1
ATOM 4282 O O . HIS A 1 519 ? 0.068 19.203 -39.895 1.00 59.56 519 HIS A O 1
ATOM 4288 N N . SER A 1 520 ? 0.539 19.437 -37.716 1.00 62.06 520 SER A N 1
ATOM 4289 C CA . SER A 1 520 ? 1.994 19.403 -37.915 1.00 62.06 520 SER A CA 1
ATOM 4290 C C . SER A 1 520 ? 2.479 18.077 -38.499 1.00 62.06 520 SER A C 1
ATOM 4292 O O . SER A 1 520 ? 3.379 18.077 -39.328 1.00 62.06 520 SER A O 1
ATOM 4294 N N . LEU A 1 521 ? 1.857 16.956 -38.125 1.00 56.22 521 LEU A N 1
ATOM 4295 C CA . LEU A 1 521 ? 2.215 15.644 -38.666 1.00 56.22 521 LEU A CA 1
ATOM 4296 C C . LEU A 1 521 ? 1.752 15.465 -40.116 1.00 56.22 521 LEU A C 1
ATOM 4298 O O . LEU A 1 521 ? 2.512 14.965 -40.935 1.00 56.22 521 LEU A O 1
ATOM 4302 N N . LYS A 1 522 ? 0.562 15.971 -40.469 1.00 57.16 522 LYS A N 1
ATOM 4303 C CA . LYS A 1 522 ? 0.091 15.987 -41.865 1.00 57.16 522 LYS A CA 1
ATOM 4304 C C . LYS A 1 522 ? 0.975 16.829 -42.789 1.00 57.16 522 LYS A C 1
ATOM 4306 O O . LYS A 1 522 ? 1.107 16.493 -43.958 1.00 57.16 522 LYS A O 1
ATOM 4311 N N . ILE A 1 523 ? 1.566 17.913 -42.282 1.00 56.09 523 ILE A N 1
ATOM 4312 C CA . ILE A 1 523 ? 2.494 18.757 -43.052 1.00 56.09 523 ILE A CA 1
ATOM 4313 C C . ILE A 1 523 ? 3.829 18.034 -43.283 1.00 56.09 523 ILE A C 1
ATOM 4315 O O . ILE A 1 523 ? 4.405 18.169 -44.358 1.00 56.09 523 ILE A O 1
ATOM 4319 N N . ILE A 1 524 ? 4.298 17.238 -42.317 1.00 52.28 524 ILE A N 1
ATOM 4320 C CA . ILE A 1 524 ? 5.526 16.440 -42.456 1.00 52.28 524 ILE A CA 1
ATOM 4321 C C . ILE A 1 524 ? 5.335 15.330 -43.501 1.00 52.28 524 ILE A C 1
ATOM 4323 O O . ILE A 1 524 ? 6.186 15.190 -44.373 1.00 52.28 524 ILE A O 1
ATOM 4327 N N . ASP A 1 525 ? 4.195 14.630 -43.498 1.00 45.28 525 ASP A N 1
ATOM 4328 C CA . ASP A 1 525 ? 3.874 13.604 -44.510 1.00 45.28 525 ASP A CA 1
ATOM 4329 C C . ASP A 1 525 ? 3.690 14.175 -45.931 1.00 45.28 525 ASP A C 1
ATOM 4331 O O . ASP A 1 525 ? 3.868 13.466 -46.916 1.00 45.28 525 ASP A O 1
ATOM 4335 N N . GLN A 1 526 ? 3.350 15.463 -46.064 1.00 49.41 526 GLN A N 1
ATOM 4336 C CA . GLN A 1 526 ? 3.260 16.155 -47.360 1.00 49.41 526 GLN A CA 1
ATOM 4337 C C . GLN A 1 526 ? 4.604 16.701 -47.865 1.00 49.41 526 GLN A C 1
ATOM 4339 O O . GLN A 1 526 ? 4.692 17.097 -49.021 1.00 49.41 526 GLN A O 1
ATOM 4344 N N . GLN A 1 527 ? 5.627 16.769 -47.009 1.00 45.81 527 GLN A N 1
ATOM 4345 C CA . GLN A 1 527 ? 6.982 17.200 -47.377 1.00 45.81 527 GLN A CA 1
ATOM 4346 C C . GLN A 1 527 ? 7.925 16.018 -47.648 1.00 45.81 527 GLN A C 1
ATOM 4348 O O . GLN A 1 527 ? 8.994 16.216 -48.222 1.00 45.81 527 GLN A O 1
ATOM 4353 N N . THR A 1 528 ? 7.553 14.809 -47.220 1.00 43.69 528 THR A N 1
ATOM 4354 C CA . THR A 1 528 ? 8.302 13.561 -47.440 1.00 43.69 528 THR A CA 1
ATOM 4355 C C . THR A 1 528 ? 7.774 12.717 -48.608 1.00 43.69 528 THR A C 1
ATOM 4357 O O . THR A 1 528 ? 8.443 11.754 -48.989 1.00 43.69 528 THR A O 1
ATOM 4360 N N . ALA A 1 529 ? 6.624 13.083 -49.186 1.00 38.81 529 ALA A N 1
ATOM 4361 C CA . ALA A 1 529 ? 6.093 12.582 -50.459 1.00 38.81 529 ALA A CA 1
ATOM 4362 C C . ALA A 1 529 ? 6.425 13.554 -51.598 1.00 38.81 529 ALA A C 1
ATOM 4364 O O . ALA A 1 529 ? 6.704 13.064 -52.718 1.00 38.81 529 ALA A O 1
#

pLDDT: mean 76.63, std 15.13, range [32.84, 94.69]